Protein AF-0000000084535274 (afdb_homodimer)

Secondary structure (DSSP, 8-state):
--------SB-S---PPTT-HHHHHHHHHHHHH-SSEEEEEESSHHHHHH--TT---BSS-EEEE-TT-HHHHHHHHHHHHHHTT--TT-EEEEEEEHIIIIITTHHHHHHHHHTT---EEEEEE-SSBTTTTSB--TTPPTT---SSS---SS-SS--SPPP-HHHHHHHTT-SEEEEEETTSHHHHHHHHHHHHHSSS-EEEEEE---HHHHT--GGGHHHHHHHHHHTTSS--EEEETTEEEEE---SSPPPHHHHHHT-GGGGGGGTSTTHHHHHHHHHHHHHHHHHHHT--/--------SB-S---PPTT-HHHHHHHHHHHHH-SSEEEEEESSHHHHHH--TT---BSS-EEEE-TT-HHHHHHHHHHHHHHTT--TT-EEEEEEEHIIIIITTHHHHHHHHHTT---EEEEEE-SSBTTTTSB--TTPPTT---SSS---SS-SS--SPPP-HHHHHHHTT-SEEEEEETTSHHHHHHHHHHHHHSSS-EEEEEE---HHHHT--GGGHHHHHHHHHHTTSS--EEEETTEEEEE---SSPPPHHHHHTTSGGGGGGGTSTTHHHHHHHHHHHHHHHHHHHT--

pLDDT: mean 92.54, std 11.27, range [24.17, 98.94]

InterPro domains:
  IPR011766 Thiamine pyrophosphate enzyme, TPP-binding [PF02775] (44-205)
  IPR029061 Thiamin diphosphate-binding fold [SSF52518] (9-291)
  IPR051479 Pyruvate synthase subunit PorB-like [PTHR42897] (3-294)

Radius of gyration: 24.98 Å; Cα contacts (8 Å, |Δi|>4): 1346; chains: 2; bounding box: 64×75×59 Å

Organism: NCBI:txid1434108

Nearest PDB structures (foldseek):
  9bt4-assembly2_C  TM=9.981E-01  e=5.484E-56  Methanosarcina acetivorans C2A
  5exd-assembly2_L  TM=9.372E-01  e=9.745E-35  Moorella thermoacetica ATCC 39073
  6cin-assembly3_F  TM=8.886E-01  e=6.785E-20  Moorella thermoacetica ATCC 39073
  6cin-assembly3_E  TM=8.884E-01  e=1.043E-19  Moorella thermoacetica ATCC 39073
  6cio-assembly3_F  TM=8.631E-01  e=2.966E-19  Moorella thermoacetica ATCC 39073

Structure (mmCIF, N/CA/C/O backbone):
data_AF-0000000084535274-model_v1
#
loop_
_entity.id
_entity.type
_entity.pdbx_description
1 polymer 'Pyruvate:ferredoxin oxidoreductase, beta subunit'
#
loop_
_atom_site.group_PDB
_atom_site.id
_atom_site.type_symbol
_atom_site.label_atom_id
_atom_site.label_alt_id
_atom_site.label_comp_id
_atom_site.label_asym_id
_atom_site.label_entity_id
_atom_site.label_seq_id
_atom_site.pdbx_PDB_ins_code
_atom_site.Cartn_x
_atom_site.Cartn_y
_atom_site.Cartn_z
_atom_site.occupancy
_atom_site.B_iso_or_equiv
_atom_site.auth_seq_id
_atom_site.auth_comp_id
_atom_site.auth_asym_id
_atom_site.auth_atom_id
_atom_site.pdbx_PDB_model_num
ATOM 1 N N . MET A 1 1 ? -28.922 -40.688 -4.656 1 25.36 1 MET A N 1
ATOM 2 C CA . MET A 1 1 ? -29.297 -39.375 -5.207 1 25.36 1 MET A CA 1
ATOM 3 C C . MET A 1 1 ? -28.062 -38.562 -5.539 1 25.36 1 MET A C 1
ATOM 5 O O . MET A 1 1 ? -27.172 -38.406 -4.703 1 25.36 1 MET A O 1
ATOM 9 N N . SER A 1 2 ? -27.562 -38.438 -6.867 1 24.17 2 SER A N 1
ATOM 10 C CA . SER A 1 2 ? -26.25 -38 -7.336 1 24.17 2 SER A CA 1
ATOM 11 C C . SER A 1 2 ? -25.891 -36.625 -6.82 1 24.17 2 SER A C 1
ATOM 13 O O . SER A 1 2 ? -26.719 -35.719 -6.855 1 24.17 2 SER A O 1
ATOM 15 N N . ARG A 1 3 ? -25.125 -36.469 -5.82 1 37.91 3 ARG A N 1
ATOM 16 C CA . ARG A 1 3 ? -24.672 -35.219 -5.246 1 37.91 3 ARG A CA 1
ATOM 17 C C . ARG A 1 3 ? -24.328 -34.219 -6.34 1 37.91 3 ARG A C 1
ATOM 19 O O . ARG A 1 3 ? -23.531 -34.5 -7.227 1 37.91 3 ARG A O 1
ATOM 26 N N . THR A 1 4 ? -25.188 -33.375 -6.949 1 36.75 4 THR A N 1
ATOM 27 C CA . THR A 1 4 ? -25.062 -32.312 -7.945 1 36.75 4 THR A CA 1
ATOM 28 C C . THR A 1 4 ? -23.75 -31.562 -7.785 1 36.75 4 THR A C 1
ATOM 30 O O . THR A 1 4 ? -23.406 -31.125 -6.684 1 36.75 4 THR A O 1
ATOM 33 N N . ALA A 1 5 ? -22.844 -31.75 -8.68 1 43.91 5 ALA A N 1
ATOM 34 C CA . ALA A 1 5 ? -21.547 -31.078 -8.703 1 43.91 5 ALA A CA 1
ATOM 35 C C . ALA A 1 5 ? -21.703 -29.594 -8.391 1 43.91 5 ALA A C 1
ATOM 37 O O . ALA A 1 5 ? -22.672 -28.953 -8.805 1 43.91 5 ALA A O 1
ATOM 38 N N . PRO A 1 6 ? -21.016 -29.172 -7.352 1 51.84 6 PRO A N 1
ATOM 39 C CA . PRO A 1 6 ? -21.125 -27.734 -7.086 1 51.84 6 PRO A CA 1
ATOM 40 C C . PRO A 1 6 ? -21.031 -26.891 -8.359 1 51.84 6 PRO A C 1
ATOM 42 O O . PRO A 1 6 ? -20.281 -27.25 -9.281 1 51.84 6 PRO A O 1
ATOM 45 N N . LYS A 1 7 ? -22.094 -26.156 -8.719 1 65.44 7 LYS A N 1
ATOM 46 C CA . LYS A 1 7 ? -22.25 -25.359 -9.938 1 65.44 7 LYS A CA 1
ATOM 47 C C . LYS A 1 7 ? -21.078 -24.406 -10.141 1 65.44 7 LYS A C 1
ATOM 49 O O . LYS A 1 7 ? -20.672 -23.719 -9.203 1 65.44 7 LYS A O 1
ATOM 54 N N . THR A 1 8 ? -20.219 -24.703 -11.203 1 72.62 8 THR A N 1
ATOM 55 C CA . THR A 1 8 ? -19.203 -23.766 -11.664 1 72.62 8 THR A CA 1
ATOM 56 C C . THR A 1 8 ? -19.828 -22.594 -12.414 1 72.62 8 THR A C 1
ATOM 58 O O . THR A 1 8 ? -20.875 -22.75 -13.047 1 72.62 8 THR A O 1
ATOM 61 N N . TYR A 1 9 ? -19.562 -21.406 -12 1 77.69 9 TYR A N 1
ATOM 62 C CA . TYR A 1 9 ? -20.156 -20.234 -12.602 1 77.69 9 TYR A CA 1
ATOM 63 C C . TYR A 1 9 ? -19.266 -19.672 -13.711 1 77.69 9 TYR A C 1
ATOM 65 O O . TYR A 1 9 ? -19.328 -18.484 -14.039 1 77.69 9 TYR A O 1
ATOM 73 N N . ILE A 1 10 ? -18.359 -20.594 -14.148 1 75.44 10 ILE A N 1
ATOM 74 C CA . ILE A 1 10 ? -17.594 -20.344 -15.359 1 75.44 10 ILE A CA 1
ATOM 75 C C . ILE A 1 10 ? -17.578 -21.609 -16.219 1 75.44 10 ILE A C 1
ATOM 77 O O . ILE A 1 10 ? -17.344 -22.703 -15.727 1 75.44 10 ILE A O 1
ATOM 81 N N . THR A 1 11 ? -18.031 -21.5 -17.438 1 72.94 11 THR A N 1
ATOM 82 C CA . THR A 1 11 ? -18.297 -22.656 -18.281 1 72.94 11 THR A CA 1
ATOM 83 C C . THR A 1 11 ? -17.031 -23.094 -19.016 1 72.94 11 THR A C 1
ATOM 85 O O . THR A 1 11 ? -16.078 -22.328 -19.125 1 72.94 11 THR A O 1
ATOM 88 N N . SER A 1 12 ? -17.188 -24.375 -19.438 1 65.94 12 SER A N 1
ATOM 89 C CA . SER A 1 12 ? -16.156 -24.938 -20.312 1 65.94 12 SER A CA 1
ATOM 90 C C . SER A 1 12 ? -16.188 -24.281 -21.688 1 65.94 12 SER A C 1
ATOM 92 O O . SER A 1 12 ? -17.125 -23.547 -22 1 65.94 12 SER A O 1
ATOM 94 N N . GLY A 1 13 ? -15.062 -24.328 -22.406 1 65.62 13 GLY A N 1
ATOM 95 C CA . GLY A 1 13 ? -14.984 -23.797 -23.766 1 65.62 13 GLY A CA 1
ATOM 96 C C . GLY A 1 13 ? -14.164 -22.531 -23.859 1 65.62 13 GLY A C 1
ATOM 97 O O . GLY A 1 13 ? -14.125 -21.875 -24.906 1 65.62 13 GLY A O 1
ATOM 98 N N . HIS A 1 14 ? -13.648 -22.25 -22.75 1 70 14 HIS A N 1
ATOM 99 C CA . HIS A 1 14 ? -12.727 -21.125 -22.812 1 70 14 HIS A CA 1
ATOM 100 C C . HIS A 1 14 ? -11.453 -21.5 -23.578 1 70 14 HIS A C 1
ATOM 102 O O . HIS A 1 14 ? -11.211 -22.688 -23.828 1 70 14 HIS A O 1
ATOM 108 N N . SER A 1 15 ? -10.742 -20.531 -24.031 1 73.25 15 SER A N 1
ATOM 109 C CA . SER A 1 15 ? -9.57 -20.734 -24.875 1 73.25 15 SER A CA 1
ATOM 110 C C . SER A 1 15 ? -8.281 -20.672 -24.062 1 73.25 15 SER A C 1
ATOM 112 O O . SER A 1 15 ? -7.223 -20.312 -24.578 1 73.25 15 SER A O 1
ATOM 114 N N . ALA A 1 16 ? -8.469 -21.047 -22.828 1 79.25 16 ALA A N 1
ATOM 115 C CA . ALA A 1 16 ? -7.285 -21.016 -21.969 1 79.25 16 ALA A CA 1
ATOM 116 C C . ALA A 1 16 ? -6.352 -22.188 -22.281 1 79.25 16 ALA A C 1
ATOM 118 O O . ALA A 1 16 ? -6.762 -23.156 -22.906 1 79.25 16 ALA A O 1
ATOM 119 N N . CYS A 1 17 ? -5.086 -22.109 -21.938 1 83.12 17 CYS A N 1
ATOM 120 C CA . CYS A 1 17 ? -4.125 -23.203 -22.078 1 83.12 17 CYS A CA 1
ATOM 121 C C . CYS A 1 17 ? -4.594 -24.438 -21.328 1 83.12 17 CYS A C 1
ATOM 123 O O . CYS A 1 17 ? -5.324 -24.328 -20.344 1 83.12 17 CYS A O 1
ATOM 125 N N . PRO A 1 18 ? -4.23 -25.594 -21.891 1 83.25 18 PRO A N 1
ATOM 126 C CA . PRO A 1 18 ? -4.438 -26.781 -21.062 1 83.25 18 PRO A CA 1
ATOM 127 C C . PRO A 1 18 ? -3.781 -26.656 -19.688 1 83.25 18 PRO A C 1
ATOM 129 O O . PRO A 1 18 ? -2.625 -26.234 -19.578 1 83.25 18 PRO A O 1
ATOM 132 N N . GLY A 1 19 ? -4.586 -26.859 -18.625 1 84.56 19 GLY A N 1
ATOM 133 C CA . GLY A 1 19 ? -4.043 -26.75 -17.281 1 84.56 19 GLY A CA 1
ATOM 134 C C . GLY A 1 19 ? -3.926 -25.312 -16.812 1 84.56 19 GLY A C 1
ATOM 135 O O . GLY A 1 19 ? -3.162 -25.016 -15.883 1 84.56 19 GLY A O 1
ATOM 136 N N . CYS A 1 20 ? -4.68 -24.484 -17.406 1 89.5 20 CYS A N 1
ATOM 137 C CA . CYS A 1 20 ? -4.562 -23.062 -17.156 1 89.5 20 CYS A CA 1
ATOM 138 C C . CYS A 1 20 ? -4.895 -22.75 -15.695 1 89.5 20 CYS A C 1
ATOM 140 O O . CYS A 1 20 ? -5.988 -23.062 -15.219 1 89.5 20 CYS A O 1
ATOM 142 N N . CYS A 1 21 ? -3.965 -22.031 -15.086 1 93.12 21 CYS A N 1
ATOM 143 C CA . CYS A 1 21 ? -4.113 -21.656 -13.68 1 93.12 21 CYS A CA 1
ATOM 144 C C . CYS A 1 21 ? -5.23 -20.625 -13.5 1 93.12 21 CYS A C 1
ATOM 146 O O . CYS A 1 21 ? -5.938 -20.656 -12.492 1 93.12 21 CYS A O 1
ATOM 148 N N . ASP A 1 22 ? -5.41 -19.734 -14.438 1 91.62 22 ASP A N 1
ATOM 149 C CA . ASP A 1 22 ? -6.438 -18.703 -14.352 1 91.62 22 ASP A CA 1
ATOM 150 C C . ASP A 1 22 ? -7.836 -19.312 -14.328 1 91.62 22 ASP A C 1
ATOM 152 O O . ASP A 1 22 ? -8.719 -18.844 -13.609 1 91.62 22 ASP A O 1
ATOM 156 N N . ALA A 1 23 ? -8.016 -20.328 -15.133 1 89.75 23 ALA A N 1
ATOM 157 C CA . ALA A 1 23 ? -9.305 -21.016 -15.18 1 89.75 23 ALA A CA 1
ATOM 158 C C . ALA A 1 23 ? -9.641 -21.641 -13.828 1 89.75 23 ALA A C 1
ATOM 160 O O . ALA A 1 23 ? -10.766 -21.531 -13.344 1 89.75 23 ALA A O 1
ATOM 161 N N . PHE A 1 24 ? -8.633 -22.297 -13.234 1 92.06 24 PHE A N 1
ATOM 162 C CA . PHE A 1 24 ? -8.828 -22.891 -11.914 1 92.06 24 PHE A CA 1
ATOM 163 C C . PHE A 1 24 ? -9.18 -21.812 -10.891 1 92.06 24 PHE A C 1
ATOM 165 O O . PHE A 1 24 ? -10.125 -21.984 -10.117 1 92.06 24 PHE A O 1
ATOM 172 N N . ALA A 1 25 ? -8.422 -20.766 -10.898 1 95.12 25 ALA A N 1
ATOM 173 C CA . ALA A 1 25 ? -8.617 -19.703 -9.914 1 95.12 25 ALA A CA 1
ATOM 174 C C . ALA A 1 25 ? -10.016 -19.094 -10.039 1 95.12 25 ALA A C 1
ATOM 176 O O . ALA A 1 25 ? -10.688 -18.859 -9.031 1 95.12 25 ALA A O 1
ATOM 177 N N . ALA A 1 26 ? -10.406 -18.797 -11.266 1 92.94 26 ALA A N 1
ATOM 178 C CA . ALA A 1 26 ? -11.734 -18.234 -11.5 1 92.94 26 ALA A CA 1
ATOM 179 C C . ALA A 1 26 ? -12.828 -19.188 -11.039 1 92.94 26 ALA A C 1
ATOM 181 O O . ALA A 1 26 ? -13.797 -18.766 -10.391 1 92.94 26 ALA A O 1
ATOM 182 N N . LYS A 1 27 ? -12.641 -20.453 -11.414 1 92.38 27 LYS A N 1
ATOM 183 C CA . LYS A 1 27 ? -13.609 -21.484 -11.039 1 92.38 27 LYS A CA 1
ATOM 184 C C . LYS A 1 27 ? -13.781 -21.547 -9.523 1 92.38 27 LYS A C 1
ATOM 186 O O . LYS A 1 27 ? -14.898 -21.484 -9.016 1 92.38 27 LYS A O 1
ATOM 191 N N . PHE A 1 28 ? -12.68 -21.656 -8.781 1 96.06 28 PHE A N 1
ATOM 192 C CA . PHE A 1 28 ? -12.727 -21.781 -7.328 1 96.06 28 PHE A CA 1
ATOM 193 C C . PHE A 1 28 ? -13.266 -20.516 -6.695 1 96.06 28 PHE A C 1
ATOM 195 O O . PHE A 1 28 ? -13.992 -20.562 -5.703 1 96.06 28 PHE A O 1
ATOM 202 N N . THR A 1 29 ? -12.906 -19.328 -7.258 1 96.69 29 THR A N 1
ATOM 203 C CA . THR A 1 29 ? -13.43 -18.047 -6.777 1 96.69 29 THR A CA 1
ATOM 204 C C . THR A 1 29 ? -14.953 -18.016 -6.875 1 96.69 29 THR A C 1
ATOM 206 O O . THR A 1 29 ? -15.633 -17.672 -5.902 1 96.69 29 THR A O 1
ATOM 209 N N . LEU A 1 30 ? -15.484 -18.422 -7.961 1 94 30 LEU A N 1
ATOM 210 C CA . LEU A 1 30 ? -16.922 -18.344 -8.188 1 94 30 LEU A CA 1
ATOM 211 C C . LEU A 1 30 ? -17.656 -19.375 -7.359 1 94 30 LEU A C 1
ATOM 213 O O . LEU A 1 30 ? -18.781 -19.141 -6.918 1 94 30 LEU A O 1
ATOM 217 N N . MET A 1 31 ? -17.031 -20.547 -7.215 1 94.81 31 MET A N 1
ATOM 218 C CA . MET A 1 31 ? -17.625 -21.547 -6.336 1 94.81 31 MET A CA 1
ATOM 219 C C . MET A 1 31 ? -17.766 -21.016 -4.918 1 94.81 31 MET A C 1
ATOM 221 O O . MET A 1 31 ? -18.734 -21.328 -4.223 1 94.81 31 MET A O 1
ATOM 225 N N . GLY A 1 32 ? -16.812 -20.234 -4.48 1 97.06 32 GLY A N 1
ATOM 226 C CA . GLY A 1 32 ? -16.875 -19.625 -3.164 1 97.06 32 GLY A CA 1
ATOM 227 C C . GLY A 1 32 ? -17.859 -18.453 -3.094 1 97.06 32 GLY A C 1
ATOM 228 O O . GLY A 1 32 ? -18.625 -18.344 -2.135 1 97.06 32 GLY A O 1
ATOM 229 N N . ALA A 1 33 ? -17.859 -17.609 -4.082 1 95.56 33 ALA A N 1
ATOM 230 C CA . ALA A 1 33 ? -18.656 -16.391 -4.105 1 95.56 33 ALA A CA 1
ATOM 231 C C . ALA A 1 33 ? -20.141 -16.703 -4.277 1 95.56 33 ALA A C 1
ATOM 233 O O . ALA A 1 33 ? -21 -16 -3.746 1 95.56 33 ALA A O 1
ATOM 234 N N . GLY A 1 34 ? -20.391 -17.75 -5.082 1 92.88 34 GLY A N 1
ATOM 235 C CA . GLY A 1 34 ? -21.781 -18.125 -5.328 1 92.88 34 GLY A CA 1
ATOM 236 C C . GLY A 1 34 ? -22.406 -17.375 -6.484 1 92.88 34 GLY A C 1
ATOM 237 O O . GLY A 1 34 ? -21.734 -16.578 -7.141 1 92.88 34 GLY A O 1
ATOM 238 N N . PRO A 1 35 ? -23.672 -17.594 -6.77 1 90.5 35 PRO A N 1
ATOM 239 C CA . PRO A 1 35 ? -24.344 -17.094 -7.977 1 90.5 35 PRO A CA 1
ATOM 240 C C . PRO A 1 35 ? -24.719 -15.625 -7.871 1 90.5 35 PRO A C 1
ATOM 242 O O . PRO A 1 35 ? -24.922 -14.961 -8.891 1 90.5 35 PRO A O 1
ATOM 245 N N . ASP A 1 36 ? -24.875 -15.156 -6.711 1 92.19 36 ASP A N 1
ATOM 246 C CA . ASP A 1 36 ? -25.266 -13.758 -6.539 1 92.19 36 ASP A CA 1
ATOM 247 C C . ASP A 1 36 ? -24.031 -12.859 -6.461 1 92.19 36 ASP A C 1
ATOM 249 O O . ASP A 1 36 ? -23.781 -12.219 -5.438 1 92.19 36 ASP A O 1
ATOM 253 N N . SER A 1 37 ? -23.25 -12.891 -7.523 1 93.38 37 SER A N 1
ATOM 254 C CA . SER A 1 37 ? -22.016 -12.117 -7.609 1 93.38 37 SER A CA 1
ATOM 255 C C . SER A 1 37 ? -21.891 -11.422 -8.961 1 93.38 37 SER A C 1
ATOM 257 O O . SER A 1 37 ? -22.5 -11.867 -9.945 1 93.38 37 SER A O 1
ATOM 259 N N . ILE A 1 38 ? -21.281 -10.328 -9 1 93.5 38 ILE A N 1
ATOM 260 C CA . ILE A 1 38 ? -20.891 -9.602 -10.203 1 93.5 38 ILE A CA 1
ATOM 261 C C . ILE A 1 38 ? -19.375 -9.594 -10.336 1 93.5 38 ILE A C 1
ATOM 263 O O . ILE A 1 38 ? -18.656 -9.188 -9.422 1 93.5 38 ILE A O 1
ATOM 267 N N . VAL A 1 39 ? -18.875 -10 -11.484 1 93.12 39 VAL A N 1
ATOM 268 C CA . VAL A 1 39 ? -17.438 -10.156 -11.656 1 93.12 39 VAL A CA 1
ATOM 269 C C . VAL A 1 39 ? -16.875 -8.977 -12.453 1 93.12 39 VAL A C 1
ATOM 271 O O . VAL A 1 39 ? -17.438 -8.586 -13.477 1 93.12 39 VAL A O 1
ATOM 274 N N . VAL A 1 40 ? -15.867 -8.383 -11.922 1 93.44 40 VAL A N 1
ATOM 275 C CA . VAL A 1 40 ? -15.039 -7.402 -12.617 1 93.44 40 VAL A CA 1
ATOM 276 C C . VAL A 1 40 ? -13.688 -8.016 -12.961 1 93.44 40 VAL A C 1
ATOM 278 O O . VAL A 1 40 ? -12.969 -8.484 -12.078 1 93.44 40 VAL A O 1
ATOM 281 N N . ASN A 1 41 ? -13.359 -8.055 -14.195 1 91 41 ASN A N 1
ATOM 282 C CA . ASN A 1 41 ? -12.125 -8.688 -14.656 1 91 41 ASN A CA 1
ATOM 283 C C . ASN A 1 41 ? -11.281 -7.734 -15.492 1 91 41 ASN A C 1
ATOM 285 O O . ASN A 1 41 ? -11.617 -7.449 -16.641 1 91 41 ASN A O 1
ATOM 289 N N . PRO A 1 42 ? -10.203 -7.234 -14.945 1 90.12 42 PRO A N 1
ATOM 290 C CA . PRO A 1 42 ? -9.312 -6.41 -15.773 1 90.12 42 PRO A CA 1
ATOM 291 C C . PRO A 1 42 ? -8.633 -7.211 -16.875 1 90.12 42 PRO A C 1
ATOM 293 O O . PRO A 1 42 ? -8.602 -8.445 -16.828 1 90.12 42 PRO A O 1
ATOM 296 N N . THR A 1 43 ? -8.055 -6.465 -17.812 1 84 43 THR A N 1
ATOM 297 C CA . THR A 1 43 ? -7.375 -7.09 -18.938 1 84 43 THR A CA 1
ATOM 298 C C . THR A 1 43 ? -6.254 -8.008 -18.453 1 84 43 THR A C 1
ATOM 300 O O . THR A 1 43 ? -5.512 -7.66 -17.547 1 84 43 THR A O 1
ATOM 303 N N . GLY A 1 44 ? -6.176 -9.188 -19 1 87.44 44 GLY A N 1
ATOM 304 C CA . GLY A 1 44 ? -5.211 -10.242 -18.719 1 87.44 44 GLY A CA 1
ATOM 305 C C . GLY A 1 44 ? -5.566 -11.57 -19.359 1 87.44 44 GLY A C 1
ATOM 306 O O . GLY A 1 44 ? -6.48 -11.641 -20.188 1 87.44 44 GLY A O 1
ATOM 307 N N . CYS A 1 45 ? -4.844 -12.578 -19 1 85.94 45 CYS A N 1
ATOM 308 C CA . CYS A 1 45 ? -5.066 -13.891 -19.594 1 85.94 45 CYS A CA 1
ATOM 309 C C . CYS A 1 45 ? -6.5 -14.352 -19.375 1 85.94 45 CYS A C 1
ATOM 311 O O . CYS A 1 45 ? -7.141 -14.859 -20.297 1 85.94 45 CYS A O 1
ATOM 313 N N . LEU A 1 46 ? -6.984 -14.164 -18.203 1 81.06 46 LEU A N 1
ATOM 314 C CA . LEU A 1 46 ? -8.328 -14.625 -17.891 1 81.06 46 LEU A CA 1
ATOM 315 C C . LEU A 1 46 ? -9.367 -13.93 -18.766 1 81.06 46 LEU A C 1
ATOM 317 O O . LEU A 1 46 ? -10.266 -14.578 -19.312 1 81.06 46 LEU A O 1
ATOM 321 N N . GLU A 1 47 ? -9.227 -12.641 -18.844 1 78.06 47 GLU A N 1
ATOM 322 C CA . GLU A 1 47 ? -10.172 -11.883 -19.656 1 78.06 47 GLU A CA 1
ATOM 323 C C . GLU A 1 47 ? -10.109 -12.312 -21.125 1 78.06 47 GLU A C 1
ATOM 325 O O . GLU A 1 47 ? -11.141 -12.609 -21.734 1 78.06 47 GLU A O 1
ATOM 330 N N . VAL A 1 48 ? -8.922 -12.445 -21.625 1 74.62 48 VAL A N 1
ATOM 331 C CA . VAL A 1 48 ? -8.742 -12.719 -23.047 1 74.62 48 VAL A CA 1
ATOM 332 C C . VAL A 1 48 ? -9.25 -14.125 -23.359 1 74.62 48 VAL A C 1
ATOM 334 O O . VAL A 1 48 ? -9.867 -14.344 -24.406 1 74.62 48 VAL A O 1
ATOM 337 N N . THR A 1 49 ? -9.094 -15.031 -22.438 1 77.06 49 THR A N 1
ATOM 338 C CA . THR A 1 49 ? -9.406 -16.422 -22.734 1 77.06 49 THR A CA 1
ATOM 339 C C . THR A 1 49 ? -10.875 -16.719 -22.438 1 77.06 49 THR A C 1
ATOM 341 O O . THR A 1 49 ? -11.445 -17.656 -23.016 1 77.06 49 THR A O 1
ATOM 344 N N . SER A 1 50 ? -11.469 -15.922 -21.641 1 75.94 50 SER A N 1
ATOM 345 C CA . SER A 1 50 ? -12.828 -16.234 -21.219 1 75.94 50 SER A CA 1
ATOM 346 C C . SER A 1 50 ? -13.859 -15.477 -22.031 1 75.94 50 SER A C 1
ATOM 348 O O . SER A 1 50 ? -15.055 -15.789 -21.984 1 75.94 50 SER A O 1
ATOM 350 N N . THR A 1 51 ? -13.344 -14.422 -22.828 1 70.75 51 THR A N 1
ATOM 351 C CA . THR A 1 51 ? -14.344 -13.594 -23.5 1 70.75 51 THR A CA 1
ATOM 352 C C . THR A 1 51 ? -13.93 -13.305 -24.938 1 70.75 51 THR A C 1
ATOM 354 O O . THR A 1 51 ? -13.867 -12.141 -25.359 1 70.75 51 THR A O 1
ATOM 357 N N . PRO A 1 52 ? -13.711 -14.469 -25.641 1 57.78 52 PRO A N 1
ATOM 358 C CA . PRO A 1 52 ? -13.555 -14.156 -27.062 1 57.78 52 PRO A CA 1
ATOM 359 C C . PRO A 1 52 ? -14.852 -13.664 -27.703 1 57.78 52 PRO A C 1
ATOM 361 O O . PRO A 1 52 ? -15.891 -14.32 -27.594 1 57.78 52 PRO A O 1
ATOM 364 N N . PHE A 1 53 ? -14.789 -12.461 -27.969 1 58.12 53 PHE A N 1
ATOM 365 C CA . PHE A 1 53 ? -16.016 -11.93 -28.562 1 58.12 53 PHE A CA 1
ATOM 366 C C . PHE A 1 53 ? -16.5 -12.828 -29.703 1 58.12 53 PHE A C 1
ATOM 368 O O . PHE A 1 53 ? -15.711 -13.281 -30.516 1 58.12 53 PHE A O 1
ATOM 375 N N . PRO A 1 54 ? -17.703 -13.141 -29.516 1 63.81 54 PRO A N 1
ATOM 376 C CA . PRO A 1 54 ? -18.859 -12.695 -28.734 1 63.81 54 PRO A CA 1
ATOM 377 C C . PRO A 1 54 ? -19.203 -13.648 -27.594 1 63.81 54 PRO A C 1
ATOM 379 O O . PRO A 1 54 ? -20.25 -13.5 -26.953 1 63.81 54 PRO A O 1
ATOM 382 N N . LEU A 1 55 ? -18.344 -14.586 -27.359 1 64.12 55 LEU A N 1
ATOM 383 C CA . LEU A 1 55 ? -18.625 -15.625 -26.391 1 64.12 55 LEU A CA 1
ATOM 384 C C . LEU A 1 55 ? -18.156 -15.203 -25 1 64.12 55 LEU A C 1
ATOM 386 O O . LEU A 1 55 ? -17.25 -14.383 -24.859 1 64.12 55 LEU A O 1
ATOM 390 N N . SER A 1 56 ? -18.938 -15.469 -24.047 1 70.88 56 SER A N 1
ATOM 391 C CA . SER A 1 56 ? -18.531 -15.32 -22.656 1 70.88 56 SER A CA 1
ATOM 392 C C . SER A 1 56 ? -18.656 -16.641 -21.906 1 70.88 56 SER A C 1
ATOM 394 O O . SER A 1 56 ? -19.625 -17.375 -22.078 1 70.88 56 SER A O 1
ATOM 396 N N . SER A 1 57 ? -17.625 -16.938 -21.125 1 73.44 57 SER A N 1
ATOM 397 C CA . SER A 1 57 ? -17.641 -18.156 -20.328 1 73.44 57 SER A CA 1
ATOM 398 C C . SER A 1 57 ? -18.25 -17.891 -18.953 1 73.44 57 SER A C 1
ATOM 400 O O . SER A 1 57 ? -18.422 -18.828 -18.156 1 73.44 57 SER A O 1
ATOM 402 N N . TRP A 1 58 ? -18.641 -16.688 -18.75 1 72.56 58 TRP A N 1
ATOM 403 C CA . TRP A 1 58 ? -19.125 -16.328 -17.422 1 72.56 58 TRP A CA 1
ATOM 404 C C . TRP A 1 58 ? -20.625 -16.594 -17.312 1 72.56 58 TRP A C 1
ATOM 406 O O . TRP A 1 58 ? -21.406 -16.188 -18.172 1 72.56 58 TRP A O 1
ATOM 416 N N . GLN A 1 59 ? -21.031 -17.266 -16.203 1 75.06 59 GLN A N 1
ATOM 417 C CA . GLN A 1 59 ? -22.438 -17.547 -15.938 1 75.06 59 GLN A CA 1
ATOM 418 C C . GLN A 1 59 ? -23 -16.594 -14.883 1 75.06 59 GLN A C 1
ATOM 420 O O . GLN A 1 59 ? -23.984 -16.906 -14.219 1 75.06 59 GLN A O 1
ATOM 425 N N . VAL A 1 60 ? -22.266 -15.57 -14.602 1 79.81 60 VAL A N 1
ATOM 426 C CA . VAL A 1 60 ? -22.656 -14.469 -13.734 1 79.81 60 VAL A CA 1
ATOM 427 C C . VAL A 1 60 ? -22.422 -13.141 -14.445 1 79.81 60 VAL A C 1
ATOM 429 O O . VAL A 1 60 ? -21.672 -13.07 -15.422 1 79.81 60 VAL A O 1
ATOM 432 N N . PRO A 1 61 ? -23.219 -12.07 -13.961 1 82.5 61 PRO A N 1
ATOM 433 C CA . PRO A 1 61 ? -22.891 -10.773 -14.562 1 82.5 61 PRO A CA 1
ATOM 434 C C . PRO A 1 61 ? -21.406 -10.461 -14.516 1 82.5 61 PRO A C 1
ATOM 436 O O . PRO A 1 61 ? -20.734 -10.773 -13.531 1 82.5 61 PRO A O 1
ATOM 439 N N . TRP A 1 62 ? -20.953 -9.969 -15.672 1 83.62 62 TRP A N 1
ATOM 440 C CA . TRP A 1 62 ? -19.516 -9.766 -15.844 1 83.62 62 TRP A CA 1
ATOM 441 C C . TRP A 1 62 ? -19.234 -8.461 -16.578 1 83.62 62 TRP A C 1
ATOM 443 O O . TRP A 1 62 ? -19.984 -8.078 -17.484 1 83.62 62 TRP A O 1
ATOM 453 N N . ILE A 1 63 ? -18.188 -7.754 -16.125 1 82.44 63 ILE A N 1
ATOM 454 C CA . ILE A 1 63 ? -17.734 -6.535 -16.781 1 82.44 63 ILE A CA 1
ATOM 455 C C . ILE A 1 63 ? -16.219 -6.578 -16.969 1 82.44 63 ILE A C 1
ATOM 457 O O . ILE A 1 63 ? -15.492 -7.012 -16.062 1 82.44 63 ILE A O 1
ATOM 461 N N . HIS A 1 64 ? -15.844 -6.262 -18.172 1 80.94 64 HIS A N 1
ATOM 462 C CA . HIS A 1 64 ? -14.422 -6.102 -18.469 1 80.94 64 HIS A CA 1
ATOM 463 C C . HIS A 1 64 ? -14 -4.641 -18.359 1 80.94 64 HIS A C 1
ATOM 465 O O . HIS A 1 64 ? -14.75 -3.738 -18.719 1 80.94 64 HIS A O 1
ATOM 471 N N . SER A 1 65 ? -12.883 -4.461 -17.781 1 74.12 65 SER A N 1
ATOM 472 C CA . SER A 1 65 ? -12.344 -3.111 -17.656 1 74.12 65 SER A CA 1
ATOM 473 C C . SER A 1 65 ? -10.898 -3.053 -18.141 1 74.12 65 SER A C 1
ATOM 475 O O . SER A 1 65 ? -10.32 -4.074 -18.5 1 74.12 65 SER A O 1
ATOM 477 N N . LEU A 1 66 ? -10.359 -1.803 -18.156 1 82.19 66 LEU A N 1
ATOM 478 C CA . LEU A 1 66 ? -8.961 -1.568 -18.516 1 82.19 66 LEU A CA 1
ATOM 479 C C . LEU A 1 66 ? -8.031 -2.203 -17.484 1 82.19 66 LEU A C 1
ATOM 481 O O . LEU A 1 66 ? -8.453 -2.535 -16.375 1 82.19 66 LEU A O 1
ATOM 485 N N . PHE A 1 67 ? -6.859 -2.371 -17.875 1 83.31 67 PHE A N 1
ATOM 486 C CA . PHE A 1 67 ? -5.82 -3.074 -17.125 1 83.31 67 PHE A CA 1
ATOM 487 C C . PHE A 1 67 ? -5.656 -2.475 -15.734 1 83.31 67 PHE A C 1
ATOM 489 O O . PHE A 1 67 ? -5.422 -3.199 -14.766 1 83.31 67 PHE A O 1
ATOM 496 N N . GLU A 1 68 ? -5.91 -1.243 -15.562 1 87.06 68 GLU A N 1
ATOM 497 C CA . GLU A 1 68 ? -5.5 -0.545 -14.352 1 87.06 68 GLU A CA 1
ATOM 498 C C . GLU A 1 68 ? -6.695 -0.259 -13.445 1 87.06 68 GLU A C 1
ATOM 500 O O . GLU A 1 68 ? -6.527 0.208 -12.312 1 87.06 68 GLU A O 1
ATOM 505 N N . ASN A 1 69 ? -7.922 -0.617 -13.758 1 90.31 69 ASN A N 1
ATOM 506 C CA . ASN A 1 69 ? -9.008 0.064 -13.062 1 90.31 69 ASN A CA 1
ATOM 507 C C . ASN A 1 69 ? -10.016 -0.928 -12.492 1 90.31 69 ASN A C 1
ATOM 509 O O . ASN A 1 69 ? -11.18 -0.585 -12.281 1 90.31 69 ASN A O 1
ATOM 513 N N . GLY A 1 70 ? -9.672 -2.186 -12.32 1 93 70 GLY A N 1
ATOM 514 C CA . GLY A 1 70 ? -10.586 -3.166 -11.773 1 93 70 GLY A CA 1
ATOM 515 C C . GLY A 1 70 ? -11.25 -2.709 -10.484 1 93 70 GLY A C 1
ATOM 516 O O . GLY A 1 70 ? -12.469 -2.781 -10.344 1 93 70 GLY A O 1
ATOM 517 N N . ALA A 1 71 ? -10.492 -2.191 -9.578 1 95.69 71 ALA A N 1
ATOM 518 C CA . ALA A 1 71 ? -11.008 -1.765 -8.281 1 95.69 71 ALA A CA 1
ATOM 519 C C . ALA A 1 71 ? -11.906 -0.535 -8.43 1 95.69 71 ALA A C 1
ATOM 521 O O . ALA A 1 71 ? -12.891 -0.388 -7.707 1 95.69 71 ALA A O 1
ATOM 522 N N . ALA A 1 72 ? -11.539 0.385 -9.32 1 94.94 72 ALA A N 1
ATOM 523 C CA . ALA A 1 72 ? -12.367 1.564 -9.562 1 94.94 72 ALA A CA 1
ATOM 524 C C . ALA A 1 72 ? -13.727 1.172 -10.125 1 94.94 72 ALA A C 1
ATOM 526 O O . ALA A 1 72 ? -14.758 1.725 -9.719 1 94.94 72 ALA A O 1
ATOM 527 N N . VAL A 1 73 ? -13.711 0.246 -11.047 1 95.44 73 VAL A N 1
ATOM 528 C CA . VAL A 1 73 ? -14.953 -0.239 -11.633 1 95.44 73 VAL A CA 1
ATOM 529 C C . VAL A 1 73 ? -15.812 -0.902 -10.555 1 95.44 73 VAL A C 1
ATOM 531 O O . VAL A 1 73 ? -17.016 -0.631 -10.461 1 95.44 73 VAL A O 1
ATOM 534 N N . ALA A 1 74 ? -15.211 -1.753 -9.781 1 96.75 74 ALA A N 1
ATOM 535 C CA . ALA A 1 74 ? -15.93 -2.41 -8.695 1 96.75 74 ALA A CA 1
ATOM 536 C C . ALA A 1 74 ? -16.547 -1.386 -7.75 1 96.75 74 ALA A C 1
ATOM 538 O O . ALA A 1 74 ? -17.688 -1.54 -7.324 1 96.75 74 ALA A O 1
ATOM 539 N N . SER A 1 75 ? -15.812 -0.355 -7.414 1 96.38 75 SER A N 1
ATOM 540 C CA . SER A 1 75 ? -16.312 0.722 -6.559 1 96.38 75 SER A CA 1
ATOM 541 C C . SER A 1 75 ? -17.531 1.392 -7.168 1 96.38 75 SER A C 1
ATOM 543 O O . SER A 1 75 ? -18.5 1.689 -6.461 1 96.38 75 SER A O 1
ATOM 545 N N . GLY A 1 76 ? -17.422 1.637 -8.484 1 95.62 76 GLY A N 1
ATOM 546 C CA . GLY A 1 76 ? -18.547 2.24 -9.18 1 95.62 76 GLY A CA 1
ATOM 547 C C . GLY A 1 76 ? -19.797 1.379 -9.148 1 95.62 76 GLY A C 1
ATOM 548 O O . GLY A 1 76 ? -20.891 1.883 -8.93 1 95.62 76 GLY A O 1
ATOM 549 N N . ILE A 1 77 ? -19.625 0.076 -9.383 1 95.62 77 ILE A N 1
ATOM 550 C CA . ILE A 1 77 ? -20.75 -0.854 -9.359 1 95.62 77 ILE A CA 1
ATOM 551 C C . ILE A 1 77 ? -21.375 -0.861 -7.965 1 95.62 77 ILE A C 1
ATOM 553 O O . ILE A 1 77 ? -22.594 -0.772 -7.832 1 95.62 77 ILE A O 1
ATOM 557 N N . GLU A 1 78 ? -20.562 -0.967 -6.938 1 96.12 78 GLU A N 1
ATOM 558 C CA . GLU A 1 78 ? -21.047 -0.994 -5.559 1 96.12 78 GLU A CA 1
ATOM 559 C C . GLU A 1 78 ? -21.844 0.263 -5.223 1 96.12 78 GLU A C 1
ATOM 561 O O . GLU A 1 78 ? -22.93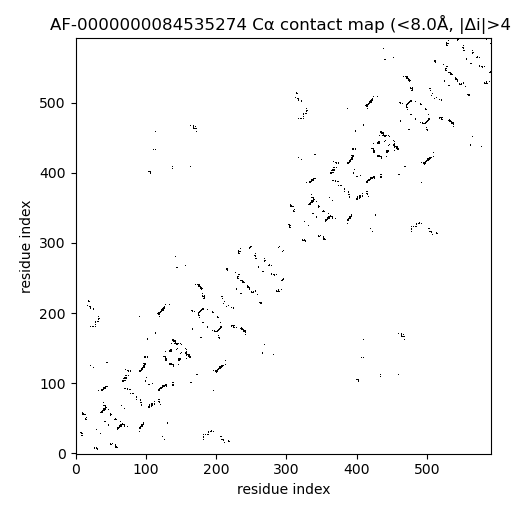8 0.179 -4.668 1 96.12 78 GLU A O 1
ATOM 566 N N . ALA A 1 79 ? -21.328 1.412 -5.555 1 94.94 79 ALA A N 1
ATOM 567 C CA . ALA A 1 79 ? -22 2.686 -5.305 1 94.94 79 ALA A CA 1
ATOM 568 C C . ALA A 1 79 ? -23.328 2.771 -6.07 1 94.94 79 ALA A C 1
ATOM 570 O O . ALA A 1 79 ? -24.312 3.27 -5.543 1 94.94 79 ALA A O 1
ATOM 571 N N . GLY A 1 80 ? -23.266 2.307 -7.32 1 95.44 80 GLY A N 1
ATOM 572 C CA . GLY A 1 80 ? -24.469 2.303 -8.133 1 95.44 80 GLY A CA 1
ATOM 573 C C . GLY A 1 80 ? -25.578 1.431 -7.555 1 95.44 80 GLY A C 1
ATOM 574 O O . GLY A 1 80 ? -26.734 1.844 -7.492 1 95.44 80 GLY A O 1
ATOM 575 N N . LEU A 1 81 ? -25.203 0.249 -7.145 1 95.19 81 LEU A N 1
ATOM 576 C CA . LEU A 1 81 ? -26.172 -0.668 -6.555 1 95.19 81 LEU A CA 1
ATOM 577 C C . LEU A 1 81 ? -26.766 -0.08 -5.281 1 95.19 81 LEU A C 1
ATOM 579 O O . LEU A 1 81 ? -27.969 -0.199 -5.043 1 95.19 81 LEU A O 1
ATOM 583 N N . LYS A 1 82 ? -25.938 0.515 -4.414 1 93.81 82 LYS A N 1
ATOM 584 C CA . LYS A 1 82 ? -26.422 1.157 -3.195 1 93.81 82 LYS A CA 1
ATOM 585 C C . LYS A 1 82 ? -27.406 2.283 -3.518 1 93.81 82 LYS A C 1
ATOM 587 O O . LYS A 1 82 ? -28.469 2.387 -2.896 1 93.81 82 LYS A O 1
ATOM 592 N N . ALA A 1 83 ? -27.062 3.057 -4.465 1 94.38 83 ALA A N 1
ATOM 593 C CA . ALA A 1 83 ? -27.906 4.184 -4.855 1 94.38 83 ALA A CA 1
ATOM 594 C C . ALA A 1 83 ? -29.266 3.709 -5.359 1 94.38 83 ALA A C 1
ATOM 596 O O . ALA A 1 83 ? -30.281 4.379 -5.152 1 94.38 83 ALA A O 1
ATOM 597 N N . LEU A 1 84 ? -29.25 2.58 -5.934 1 94.81 84 LEU A N 1
ATOM 598 C CA . LEU A 1 84 ? -30.469 2.029 -6.516 1 94.81 84 LEU A CA 1
ATOM 599 C C . LEU A 1 84 ? -31.219 1.169 -5.504 1 94.81 84 LEU A C 1
ATOM 601 O O . LEU A 1 84 ? -32.312 0.681 -5.785 1 94.81 84 LEU A O 1
ATOM 605 N N . GLY A 1 85 ? -30.594 0.949 -4.328 1 93.56 85 GLY A N 1
ATOM 606 C CA . GLY A 1 85 ? -31.188 0.091 -3.316 1 93.56 85 GLY A CA 1
ATOM 607 C C . GLY A 1 85 ? -31.141 -1.381 -3.678 1 93.56 85 GLY A C 1
ATOM 608 O O . GLY A 1 85 ? -32 -2.16 -3.25 1 93.56 85 GLY A O 1
ATOM 609 N N . LYS A 1 86 ? -30.156 -1.751 -4.527 1 91.62 86 LYS A N 1
ATOM 610 C CA . LYS A 1 86 ? -30.109 -3.107 -5.066 1 91.62 86 LYS A CA 1
ATOM 611 C C . LYS A 1 86 ? -28.891 -3.859 -4.562 1 91.62 86 LYS A C 1
ATOM 613 O O . LYS A 1 86 ? -28.641 -4.996 -4.969 1 91.62 86 LYS A O 1
ATOM 618 N N . LYS A 1 87 ? -28.031 -3.244 -3.797 1 87.88 87 LYS A N 1
ATOM 619 C CA . LYS A 1 87 ? -26.844 -3.93 -3.322 1 87.88 87 LYS A CA 1
ATOM 620 C C . LYS A 1 87 ? -27.203 -5.184 -2.533 1 87.88 87 LYS A C 1
ATOM 622 O O . LYS A 1 87 ? -26.703 -6.273 -2.836 1 87.88 87 LYS A O 1
ATOM 627 N N . LYS A 1 88 ? -28.047 -5.25 -1.634 1 88.31 88 LYS A N 1
ATOM 628 C CA . LYS A 1 88 ? -28.5 -6.367 -0.806 1 88.31 88 LYS A CA 1
ATOM 629 C C . LYS A 1 88 ? -27.328 -7.301 -0.474 1 88.31 88 LYS A C 1
ATOM 631 O O . LYS A 1 88 ? -26.297 -6.859 0.023 1 88.31 88 LYS A O 1
ATOM 636 N N . ASP A 1 89 ? -27.469 -8.555 -0.919 1 88.44 89 ASP A N 1
ATOM 637 C CA . ASP A 1 89 ? -26.422 -9.523 -0.597 1 88.44 89 ASP A CA 1
ATOM 638 C C . ASP A 1 89 ? -25.5 -9.75 -1.79 1 88.44 89 ASP A C 1
ATOM 640 O O . ASP A 1 89 ? -24.531 -10.516 -1.697 1 88.44 89 ASP A O 1
ATOM 644 N N . THR A 1 90 ? -25.719 -8.992 -2.83 1 92.31 90 THR A N 1
ATOM 645 C CA . THR A 1 90 ? -24.891 -9.156 -4.023 1 92.31 90 THR A CA 1
ATOM 646 C C . THR A 1 90 ? -23.453 -8.711 -3.754 1 92.31 90 THR A C 1
ATOM 648 O O . THR A 1 90 ? -23.234 -7.625 -3.223 1 92.31 90 THR A O 1
ATOM 651 N N . LYS A 1 91 ? -22.547 -9.578 -4.102 1 95.38 91 LYS A N 1
ATOM 652 C CA . LYS A 1 91 ? -21.141 -9.234 -3.895 1 95.38 91 LYS A CA 1
ATOM 653 C C . LYS A 1 91 ? -20.438 -8.984 -5.223 1 95.38 91 LYS A C 1
ATOM 655 O O . LYS A 1 91 ? -20.641 -9.719 -6.191 1 95.38 91 LYS A O 1
ATOM 660 N N . ILE A 1 92 ? -19.734 -7.93 -5.32 1 96.88 92 ILE A N 1
ATOM 661 C CA . ILE A 1 92 ? -18.875 -7.637 -6.457 1 96.88 92 ILE A CA 1
ATOM 662 C C . ILE A 1 92 ? -17.5 -8.289 -6.25 1 96.88 92 ILE A C 1
ATOM 664 O O . ILE A 1 92 ? -16.906 -8.156 -5.18 1 96.88 92 ILE A O 1
ATOM 668 N N . ILE A 1 93 ? -17.047 -9.008 -7.246 1 96.94 93 ILE A N 1
ATOM 669 C CA . ILE A 1 93 ? -15.773 -9.719 -7.16 1 96.94 93 ILE A CA 1
ATOM 670 C C . ILE A 1 93 ? -14.844 -9.25 -8.273 1 96.94 93 ILE A C 1
ATOM 672 O O . ILE A 1 93 ? -15.18 -9.344 -9.461 1 96.94 93 ILE A O 1
ATOM 676 N N . VAL A 1 94 ? -13.742 -8.742 -7.883 1 97.19 94 VAL A N 1
ATOM 677 C CA . VAL A 1 94 ? -12.688 -8.469 -8.852 1 97.19 94 VAL A CA 1
ATOM 678 C C . VAL A 1 94 ? -11.758 -9.672 -8.961 1 97.19 94 VAL A C 1
ATOM 680 O O . VAL A 1 94 ? -11.273 -10.188 -7.945 1 97.19 94 VAL A O 1
ATOM 683 N N . ILE A 1 95 ? -11.562 -10.203 -10.102 1 96.06 95 ILE A N 1
ATOM 684 C CA . ILE A 1 95 ? -10.586 -11.25 -10.375 1 96.06 95 ILE A CA 1
ATOM 685 C C . ILE A 1 95 ? -9.508 -10.711 -11.312 1 96.06 95 ILE A C 1
ATOM 687 O O . ILE A 1 95 ? -9.773 -10.438 -12.484 1 96.06 95 ILE A O 1
ATOM 691 N N . ALA A 1 96 ? -8.352 -10.531 -10.789 1 96.31 96 ALA A N 1
ATOM 692 C CA . ALA A 1 96 ? -7.305 -9.852 -11.539 1 96.31 96 ALA A CA 1
ATOM 693 C C . ALA A 1 96 ? -5.973 -10.578 -11.414 1 96.31 96 ALA A C 1
ATOM 695 O O . ALA A 1 96 ? -5.738 -11.289 -10.43 1 96.31 96 ALA A O 1
ATOM 696 N N . GLY A 1 97 ? -5.109 -10.406 -12.453 1 95.94 97 GLY A N 1
ATOM 697 C CA . GLY A 1 97 ? -3.756 -10.93 -12.383 1 95.94 97 GLY A CA 1
ATOM 698 C C . GLY A 1 97 ? -2.846 -10.102 -11.492 1 95.94 97 GLY A C 1
ATOM 699 O O . GLY A 1 97 ? -3.24 -9.047 -11 1 95.94 97 GLY A O 1
ATOM 700 N N . ASP A 1 98 ? -1.647 -10.625 -11.352 1 95.88 98 ASP A N 1
ATOM 701 C CA . ASP A 1 98 ? -0.678 -9.961 -10.492 1 95.88 98 ASP A CA 1
ATOM 702 C C . ASP A 1 98 ? -0.33 -8.57 -11.016 1 95.88 98 ASP A C 1
ATOM 704 O O . ASP A 1 98 ? -0.205 -7.621 -10.242 1 95.88 98 ASP A O 1
ATOM 708 N N . GLY A 1 99 ? -0.149 -8.398 -12.336 1 94.56 99 GLY A N 1
ATOM 709 C CA . GLY A 1 99 ? 0.166 -7.09 -12.898 1 94.56 99 GLY A CA 1
ATOM 710 C C . GLY A 1 99 ? -0.903 -6.051 -12.625 1 94.56 99 GLY A C 1
ATOM 711 O O . GLY A 1 99 ? -0.593 -4.914 -12.258 1 94.56 99 GLY A O 1
ATOM 712 N N . ALA A 1 100 ? -2.121 -6.473 -12.789 1 95.06 100 ALA A N 1
ATOM 713 C CA . ALA A 1 100 ? -3.248 -5.574 -12.555 1 95.06 100 ALA A CA 1
ATOM 714 C C . ALA A 1 100 ? -3.416 -5.273 -11.07 1 95.06 100 ALA A C 1
ATOM 716 O O . ALA A 1 100 ? -4.039 -4.273 -10.695 1 95.06 100 ALA A O 1
ATOM 717 N N . THR A 1 101 ? -2.844 -6.082 -10.227 1 97.38 101 THR A N 1
ATOM 718 C CA . THR A 1 101 ? -3.037 -5.961 -8.789 1 97.38 101 THR A CA 1
ATOM 719 C C . THR A 1 101 ? -1.846 -5.258 -8.141 1 97.38 101 THR A C 1
ATOM 721 O O . THR A 1 101 ? -2.006 -4.223 -7.488 1 97.38 101 THR A O 1
ATOM 724 N N . MET A 1 102 ? -0.672 -5.715 -8.438 1 97.31 102 MET A N 1
ATOM 725 C CA . MET A 1 102 ? 0.51 -5.312 -7.684 1 97.31 102 MET A CA 1
ATOM 726 C C . MET A 1 102 ? 1.224 -4.148 -8.367 1 97.31 102 MET A C 1
ATOM 728 O O . MET A 1 102 ? 2.09 -3.51 -7.766 1 97.31 102 MET A O 1
ATOM 732 N N . ASP A 1 103 ? 0.897 -3.877 -9.602 1 95.88 103 ASP A N 1
ATOM 733 C CA . ASP A 1 103 ? 1.598 -2.846 -10.359 1 95.88 103 ASP A CA 1
ATOM 734 C C . ASP A 1 103 ? 0.627 -1.778 -10.859 1 95.88 103 ASP A C 1
ATOM 736 O O . ASP A 1 103 ? 0.229 -0.891 -10.102 1 95.88 103 ASP A O 1
ATOM 740 N N . ILE A 1 104 ? 0.105 -1.932 -11.992 1 93.25 104 ILE A N 1
ATOM 741 C CA . ILE A 1 104 ? -0.531 -0.834 -12.719 1 93.25 104 ILE A CA 1
ATOM 742 C C . ILE A 1 104 ? -1.87 -0.497 -12.062 1 93.25 104 ILE A C 1
ATOM 744 O O . ILE A 1 104 ? -2.314 0.654 -12.102 1 93.25 104 ILE A O 1
ATOM 748 N N . GLY A 1 105 ? -2.533 -1.445 -11.477 1 94.06 105 GLY A N 1
ATOM 749 C CA . GLY A 1 105 ? -3.854 -1.231 -10.906 1 94.06 105 GLY A CA 1
ATOM 750 C C . GLY A 1 105 ? -3.814 -0.859 -9.438 1 94.06 105 GLY A C 1
ATOM 751 O O . GLY A 1 105 ? -4.855 -0.592 -8.836 1 94.06 105 GLY A O 1
ATOM 752 N N . PHE A 1 106 ? -2.65 -0.743 -8.883 1 95.88 106 PHE A N 1
ATOM 753 C CA . PHE A 1 106 ? -2.512 -0.64 -7.434 1 95.88 106 PHE A CA 1
ATOM 754 C C . PHE A 1 106 ? -3.113 0.663 -6.922 1 95.88 106 PHE A C 1
ATOM 756 O O . PHE A 1 106 ? -3.703 0.699 -5.84 1 95.88 106 PHE A O 1
ATOM 763 N N . GLY A 1 107 ? -2.918 1.747 -7.668 1 94.38 107 GLY A N 1
ATOM 764 C CA . GLY A 1 107 ? -3.496 3.018 -7.266 1 94.38 107 GLY A CA 1
ATOM 765 C C . GLY A 1 107 ? -4.996 2.945 -7.035 1 94.38 107 GLY A C 1
ATOM 766 O O . GLY A 1 107 ? -5.496 3.441 -6.023 1 94.38 107 GLY A O 1
ATOM 767 N N . ALA A 1 108 ? -5.672 2.318 -7.941 1 95.25 108 ALA A N 1
ATOM 768 C CA . ALA A 1 108 ? -7.121 2.186 -7.828 1 95.25 108 ALA A CA 1
ATOM 769 C C . ALA A 1 108 ? -7.5 1.305 -6.641 1 95.25 108 ALA A C 1
ATOM 771 O O . ALA A 1 108 ? -8.5 1.559 -5.965 1 95.25 108 ALA A O 1
ATOM 772 N N . ILE A 1 109 ? -6.73 0.278 -6.426 1 97.62 109 ILE A N 1
ATOM 773 C CA . ILE A 1 109 ? -6.984 -0.609 -5.297 1 97.62 109 ILE A CA 1
ATOM 774 C C . ILE A 1 109 ? -6.824 0.163 -3.99 1 97.62 109 ILE A C 1
ATOM 776 O O . ILE A 1 109 ? -7.699 0.112 -3.121 1 97.62 109 ILE A O 1
ATOM 780 N N . SER A 1 110 ? -5.758 0.888 -3.902 1 97.12 110 SER A N 1
ATOM 781 C CA . SER A 1 110 ? -5.473 1.68 -2.711 1 97.12 110 SER A CA 1
ATOM 782 C C . SER A 1 110 ? -6.625 2.625 -2.387 1 97.12 110 SER A C 1
ATOM 784 O O . SER A 1 110 ? -7.082 2.688 -1.243 1 97.12 110 SER A O 1
ATOM 786 N N . GLY A 1 111 ? -7.078 3.363 -3.412 1 95.88 111 GLY A N 1
ATOM 787 C CA . GLY A 1 111 ? -8.188 4.285 -3.211 1 95.88 111 GLY A CA 1
ATOM 788 C C . GLY A 1 111 ? -9.469 3.592 -2.789 1 95.88 111 GLY A C 1
ATOM 789 O O . GLY A 1 111 ? -10.172 4.062 -1.89 1 95.88 111 GLY A O 1
ATOM 790 N N . ALA A 1 112 ? -9.781 2.494 -3.412 1 97.12 112 ALA A N 1
ATOM 791 C CA . ALA A 1 112 ? -11.023 1.772 -3.139 1 97.12 112 ALA A CA 1
ATOM 792 C C . ALA A 1 112 ? -11.031 1.224 -1.714 1 97.12 112 ALA A C 1
ATOM 794 O O . ALA A 1 112 ? -12.055 1.282 -1.027 1 97.12 112 ALA A O 1
ATOM 795 N N . PHE A 1 113 ? -9.898 0.648 -1.305 1 97.75 113 PHE A N 1
ATOM 796 C CA . PHE A 1 113 ? -9.805 0.08 0.035 1 97.75 113 PHE A CA 1
ATOM 797 C C . PHE A 1 113 ? -9.867 1.174 1.093 1 97.75 113 PHE A C 1
ATOM 799 O O . PHE A 1 113 ? -10.547 1.018 2.113 1 97.75 113 PHE A O 1
ATOM 806 N N . GLU A 1 114 ? -9.188 2.289 0.846 1 95.75 114 GLU A N 1
ATOM 807 C CA . GLU A 1 114 ? -9.227 3.418 1.771 1 95.75 114 GLU A CA 1
ATOM 808 C C . GLU A 1 114 ? -10.656 3.934 1.951 1 95.75 114 GLU A C 1
ATOM 810 O O . GLU A 1 114 ? -11.055 4.297 3.059 1 95.75 114 GLU A O 1
ATOM 815 N N . ARG A 1 115 ? -11.453 3.906 0.896 1 94.75 115 ARG A N 1
ATOM 816 C CA . ARG A 1 115 ? -12.805 4.449 0.94 1 94.75 115 ARG A CA 1
ATOM 817 C C . ARG A 1 115 ? -13.789 3.414 1.472 1 94.75 115 ARG A C 1
ATOM 819 O O . ARG A 1 115 ? -14.984 3.699 1.613 1 94.75 115 ARG A O 1
ATOM 826 N N . GLY A 1 116 ? -13.336 2.164 1.662 1 95.88 116 GLY A N 1
ATOM 827 C CA . GLY A 1 116 ? -14.125 1.153 2.346 1 95.88 116 GLY A CA 1
ATOM 828 C C . GLY A 1 116 ? -15.203 0.538 1.467 1 95.88 116 GLY A C 1
ATOM 829 O O . GLY A 1 116 ? -16.234 0.078 1.965 1 95.88 116 GLY A O 1
ATOM 830 N N . HIS A 1 117 ? -15.023 0.59 0.176 1 96.38 117 HIS A N 1
ATOM 831 C CA . HIS A 1 117 ? -15.992 -0.008 -0.728 1 96.38 117 HIS A CA 1
ATOM 832 C C . HIS A 1 117 ? -16.156 -1.499 -0.451 1 96.38 117 HIS A C 1
ATOM 834 O O . HIS A 1 117 ? -15.18 -2.201 -0.202 1 96.38 117 HIS A O 1
ATOM 840 N N . ASP A 1 118 ? -17.391 -1.96 -0.523 1 97.5 118 ASP A N 1
ATOM 841 C CA . ASP A 1 118 ? -17.703 -3.342 -0.173 1 97.5 118 ASP A CA 1
ATOM 842 C C . ASP A 1 118 ? -17.609 -4.254 -1.393 1 97.5 118 ASP A C 1
ATOM 844 O O . ASP A 1 118 ? -18.594 -4.457 -2.105 1 97.5 118 ASP A O 1
ATOM 848 N N . PHE A 1 119 ? -16.484 -4.816 -1.629 1 98.06 119 PHE A N 1
ATOM 849 C CA . PHE A 1 119 ? -16.234 -5.812 -2.664 1 98.06 119 PHE A CA 1
ATOM 850 C C . PHE A 1 119 ? -15.086 -6.727 -2.268 1 98.06 119 PHE A C 1
ATOM 852 O O . PHE A 1 119 ? -14.383 -6.461 -1.291 1 98.06 119 PHE A O 1
ATOM 859 N N . THR A 1 120 ? -14.945 -7.848 -2.949 1 98.69 120 THR A N 1
ATOM 860 C CA . THR A 1 120 ? -13.844 -8.781 -2.748 1 98.69 120 THR A CA 1
ATOM 861 C C . THR A 1 120 ? -12.891 -8.758 -3.936 1 98.69 120 THR A C 1
ATOM 863 O O . THR A 1 120 ? -13.32 -8.844 -5.086 1 98.69 120 THR A O 1
ATOM 866 N N . TYR A 1 121 ? -11.656 -8.508 -3.645 1 98.75 121 TYR A N 1
ATOM 867 C CA . TYR A 1 121 ? -10.625 -8.484 -4.668 1 98.75 121 TYR A CA 1
ATOM 868 C C . TYR A 1 121 ? -9.789 -9.758 -4.625 1 98.75 121 TYR A C 1
ATOM 870 O O . TYR A 1 121 ? -9.141 -10.055 -3.617 1 98.75 121 TYR A O 1
ATOM 878 N N . VAL A 1 122 ? -9.758 -10.508 -5.703 1 98.62 122 VAL A N 1
ATOM 879 C CA . VAL A 1 122 ? -8.992 -11.742 -5.816 1 98.62 122 VAL A CA 1
ATOM 880 C C . VAL A 1 122 ? -7.836 -11.555 -6.801 1 98.62 122 VAL A C 1
ATOM 882 O O . VAL A 1 122 ? -8.062 -11.305 -7.988 1 98.62 122 VAL A O 1
ATOM 885 N N . CYS A 1 123 ? -6.672 -11.664 -6.309 1 98.56 123 CYS A N 1
ATOM 886 C CA . CYS A 1 123 ? -5.484 -11.648 -7.16 1 98.56 123 CYS A CA 1
ATOM 887 C C . CYS A 1 123 ? -5.074 -13.062 -7.551 1 98.56 123 CYS A C 1
ATOM 889 O O . CYS A 1 123 ? -4.727 -13.875 -6.688 1 98.56 123 CYS A O 1
ATOM 891 N N . MET A 1 124 ? -5.191 -13.344 -8.797 1 97.38 124 MET A N 1
ATOM 892 C CA . MET A 1 124 ? -4.582 -14.562 -9.328 1 97.38 124 MET A CA 1
ATOM 893 C C . MET A 1 124 ? -3.098 -14.352 -9.617 1 97.38 124 MET A C 1
ATOM 895 O O . MET A 1 124 ? -2.736 -13.781 -10.648 1 97.38 124 MET A O 1
ATOM 899 N N . ASP A 1 125 ? -2.295 -14.812 -8.742 1 98.38 125 ASP A N 1
ATOM 900 C CA . ASP A 1 125 ? -0.866 -14.523 -8.82 1 98.38 125 ASP A CA 1
ATOM 901 C C . ASP A 1 125 ? -0.119 -15.633 -9.555 1 98.38 125 ASP A C 1
ATOM 903 O O . ASP A 1 125 ? 0.282 -16.625 -8.945 1 98.38 125 ASP A O 1
ATOM 907 N N . ASN A 1 126 ? 0.027 -15.391 -10.773 1 97.94 126 ASN A N 1
ATOM 908 C CA . ASN A 1 126 ? 0.838 -16.312 -11.562 1 97.94 126 ASN A CA 1
ATOM 909 C C . ASN A 1 126 ? 2.258 -15.789 -11.75 1 97.94 126 ASN A C 1
ATOM 911 O O . ASN A 1 126 ? 3.006 -16.297 -12.586 1 97.94 126 ASN A O 1
ATOM 915 N N . GLU A 1 127 ? 2.637 -14.789 -11.047 1 98.25 127 GLU A N 1
ATOM 916 C CA . GLU A 1 127 ? 3.979 -14.328 -10.711 1 98.25 127 GLU A CA 1
ATOM 917 C C . GLU A 1 127 ? 4.688 -13.742 -11.922 1 98.25 127 GLU A C 1
ATOM 919 O O . GLU A 1 127 ? 5.91 -13.828 -12.039 1 98.25 127 GLU A O 1
ATOM 924 N N . ALA A 1 128 ? 3.984 -13.234 -12.898 1 97.56 128 ALA A N 1
ATOM 925 C CA . ALA A 1 128 ? 4.469 -12.445 -14.023 1 97.56 128 ALA A CA 1
ATOM 926 C C . ALA A 1 128 ? 3.311 -11.938 -14.875 1 97.56 128 ALA A C 1
ATOM 928 O O . ALA A 1 128 ? 2.172 -12.391 -14.719 1 97.56 128 ALA A O 1
ATOM 929 N N . TYR A 1 129 ? 3.602 -10.922 -15.672 1 95.44 129 TYR A N 1
ATOM 930 C CA . TYR A 1 129 ? 2.658 -10.602 -16.734 1 95.44 129 TYR A CA 1
ATOM 931 C C . TYR A 1 129 ? 2.65 -11.695 -17.797 1 95.44 129 TYR A C 1
ATOM 933 O O . TYR A 1 129 ? 3.4 -11.625 -18.781 1 95.44 129 TYR A O 1
ATOM 941 N N . MET A 1 130 ? 1.738 -12.594 -17.609 1 94 130 MET A N 1
ATOM 942 C CA . MET A 1 130 ? 1.766 -13.773 -18.453 1 94 130 MET A CA 1
ATOM 943 C C . MET A 1 130 ? 1.217 -13.453 -19.844 1 94 130 MET A C 1
ATOM 945 O O . MET A 1 130 ? 1.784 -13.867 -20.859 1 94 130 MET A O 1
ATOM 949 N N . ASN A 1 131 ? 0.217 -12.648 -19.875 1 87.88 131 ASN A N 1
ATOM 950 C CA . ASN A 1 131 ? -0.43 -12.297 -21.141 1 87.88 131 ASN A CA 1
ATOM 951 C C . ASN A 1 131 ? 0.524 -11.562 -22.078 1 87.88 131 ASN A C 1
ATOM 953 O O . ASN A 1 131 ? 0.403 -11.664 -23.297 1 87.88 131 ASN A O 1
ATOM 957 N N . THR A 1 132 ? 1.537 -10.867 -21.5 1 88.12 132 THR A N 1
ATOM 958 C CA . THR A 1 132 ? 2.49 -10.102 -22.297 1 88.12 132 THR A CA 1
ATOM 959 C C . THR A 1 132 ? 3.744 -10.922 -22.578 1 88.12 132 THR A C 1
ATOM 961 O O . THR A 1 132 ? 4.746 -10.391 -23.062 1 88.12 132 THR A O 1
ATOM 964 N N . GLY A 1 133 ? 3.697 -12.148 -22.297 1 92.19 133 GLY A N 1
ATOM 965 C CA . GLY A 1 133 ? 4.824 -13.008 -22.641 1 92.19 133 GLY A CA 1
ATOM 966 C C . GLY A 1 133 ? 5.801 -13.188 -21.484 1 92.19 133 GLY A C 1
ATOM 967 O O . GLY A 1 133 ? 7.016 -13.18 -21.688 1 92.19 133 GLY A O 1
ATOM 968 N N . VAL A 1 134 ? 5.277 -13.211 -20.234 1 95.88 134 VAL A N 1
ATOM 969 C CA . VAL A 1 134 ? 6.039 -13.531 -19.031 1 95.88 134 VAL A CA 1
ATOM 970 C C . VAL A 1 134 ? 6.922 -12.344 -18.656 1 95.88 134 VAL A C 1
ATOM 972 O O . VAL A 1 134 ? 8.125 -12.5 -18.422 1 95.88 134 VAL A O 1
ATOM 975 N N . GLN A 1 135 ? 6.367 -11.125 -18.719 1 95.81 135 GLN A N 1
ATOM 976 C CA . GLN A 1 135 ? 7.039 -9.914 -18.266 1 95.81 135 GLN A CA 1
ATOM 977 C C . GLN A 1 135 ? 7.09 -9.867 -16.734 1 95.81 135 GLN A C 1
ATOM 979 O O . GLN A 1 135 ? 6.129 -10.242 -16.062 1 95.81 135 GLN A O 1
ATOM 984 N N . ARG A 1 136 ? 8.188 -9.406 -16.219 1 97 136 ARG A N 1
ATOM 985 C CA . ARG A 1 136 ? 8.336 -9.281 -14.766 1 97 136 ARG A CA 1
ATOM 986 C C . ARG A 1 136 ? 7.223 -8.438 -14.164 1 97 136 ARG A C 1
ATOM 988 O O . ARG A 1 136 ? 6.816 -7.43 -14.75 1 97 136 ARG A O 1
ATOM 995 N N . SER A 1 137 ? 6.707 -8.844 -13.062 1 96.81 137 SER A N 1
ATOM 996 C CA . SER A 1 137 ? 5.793 -8.062 -12.234 1 96.81 137 SER A CA 1
ATOM 997 C C . SER A 1 137 ? 6.32 -7.934 -10.812 1 96.81 137 SER A C 1
ATOM 999 O O . SER A 1 137 ? 7.328 -8.547 -10.453 1 96.81 137 SER A O 1
ATOM 1001 N N . SER A 1 138 ? 5.625 -7.16 -9.984 1 97.62 138 SER A N 1
ATOM 1002 C CA . SER A 1 138 ? 5.965 -7.035 -8.57 1 97.62 138 SER A CA 1
ATOM 1003 C C . SER A 1 138 ? 5.664 -8.328 -7.816 1 97.62 138 SER A C 1
ATOM 1005 O O . SER A 1 138 ? 5.992 -8.445 -6.633 1 97.62 138 SER A O 1
ATOM 1007 N N . GLY A 1 139 ? 5.121 -9.328 -8.508 1 97.38 139 GLY A N 1
ATOM 1008 C CA . GLY A 1 139 ? 4.855 -10.633 -7.926 1 97.38 139 GLY A CA 1
ATOM 1009 C C . GLY A 1 139 ? 5.875 -11.68 -8.32 1 97.38 139 GLY A C 1
ATOM 1010 O O . GLY A 1 139 ? 5.812 -12.82 -7.848 1 97.38 139 GLY A O 1
ATOM 1011 N N . THR A 1 140 ? 6.82 -11.312 -9.211 1 98.38 140 THR A N 1
ATOM 1012 C CA . THR A 1 140 ? 7.844 -12.25 -9.656 1 98.38 140 THR A CA 1
ATOM 1013 C C . THR A 1 140 ? 8.805 -12.578 -8.516 1 98.38 140 THR A C 1
ATOM 1015 O O . THR A 1 140 ? 9.328 -11.68 -7.855 1 98.38 140 THR A O 1
ATOM 1018 N N . PRO A 1 141 ? 9.031 -13.859 -8.234 1 97.94 141 PRO A N 1
ATOM 1019 C CA . PRO A 1 141 ? 9.891 -14.227 -7.105 1 97.94 141 PRO A CA 1
ATOM 1020 C C . PRO A 1 141 ? 11.367 -13.938 -7.363 1 97.94 141 PRO A C 1
ATOM 1022 O O . PRO A 1 141 ? 11.781 -13.797 -8.516 1 97.94 141 PRO A O 1
ATOM 1025 N N . TYR A 1 142 ? 12.094 -13.938 -6.309 1 97.69 142 TYR A N 1
ATOM 1026 C CA . TYR A 1 142 ? 13.539 -13.758 -6.32 1 97.69 142 TYR A CA 1
ATOM 1027 C C . TYR A 1 142 ? 14.211 -14.789 -7.223 1 97.69 142 TYR A C 1
ATOM 1029 O O . TYR A 1 142 ? 13.906 -15.977 -7.145 1 97.69 142 TYR A O 1
ATOM 1037 N N . ASP A 1 143 ? 14.961 -14.359 -8.227 1 98.25 143 ASP A N 1
ATOM 1038 C CA . ASP A 1 143 ? 15.859 -15.109 -9.102 1 98.25 143 ASP A CA 1
ATOM 1039 C C . ASP A 1 143 ? 15.078 -15.812 -10.211 1 98.25 143 ASP A C 1
ATOM 1041 O O . ASP A 1 143 ? 15.656 -16.562 -11.008 1 98.25 143 ASP A O 1
ATOM 1045 N N . ALA A 1 144 ? 13.75 -15.617 -10.289 1 98.38 144 ALA A N 1
ATOM 1046 C CA . ALA A 1 144 ? 12.992 -16.203 -11.391 1 98.38 144 ALA A CA 1
ATOM 1047 C C . ALA A 1 144 ? 13.398 -15.578 -12.727 1 98.38 144 ALA A C 1
ATOM 1049 O O . ALA A 1 144 ? 13.625 -14.367 -12.805 1 98.38 144 ALA A O 1
ATOM 1050 N N . SER A 1 145 ? 13.469 -16.391 -13.711 1 98 145 SER A N 1
ATOM 1051 C CA . SER A 1 145 ? 13.711 -15.922 -15.07 1 98 145 SER A CA 1
ATOM 1052 C C . SER A 1 145 ? 12.422 -15.438 -15.727 1 98 145 SER A C 1
ATOM 1054 O O . SER A 1 145 ? 11.406 -16.141 -15.711 1 98 145 SER A O 1
ATOM 1056 N N . THR A 1 146 ? 12.414 -14.266 -16.219 1 97.38 146 THR A N 1
ATOM 1057 C CA . THR A 1 146 ? 11.336 -13.742 -17.047 1 97.38 146 THR A CA 1
ATOM 1058 C C . THR A 1 146 ? 11.883 -13.164 -18.344 1 97.38 146 THR A C 1
ATOM 1060 O O . THR A 1 146 ? 13.102 -13.109 -18.547 1 97.38 146 THR A O 1
ATOM 1063 N N . THR A 1 147 ? 10.992 -12.766 -19.234 1 95.81 147 THR A N 1
ATOM 1064 C CA . THR A 1 147 ? 11.43 -12.203 -20.516 1 95.81 147 THR A CA 1
ATOM 1065 C C . THR A 1 147 ? 12.109 -10.852 -20.297 1 95.81 147 THR A C 1
ATOM 1067 O O . THR A 1 147 ? 12.969 -10.461 -21.094 1 95.81 147 THR A O 1
ATOM 1070 N N . THR A 1 148 ? 11.812 -10.109 -19.219 1 95.12 148 THR A N 1
ATOM 1071 C CA . THR A 1 148 ? 12.383 -8.789 -19 1 95.12 148 THR A CA 1
ATOM 1072 C C . THR A 1 148 ? 13.43 -8.828 -17.891 1 95.12 148 THR A C 1
ATOM 1074 O O . THR A 1 148 ? 14.094 -7.828 -17.625 1 95.12 148 THR A O 1
ATOM 1077 N N . THR A 1 149 ? 13.625 -9.969 -17.234 1 95.12 149 THR A N 1
ATOM 1078 C CA . THR A 1 149 ? 14.68 -10.164 -16.25 1 95.12 149 THR A CA 1
ATOM 1079 C C . THR A 1 149 ? 15.367 -11.516 -16.453 1 95.12 149 THR A C 1
ATOM 1081 O O . THR A 1 149 ? 15.344 -12.367 -15.555 1 95.12 149 THR A O 1
ATOM 1084 N N . PRO A 1 150 ? 15.945 -11.68 -17.547 1 95.44 150 PRO A N 1
ATOM 1085 C CA . PRO A 1 150 ? 16.625 -12.945 -17.844 1 95.44 150 PRO A CA 1
ATOM 1086 C C . PRO A 1 150 ? 17.938 -13.102 -17.062 1 95.44 150 PRO A C 1
ATOM 1088 O O . PRO A 1 150 ? 18.609 -12.109 -16.781 1 95.44 150 PRO A O 1
ATOM 1091 N N . PRO A 1 151 ? 18.203 -14.383 -16.719 1 95.88 151 PRO A N 1
ATOM 1092 C CA . PRO A 1 151 ? 19.547 -14.609 -16.141 1 95.88 151 PRO A CA 1
ATOM 1093 C C . PRO A 1 151 ? 20.656 -14.477 -17.188 1 95.88 151 PRO A C 1
ATOM 1095 O O . PRO A 1 151 ? 20.406 -14.609 -18.375 1 95.88 151 PRO A O 1
ATOM 1098 N N . GLY A 1 152 ? 21.828 -14.188 -16.703 1 91.94 152 GLY A N 1
ATOM 1099 C CA . GLY A 1 152 ? 23.016 -14.062 -17.531 1 91.94 152 GLY A CA 1
ATOM 1100 C C . GLY A 1 152 ? 24.297 -13.93 -16.734 1 91.94 152 GLY A C 1
ATOM 1101 O O . GLY A 1 152 ? 24.406 -14.453 -15.625 1 91.94 152 GLY A O 1
ATOM 1102 N N . LYS A 1 153 ? 25.219 -13.328 -17.328 1 89.25 153 LYS A N 1
ATOM 1103 C CA . LYS A 1 153 ? 26.547 -13.188 -16.75 1 89.25 153 LYS A CA 1
ATOM 1104 C C . LYS A 1 153 ? 26.516 -12.359 -15.461 1 89.25 153 LYS A C 1
ATOM 1106 O O . LYS A 1 153 ? 27.281 -12.617 -14.531 1 89.25 153 LYS A O 1
ATOM 1111 N N . PHE A 1 154 ? 25.547 -11.469 -15.336 1 87.75 154 PHE A N 1
ATOM 1112 C CA . PHE A 1 154 ? 25.594 -10.508 -14.242 1 87.75 154 PHE A CA 1
ATOM 1113 C C . PHE A 1 154 ? 24.344 -10.594 -13.391 1 87.75 154 PHE A C 1
ATOM 1115 O O . PHE A 1 154 ? 24.125 -9.766 -12.5 1 87.75 154 PHE A O 1
ATOM 1122 N N . SER A 1 155 ? 23.516 -11.508 -13.68 1 93.25 155 SER A N 1
ATOM 1123 C CA . SER A 1 155 ? 22.25 -11.57 -12.969 1 93.25 155 SER A CA 1
ATOM 1124 C C . SER A 1 155 ? 21.734 -13.008 -12.891 1 93.25 155 SER A C 1
ATOM 1126 O O . SER A 1 155 ? 21.953 -13.805 -13.805 1 93.25 155 SER A O 1
ATOM 1128 N N . PHE A 1 156 ? 21.078 -13.391 -11.836 1 96.88 156 PHE A N 1
ATOM 1129 C CA . PHE A 1 156 ? 20.438 -14.688 -11.664 1 96.88 156 PHE A CA 1
ATOM 1130 C C . PHE A 1 156 ? 18.938 -14.594 -11.922 1 96.88 156 PHE A C 1
ATOM 1132 O O . PHE A 1 156 ? 18.172 -15.461 -11.492 1 96.88 156 PHE A O 1
ATOM 1139 N N . GLY A 1 157 ? 18.484 -13.492 -12.602 1 97.25 157 GLY A N 1
ATOM 1140 C CA . GLY A 1 157 ? 17.062 -13.266 -12.805 1 97.25 157 GLY A CA 1
ATOM 1141 C C . GLY A 1 157 ? 16.516 -12.102 -11.992 1 97.25 157 GLY A C 1
ATOM 1142 O O . GLY A 1 157 ? 17.234 -11.125 -11.75 1 97.25 157 GLY A O 1
ATOM 1143 N N . ASN A 1 158 ? 15.234 -12.109 -11.695 1 97.38 158 ASN A N 1
ATOM 1144 C CA . ASN A 1 158 ? 14.633 -11.039 -10.914 1 97.38 158 ASN A CA 1
ATOM 1145 C C . ASN A 1 158 ? 15.336 -10.867 -9.57 1 97.38 158 ASN A C 1
ATOM 1147 O O . ASN A 1 158 ? 15.344 -11.781 -8.75 1 97.38 158 ASN A O 1
ATOM 1151 N N . PRO A 1 159 ? 15.906 -9.742 -9.305 1 94.75 159 PRO A N 1
ATOM 1152 C CA . PRO A 1 159 ? 16.703 -9.578 -8.086 1 94.75 159 PRO A CA 1
ATOM 1153 C C . PRO A 1 159 ? 15.875 -9.148 -6.883 1 94.75 159 PRO A C 1
ATOM 1155 O O . PRO A 1 159 ? 16.422 -8.922 -5.797 1 94.75 159 PRO A O 1
ATOM 1158 N N . ARG A 1 160 ? 14.586 -9.031 -7.035 1 94.31 160 ARG A N 1
ATOM 1159 C CA . ARG A 1 160 ? 13.719 -8.492 -5.996 1 94.31 160 ARG A CA 1
ATOM 1160 C C . ARG A 1 160 ? 12.797 -9.57 -5.434 1 94.31 160 ARG A C 1
ATOM 1162 O O . ARG A 1 160 ? 12.367 -10.469 -6.16 1 94.31 160 ARG A O 1
ATOM 1169 N N . PRO A 1 161 ? 12.531 -9.43 -4.156 1 93.81 161 PRO A N 1
ATOM 1170 C CA . PRO A 1 161 ? 11.484 -10.305 -3.615 1 93.81 161 PRO A CA 1
ATOM 1171 C C . PRO A 1 161 ? 10.086 -9.891 -4.066 1 93.81 161 PRO A C 1
ATOM 1173 O O . PRO A 1 161 ? 9.898 -8.789 -4.594 1 93.81 161 PRO A O 1
ATOM 1176 N N . LYS A 1 162 ? 9.172 -10.789 -3.838 1 96.44 162 LYS A N 1
ATOM 1177 C CA . LYS A 1 162 ? 7.773 -10.492 -4.121 1 96.44 162 LYS A CA 1
ATOM 1178 C C . LYS A 1 162 ? 7.258 -9.359 -3.234 1 96.44 162 LYS A C 1
ATOM 1180 O O . LYS A 1 162 ? 7.562 -9.312 -2.041 1 96.44 162 LYS A O 1
ATOM 1185 N N . LYS A 1 163 ? 6.492 -8.453 -3.916 1 97.38 163 LYS A N 1
ATOM 1186 C CA . LYS A 1 163 ? 5.754 -7.469 -3.133 1 97.38 163 LYS A CA 1
ATOM 1187 C C . LYS A 1 163 ? 4.777 -8.148 -2.178 1 97.38 163 LYS A C 1
ATOM 1189 O O . LYS A 1 163 ? 4.047 -9.062 -2.57 1 97.38 163 LYS A O 1
ATOM 1194 N N . ASN A 1 164 ? 4.789 -7.719 -0.934 1 97.38 164 ASN A N 1
ATOM 1195 C CA . ASN A 1 164 ? 3.934 -8.328 0.08 1 97.38 164 ASN A CA 1
ATOM 1196 C C . ASN A 1 164 ? 2.535 -7.715 0.073 1 97.38 164 ASN A C 1
ATOM 1198 O O . ASN A 1 164 ? 2.145 -7.035 1.026 1 97.38 164 ASN A O 1
ATOM 1202 N N . MET A 1 165 ? 1.801 -8.039 -0.895 1 98.31 165 MET A N 1
ATOM 1203 C CA . MET A 1 165 ? 0.492 -7.43 -1.105 1 98.31 165 MET A CA 1
ATOM 1204 C C . MET A 1 165 ? -0.439 -7.719 0.067 1 98.31 165 MET A C 1
ATOM 1206 O O . MET A 1 165 ? -1.155 -6.828 0.529 1 98.31 165 MET A O 1
ATOM 1210 N N . PRO A 1 166 ? -0.433 -8.984 0.609 1 98.62 166 PRO A N 1
ATOM 1211 C CA . PRO A 1 166 ? -1.322 -9.234 1.747 1 98.62 166 PRO A CA 1
ATOM 1212 C C . PRO A 1 166 ? -1.061 -8.289 2.916 1 98.62 166 PRO A C 1
ATOM 1214 O O . PRO A 1 166 ? -2 -7.715 3.475 1 98.62 166 PRO A O 1
ATOM 1217 N N . ALA A 1 167 ? 0.185 -8.086 3.232 1 98.19 167 ALA A N 1
ATOM 1218 C CA . ALA A 1 167 ? 0.524 -7.176 4.324 1 98.19 167 ALA A CA 1
ATOM 1219 C C . ALA A 1 167 ? 0.133 -5.742 3.982 1 98.19 167 ALA A C 1
ATOM 1221 O O . ALA A 1 167 ? -0.347 -5 4.844 1 98.19 167 ALA A O 1
ATOM 1222 N N . ILE A 1 168 ? 0.35 -5.367 2.779 1 98.56 168 ILE A N 1
ATOM 1223 C CA . ILE A 1 168 ? 0.039 -4.016 2.316 1 98.56 168 ILE A CA 1
ATOM 1224 C C . ILE A 1 168 ? -1.468 -3.781 2.391 1 98.56 168 ILE A C 1
ATOM 1226 O O . ILE A 1 168 ? -1.916 -2.719 2.828 1 98.56 168 ILE A O 1
ATOM 1230 N N . MET A 1 169 ? -2.256 -4.793 1.976 1 98.62 169 MET A N 1
ATOM 1231 C CA . MET A 1 169 ? -3.709 -4.652 2.01 1 98.62 169 MET A CA 1
ATOM 1232 C C . MET A 1 169 ? -4.219 -4.605 3.447 1 98.62 169 MET A C 1
ATOM 1234 O O . MET A 1 169 ? -5.16 -3.873 3.752 1 98.62 169 MET A O 1
ATOM 1238 N N . ALA A 1 170 ? -3.594 -5.395 4.293 1 98.38 170 ALA A N 1
ATOM 1239 C CA . ALA A 1 170 ? -3.932 -5.316 5.711 1 98.38 170 ALA A CA 1
ATOM 1240 C C . ALA A 1 170 ? -3.666 -3.918 6.262 1 98.38 170 ALA A C 1
ATOM 1242 O O . ALA A 1 170 ? -4.48 -3.373 7.012 1 98.38 170 ALA A O 1
ATOM 1243 N N . ALA A 1 171 ? -2.6 -3.354 5.863 1 97.44 171 ALA A N 1
ATOM 1244 C CA . ALA A 1 171 ? -2.23 -2.016 6.32 1 97.44 171 ALA A CA 1
ATOM 1245 C C . ALA A 1 171 ? -3.193 -0.964 5.773 1 97.44 171 ALA A C 1
ATOM 1247 O O . ALA A 1 171 ? -3.289 0.139 6.312 1 97.44 171 ALA A O 1
ATOM 1248 N N . HIS A 1 172 ? -3.855 -1.279 4.703 1 97.88 172 HIS A N 1
ATOM 1249 C CA . HIS A 1 172 ? -4.879 -0.393 4.156 1 97.88 172 HIS A CA 1
ATOM 1250 C C . HIS A 1 172 ? -6.168 -0.478 4.961 1 97.88 172 HIS A C 1
ATOM 1252 O O . HIS A 1 172 ? -7.137 0.225 4.664 1 97.88 172 HIS A O 1
ATOM 1258 N N . GLY A 1 173 ? -6.223 -1.399 5.969 1 96.31 173 GLY A N 1
ATOM 1259 C CA . GLY A 1 173 ? -7.387 -1.514 6.832 1 96.31 173 GLY A CA 1
ATOM 1260 C C . GLY A 1 173 ? -8.383 -2.551 6.352 1 96.31 173 GLY A C 1
ATOM 1261 O O . GLY A 1 173 ? -9.539 -2.557 6.785 1 96.31 173 GLY A O 1
ATOM 1262 N N . SER A 1 174 ? -7.98 -3.385 5.379 1 98.12 174 SER A N 1
ATOM 1263 C CA . SER A 1 174 ? -8.875 -4.453 4.949 1 98.12 174 SER A CA 1
ATOM 1264 C C . SER A 1 174 ? -9.328 -5.305 6.133 1 98.12 174 SER A C 1
ATOM 1266 O O . SER A 1 174 ? -8.508 -5.766 6.922 1 98.12 174 SER A O 1
ATOM 1268 N N . PRO A 1 175 ? -10.617 -5.508 6.258 1 98.44 175 PRO A N 1
ATOM 1269 C CA . PRO A 1 175 ? -11.102 -6.293 7.398 1 98.44 175 PRO A CA 1
ATOM 1270 C C . PRO A 1 175 ? -10.734 -7.77 7.293 1 98.44 175 PRO A C 1
ATOM 1272 O O . PRO A 1 175 ? -10.727 -8.484 8.305 1 98.44 175 PRO A O 1
ATOM 1275 N N . TYR A 1 176 ? -10.477 -8.258 6.043 1 98.81 176 TYR A N 1
ATOM 1276 C CA . TYR A 1 176 ? -10.117 -9.656 5.832 1 98.81 176 TYR A CA 1
ATOM 1277 C C . TYR A 1 176 ? -9.156 -9.797 4.66 1 98.81 176 TYR A C 1
ATOM 1279 O O . TYR A 1 176 ? -9.438 -9.32 3.555 1 98.81 176 TYR A O 1
ATOM 1287 N N . VAL A 1 177 ? -8.023 -10.352 4.891 1 98.94 177 VAL A N 1
ATOM 1288 C CA . VAL A 1 177 ? -7.008 -10.68 3.9 1 98.94 177 VAL A CA 1
ATOM 1289 C C . VAL A 1 177 ? -6.625 -12.156 4.023 1 98.94 177 VAL A C 1
ATOM 1291 O O . VAL A 1 177 ? -6.477 -12.672 5.133 1 98.94 177 VAL A O 1
ATOM 1294 N N . ALA A 1 178 ? -6.488 -12.812 2.893 1 98.94 178 ALA A N 1
ATOM 1295 C CA . ALA A 1 178 ? -6.066 -14.211 2.965 1 98.94 178 ALA A CA 1
ATOM 1296 C C . ALA A 1 178 ? -5.164 -14.578 1.788 1 98.94 178 ALA A C 1
ATOM 1298 O O . ALA A 1 178 ? -5.348 -14.07 0.678 1 98.94 178 ALA A O 1
ATOM 1299 N N . THR A 1 179 ? -4.207 -15.398 2.09 1 98.88 179 THR A N 1
ATOM 1300 C CA . THR A 1 179 ? -3.445 -16.062 1.039 1 98.88 179 THR A CA 1
ATOM 1301 C C . THR A 1 179 ? -3.932 -17.5 0.843 1 98.88 179 THR A C 1
ATOM 1303 O O . THR A 1 179 ? -4.293 -18.172 1.809 1 98.88 179 THR A O 1
ATOM 1306 N N . THR A 1 180 ? -3.988 -17.875 -0.38 1 98.88 180 THR A N 1
ATOM 1307 C CA . THR A 1 180 ? -4.422 -19.219 -0.732 1 98.88 180 THR A CA 1
ATOM 1308 C C . THR A 1 180 ? -3.729 -19.688 -2.006 1 98.88 180 THR A C 1
ATOM 1310 O O . THR A 1 180 ? -2.736 -19.094 -2.438 1 98.88 180 THR A O 1
ATOM 1313 N N . SER A 1 181 ? -4.098 -20.875 -2.477 1 98.88 181 SER A N 1
ATOM 1314 C CA . SER A 1 181 ? -3.49 -21.484 -3.656 1 98.88 181 SER A CA 1
ATOM 1315 C C . SER A 1 181 ? -4.48 -22.375 -4.391 1 98.88 181 SER A C 1
ATOM 1317 O O . SER A 1 181 ? -5.27 -23.078 -3.762 1 98.88 181 SER A O 1
ATOM 1319 N N . ILE A 1 182 ? -4.387 -22.359 -5.656 1 98.31 182 ILE A N 1
ATOM 1320 C CA . ILE A 1 182 ? -5.25 -23.25 -6.426 1 98.31 182 ILE A CA 1
ATOM 1321 C C . ILE A 1 182 ? -4.887 -24.703 -6.137 1 98.31 182 ILE A C 1
ATOM 1323 O O . ILE A 1 182 ? -5.648 -25.609 -6.461 1 98.31 182 ILE A O 1
ATOM 1327 N N . GLY A 1 183 ? -3.75 -24.953 -5.543 1 98.38 183 GLY A N 1
ATOM 1328 C CA . GLY A 1 183 ? -3.367 -26.297 -5.121 1 98.38 183 GLY A CA 1
ATOM 1329 C C . GLY A 1 183 ? -4.215 -26.828 -3.98 1 98.38 183 GLY A C 1
ATOM 1330 O O . GLY A 1 183 ? -4.188 -28.016 -3.684 1 98.38 183 GLY A O 1
ATOM 1331 N N . PHE A 1 184 ? -4.93 -26.016 -3.365 1 98.38 184 PHE A N 1
ATOM 1332 C CA . PHE A 1 184 ? -5.82 -26.359 -2.262 1 98.38 184 PHE A CA 1
ATOM 1333 C C . PHE A 1 184 ? -7.215 -25.797 -2.502 1 98.38 184 PHE A C 1
ATOM 1335 O O . PHE A 1 184 ? -7.648 -24.875 -1.808 1 98.38 184 PHE A O 1
ATOM 1342 N N . PRO A 1 185 ? -7.934 -26.438 -3.389 1 97.44 185 PRO A N 1
ATOM 1343 C CA . PRO A 1 185 ? -9.211 -25.906 -3.857 1 97.44 185 PRO A CA 1
ATOM 1344 C C . PRO A 1 185 ? -10.203 -25.672 -2.721 1 97.44 185 PRO A C 1
ATOM 1346 O O . PRO A 1 185 ? -10.859 -24.625 -2.674 1 97.44 185 PRO A O 1
ATOM 1349 N N . ARG A 1 186 ? -10.352 -26.578 -1.8 1 98.06 186 ARG A N 1
ATO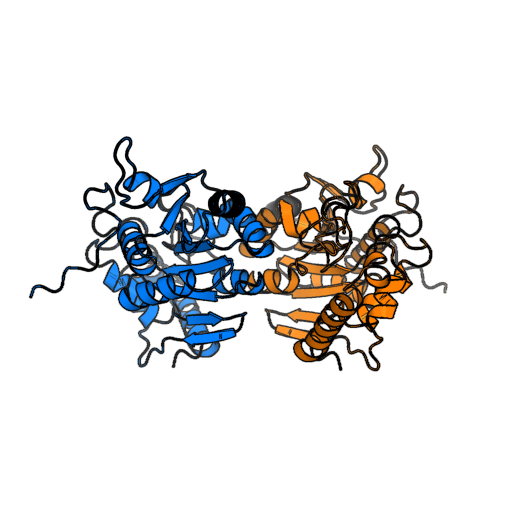M 1350 C CA . ARG A 1 186 ? -11.305 -26.438 -0.703 1 98.06 186 ARG A CA 1
ATOM 1351 C C . ARG A 1 186 ? -10.969 -25.219 0.15 1 98.06 186 ARG A C 1
ATOM 1353 O O . ARG A 1 186 ? -11.859 -24.484 0.576 1 98.06 186 ARG A O 1
ATOM 1360 N N . ASP A 1 187 ? -9.703 -25.078 0.414 1 98.56 187 ASP A N 1
ATOM 1361 C CA . ASP A 1 187 ? -9.242 -23.922 1.174 1 98.56 187 ASP A CA 1
ATOM 1362 C C . ASP A 1 187 ? -9.578 -22.625 0.446 1 98.56 187 ASP A C 1
ATOM 1364 O O . ASP A 1 187 ? -10.086 -21.672 1.053 1 98.56 187 ASP A O 1
ATOM 1368 N N . MET A 1 188 ? -9.281 -22.547 -0.832 1 98.62 188 MET A N 1
ATOM 1369 C CA . MET A 1 188 ? -9.516 -21.328 -1.618 1 98.62 188 MET A CA 1
ATOM 1370 C C . MET A 1 188 ? -11.008 -21 -1.667 1 98.62 188 MET A C 1
ATOM 1372 O O . MET A 1 188 ? -11.398 -19.859 -1.445 1 98.62 188 MET A O 1
ATOM 1376 N N . ILE A 1 189 ? -11.797 -22.031 -1.931 1 98.38 189 ILE A N 1
ATOM 1377 C CA . ILE A 1 189 ? -13.234 -21.828 -2.002 1 98.38 189 ILE A CA 1
ATOM 1378 C C . ILE A 1 189 ? -13.75 -21.312 -0.664 1 98.38 189 ILE A C 1
ATOM 1380 O O . ILE A 1 189 ? -14.516 -20.344 -0.622 1 98.38 189 ILE A O 1
ATOM 1384 N N . ARG A 1 190 ? -13.352 -21.875 0.409 1 98.69 190 ARG A N 1
ATOM 1385 C CA . ARG A 1 190 ? -13.781 -21.453 1.742 1 98.69 190 ARG A CA 1
ATOM 1386 C C . ARG A 1 190 ? -13.359 -20.016 2.033 1 98.69 190 ARG A C 1
ATOM 1388 O O . ARG A 1 190 ? -14.148 -19.234 2.553 1 98.69 190 ARG A O 1
ATOM 1395 N N . LYS A 1 191 ? -12.141 -19.688 1.734 1 98.88 191 LYS A N 1
ATOM 1396 C CA . LYS A 1 191 ? -11.609 -18.375 2.037 1 98.88 191 LYS A 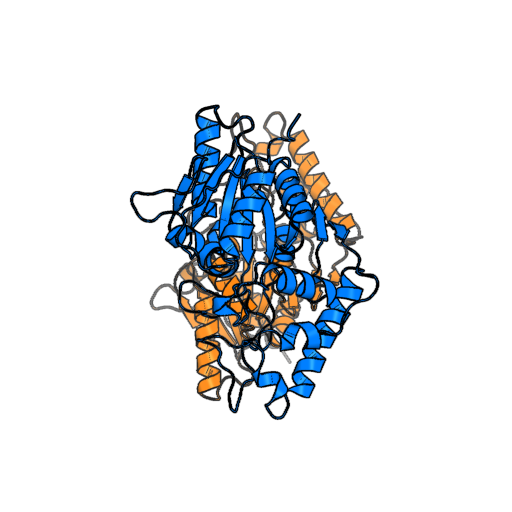CA 1
ATOM 1397 C C . LYS A 1 191 ? -12.281 -17.297 1.175 1 98.88 191 LYS A C 1
ATOM 1399 O O . LYS A 1 191 ? -12.531 -16.188 1.641 1 98.88 191 LYS A O 1
ATOM 1404 N N . VAL A 1 192 ? -12.531 -17.609 -0.06 1 98.69 192 VAL A N 1
ATOM 1405 C CA . VAL A 1 192 ? -13.266 -16.688 -0.907 1 98.69 192 VAL A CA 1
ATOM 1406 C C . VAL A 1 192 ? -14.672 -16.469 -0.351 1 98.69 192 VAL A C 1
ATOM 1408 O O . VAL A 1 192 ? -15.141 -15.336 -0.247 1 98.69 192 VAL A O 1
ATOM 1411 N N . LYS A 1 193 ? -15.336 -17.562 -0.008 1 98.5 193 LYS A N 1
ATOM 1412 C CA . LYS A 1 193 ? -16.656 -17.438 0.586 1 98.5 193 LYS A CA 1
ATOM 1413 C C . LYS A 1 193 ? -16.625 -16.531 1.816 1 98.5 193 LYS A C 1
ATOM 1415 O O . LYS A 1 193 ? -17.469 -15.633 1.953 1 98.5 193 LYS A O 1
ATOM 1420 N N . LYS A 1 194 ? -15.734 -16.828 2.684 1 98.75 194 LYS A N 1
ATOM 1421 C CA . LYS A 1 194 ? -15.609 -16 3.883 1 98.75 194 LYS A CA 1
ATOM 1422 C C . LYS A 1 194 ? -15.406 -14.531 3.523 1 98.75 194 LYS A C 1
ATOM 1424 O O . LYS A 1 194 ? -16.031 -13.648 4.113 1 98.75 194 LYS A O 1
ATOM 1429 N N . ALA A 1 195 ? -14.516 -14.297 2.6 1 98.75 195 ALA A N 1
ATOM 1430 C CA . ALA A 1 195 ? -14.242 -12.93 2.172 1 98.75 195 ALA A CA 1
ATOM 1431 C C . ALA A 1 195 ? -15.523 -12.227 1.721 1 98.75 195 ALA A C 1
ATOM 1433 O O . ALA A 1 195 ? -15.727 -11.047 2.018 1 98.75 195 ALA A O 1
ATOM 1434 N N . THR A 1 196 ? -16.359 -12.922 1.011 1 97.81 196 THR A N 1
ATOM 1435 C CA . THR A 1 196 ? -17.562 -12.328 0.461 1 97.81 196 THR A CA 1
ATOM 1436 C C . THR A 1 196 ? -18.578 -12.047 1.566 1 97.81 196 THR A C 1
ATOM 1438 O O . THR A 1 196 ? -19.484 -11.227 1.392 1 97.81 196 THR A O 1
ATOM 1441 N N . GLU A 1 197 ? -18.453 -12.68 2.674 1 97.44 197 GLU A N 1
ATOM 1442 C CA . GLU A 1 197 ? -19.391 -12.539 3.777 1 97.44 197 GLU A CA 1
ATOM 1443 C C . GLU A 1 197 ? -18.953 -11.43 4.73 1 97.44 197 GLU A C 1
ATOM 1445 O O . GLU A 1 197 ? -19.719 -11.031 5.613 1 97.44 197 GLU A O 1
ATOM 1450 N N . VAL A 1 198 ? -17.812 -10.961 4.562 1 97.56 198 VAL A N 1
ATOM 1451 C CA . VAL A 1 198 ? -17.281 -9.867 5.383 1 97.56 198 VAL A CA 1
ATOM 1452 C C . VAL A 1 198 ? -17.594 -8.531 4.715 1 97.56 198 VAL A C 1
ATOM 1454 O O . VAL A 1 198 ? -17.312 -8.352 3.525 1 97.56 198 VAL A O 1
ATOM 1457 N N . MET A 1 199 ? -18.203 -7.617 5.457 1 96.31 199 MET A N 1
ATOM 1458 C CA . MET A 1 199 ? -18.484 -6.281 4.926 1 96.31 199 MET A CA 1
ATOM 1459 C C . MET A 1 199 ? -17.188 -5.492 4.746 1 96.31 199 MET A C 1
ATOM 1461 O O . MET A 1 199 ? -16.312 -5.535 5.605 1 96.31 199 MET A O 1
ATOM 1465 N N . GLY A 1 200 ? -17.125 -4.684 3.572 1 96.81 200 GLY A N 1
ATOM 1466 C CA . GLY A 1 200 ? -15.93 -3.9 3.277 1 96.81 200 GLY A CA 1
ATOM 1467 C C . GLY A 1 200 ? -15.047 -4.531 2.219 1 96.81 200 GLY A C 1
ATOM 1468 O O . GLY A 1 200 ? -15.391 -5.574 1.659 1 96.81 200 GLY A O 1
ATOM 1469 N N . PRO A 1 201 ? -13.992 -3.791 1.854 1 98.25 201 PRO A N 1
ATOM 1470 C CA . PRO A 1 201 ? -13.078 -4.34 0.853 1 98.25 201 PRO A CA 1
ATOM 1471 C C . PRO A 1 201 ? -12.211 -5.469 1.403 1 98.25 201 PRO A C 1
ATOM 1473 O O . PRO A 1 201 ? -11.43 -5.254 2.336 1 98.25 201 PRO A O 1
ATOM 1476 N N . THR A 1 202 ? -12.383 -6.664 0.898 1 98.88 202 THR A N 1
ATOM 1477 C CA . THR A 1 202 ? -11.602 -7.82 1.317 1 98.88 202 THR A CA 1
ATOM 1478 C C . THR A 1 202 ? -10.656 -8.266 0.207 1 98.88 202 THR A C 1
ATOM 1480 O O . THR A 1 202 ? -10.859 -7.93 -0.961 1 98.88 202 THR A O 1
ATOM 1483 N N . TYR A 1 203 ? -9.57 -9 0.586 1 98.94 203 TYR A N 1
ATOM 1484 C CA . TYR A 1 203 ? -8.508 -9.305 -0.364 1 98.94 203 TYR A CA 1
ATOM 1485 C C . TYR A 1 203 ? -8.094 -10.773 -0.266 1 98.94 203 TYR A C 1
ATOM 1487 O O . TYR A 1 203 ? -7.809 -11.266 0.825 1 98.94 203 TYR A O 1
ATOM 1495 N N . ILE A 1 204 ? -8.094 -11.445 -1.378 1 98.94 204 ILE A N 1
ATOM 1496 C CA . ILE A 1 204 ? -7.613 -12.82 -1.514 1 98.94 204 ILE A CA 1
ATOM 1497 C C . ILE A 1 204 ? -6.41 -12.859 -2.449 1 98.94 204 ILE A C 1
ATOM 1499 O O . ILE A 1 204 ? -6.48 -12.383 -3.586 1 98.94 204 ILE A O 1
ATOM 1503 N N . HIS A 1 205 ? -5.344 -13.328 -1.979 1 98.94 205 HIS A N 1
ATOM 1504 C CA . HIS A 1 205 ? -4.137 -13.516 -2.773 1 98.94 205 HIS A CA 1
ATOM 1505 C C . HIS A 1 205 ? -3.916 -14.992 -3.1 1 98.94 205 HIS A C 1
ATOM 1507 O O . HIS A 1 205 ? -3.479 -15.758 -2.242 1 98.94 205 HIS A O 1
ATOM 1513 N N . ALA A 1 206 ? -4.164 -15.367 -4.332 1 98.88 206 ALA A N 1
ATOM 1514 C CA . ALA A 1 206 ? -4.176 -16.781 -4.703 1 98.88 206 ALA A CA 1
ATOM 1515 C C . ALA A 1 206 ? -2.977 -17.125 -5.582 1 98.88 206 ALA A C 1
ATOM 1517 O O . ALA A 1 206 ? -2.783 -16.531 -6.641 1 98.88 206 ALA A O 1
ATOM 1518 N N . HIS A 1 207 ? -2.213 -18.078 -5.125 1 98.75 207 HIS A N 1
ATOM 1519 C CA . HIS A 1 207 ? -1.113 -18.625 -5.914 1 98.75 207 HIS A CA 1
ATOM 1520 C C . HIS A 1 207 ? -1.63 -19.438 -7.09 1 98.75 207 HIS A C 1
ATOM 1522 O O . HIS A 1 207 ? -2.443 -20.344 -6.906 1 98.75 207 HIS A O 1
ATOM 1528 N N . ALA A 1 208 ? -1.176 -19.109 -8.273 1 98.12 208 ALA A N 1
ATOM 1529 C CA . ALA A 1 208 ? -1.684 -19.75 -9.484 1 98.12 208 ALA A CA 1
ATOM 1530 C C . ALA A 1 208 ? -0.558 -20 -10.477 1 98.12 208 ALA A C 1
ATOM 1532 O O . ALA A 1 208 ? -0.304 -19.188 -11.367 1 98.12 208 ALA A O 1
ATOM 1533 N N . PRO A 1 209 ? 0.052 -21.156 -10.445 1 98 209 PRO A N 1
ATOM 1534 C CA . PRO A 1 209 ? 1.176 -21.453 -11.336 1 98 209 PRO A CA 1
ATOM 1535 C C . PRO A 1 209 ? 0.763 -21.531 -12.805 1 98 209 PRO A C 1
ATOM 1537 O O . PRO A 1 209 ? -0.135 -22.297 -13.156 1 98 209 PRO A O 1
ATOM 1540 N N . CYS A 1 210 ? 1.368 -20.734 -13.578 1 96.88 210 CYS A N 1
ATOM 1541 C CA . CYS A 1 210 ? 1.133 -20.734 -15.016 1 96.88 210 CYS A CA 1
ATOM 1542 C C . CYS A 1 210 ? 2.025 -21.75 -15.711 1 96.88 210 CYS A C 1
ATOM 1544 O O . CYS A 1 210 ? 3.248 -21.594 -15.742 1 96.88 210 CYS A O 1
ATOM 1546 N N . THR A 1 211 ? 1.433 -22.766 -16.297 1 94.69 211 THR A N 1
ATOM 1547 C CA . THR A 1 211 ? 2.189 -23.844 -16.922 1 94.69 211 THR A CA 1
ATOM 1548 C C . THR A 1 211 ? 3.084 -23.312 -18.031 1 94.69 211 THR A C 1
ATOM 1550 O O . THR A 1 211 ? 4.277 -23.609 -18.078 1 94.69 211 THR A O 1
ATOM 1553 N N . THR A 1 212 ? 2.574 -22.5 -18.875 1 92.5 212 THR A N 1
ATOM 1554 C CA . THR A 1 212 ? 3.309 -21.984 -20.031 1 92.5 212 THR A CA 1
ATOM 1555 C C . THR A 1 212 ? 4.383 -21 -19.594 1 92.5 212 THR A C 1
ATOM 1557 O O . THR A 1 212 ? 5.531 -21.078 -20.016 1 92.5 212 THR A O 1
ATOM 1560 N N . GLY A 1 213 ? 4.043 -20.141 -18.719 1 95.06 213 GLY A N 1
ATOM 1561 C CA . GLY A 1 213 ? 4.961 -19.094 -18.297 1 95.06 213 GLY A CA 1
ATOM 1562 C C . GLY A 1 213 ? 6.07 -19.609 -17.391 1 95.06 213 GLY A C 1
ATOM 1563 O O . GLY A 1 213 ? 7.203 -19.125 -17.469 1 95.06 213 GLY A O 1
ATOM 1564 N N . TRP A 1 214 ? 5.734 -20.562 -16.547 1 97.31 214 TRP A N 1
ATOM 1565 C CA . TRP A 1 214 ? 6.715 -21.109 -15.617 1 97.31 214 TRP A CA 1
ATOM 1566 C C . TRP A 1 214 ? 7.512 -22.234 -16.266 1 97.31 214 TRP A C 1
ATOM 1568 O O . TRP A 1 214 ? 8.594 -22.578 -15.797 1 97.31 214 TRP A O 1
ATOM 1578 N N . GLY A 1 215 ? 6.93 -22.828 -17.297 1 96.19 215 GLY A N 1
ATOM 1579 C CA . GLY A 1 215 ? 7.625 -23.859 -18.047 1 96.19 215 GLY A CA 1
ATOM 1580 C C . GLY A 1 215 ? 7.605 -25.219 -17.375 1 96.19 215 GLY A C 1
ATOM 1581 O O . GLY A 1 215 ? 8.664 -25.781 -17.078 1 96.19 215 GLY A O 1
ATOM 1582 N N . PHE A 1 216 ? 6.449 -25.766 -17.219 1 96.75 216 PHE A N 1
ATOM 1583 C CA . PHE A 1 216 ? 6.289 -27.125 -16.688 1 96.75 216 PHE A CA 1
ATOM 1584 C C . PHE A 1 216 ? 5.16 -27.859 -17.406 1 96.75 216 PHE A C 1
ATOM 1586 O O . PHE A 1 216 ? 4.438 -27.25 -18.203 1 96.75 216 PHE A O 1
ATOM 1593 N N . ASP A 1 217 ? 5.035 -29.125 -17.203 1 95.75 217 ASP A N 1
ATOM 1594 C CA . ASP A 1 217 ? 4 -29.938 -17.828 1 95.75 217 ASP A CA 1
ATOM 1595 C C . ASP A 1 217 ? 2.607 -29.516 -17.375 1 95.75 217 ASP A C 1
ATOM 1597 O O . ASP A 1 217 ? 2.361 -29.328 -16.188 1 95.75 217 ASP A O 1
ATOM 1601 N N . THR A 1 218 ? 1.719 -29.281 -18.281 1 93.62 218 THR A N 1
ATOM 1602 C CA . THR A 1 218 ? 0.394 -28.719 -18.031 1 93.62 218 THR A CA 1
ATOM 1603 C C . THR A 1 218 ? -0.385 -29.578 -17.047 1 93.62 218 THR A C 1
ATOM 1605 O O . THR A 1 218 ? -1.303 -29.109 -16.391 1 93.62 218 THR A O 1
ATOM 1608 N N . SER A 1 219 ? -0.04 -30.844 -16.938 1 94.94 219 SER A N 1
ATOM 1609 C CA . SER A 1 219 ? -0.749 -31.75 -16.047 1 94.94 219 SER A CA 1
ATOM 1610 C C . SER A 1 219 ? -0.313 -31.547 -14.594 1 94.94 219 SER A C 1
ATOM 1612 O O . SER A 1 219 ? -0.923 -32.094 -13.672 1 94.94 219 SER A O 1
ATOM 1614 N N . LYS A 1 220 ? 0.683 -30.703 -14.375 1 96.44 220 LYS A N 1
ATOM 1615 C CA . LYS A 1 220 ? 1.304 -30.625 -13.055 1 96.44 220 LYS A CA 1
ATOM 1616 C C . LYS A 1 220 ? 0.932 -29.328 -12.352 1 96.44 220 LYS A C 1
ATOM 1618 O O . LYS A 1 220 ? 1.506 -28.984 -11.312 1 96.44 220 LYS A O 1
ATOM 1623 N N . THR A 1 221 ? -0.03 -28.594 -12.898 1 96.44 221 THR A N 1
ATOM 1624 C CA . THR A 1 221 ? -0.366 -27.266 -12.398 1 96.44 221 THR A CA 1
ATOM 1625 C C . THR A 1 221 ? -0.707 -27.312 -10.906 1 96.44 221 THR A C 1
ATOM 1627 O O . THR A 1 221 ? -0.103 -26.609 -10.102 1 96.44 221 THR A O 1
ATOM 1630 N N . LEU A 1 222 ? -1.582 -28.141 -10.484 1 97.12 222 LEU A N 1
ATOM 1631 C CA . LEU A 1 222 ? -2.021 -28.219 -9.102 1 97.12 222 LEU A CA 1
ATOM 1632 C C . LEU A 1 222 ? -0.921 -28.781 -8.211 1 97.12 222 LEU A C 1
ATOM 1634 O O . LEU A 1 222 ? -0.771 -28.359 -7.059 1 97.12 222 LEU A O 1
ATOM 1638 N N . GLU A 1 223 ? -0.179 -29.734 -8.789 1 97.31 223 GLU A N 1
ATOM 1639 C CA . GLU A 1 223 ? 0.927 -30.328 -8.047 1 97.31 223 GLU A CA 1
ATOM 1640 C C . GLU A 1 223 ? 1.986 -29.281 -7.703 1 97.31 223 GLU A C 1
ATOM 1642 O O . GLU A 1 223 ? 2.475 -29.234 -6.574 1 97.31 223 GLU A O 1
ATOM 1647 N N . ILE A 1 224 ? 2.316 -28.484 -8.672 1 98.06 224 ILE A N 1
ATOM 1648 C CA . ILE A 1 224 ? 3.326 -27.453 -8.469 1 98.06 224 ILE A CA 1
ATOM 1649 C C . ILE A 1 224 ? 2.807 -26.422 -7.48 1 98.06 224 ILE A C 1
ATOM 1651 O O . ILE A 1 224 ? 3.559 -25.922 -6.637 1 98.06 224 ILE A O 1
ATOM 1655 N N . ALA A 1 225 ? 1.522 -26.078 -7.574 1 98.56 225 ALA A N 1
ATOM 1656 C CA . ALA A 1 225 ? 0.901 -25.188 -6.613 1 98.56 225 ALA A CA 1
ATOM 1657 C C . ALA A 1 225 ? 1.024 -25.719 -5.191 1 98.56 225 ALA A C 1
ATOM 1659 O O . ALA A 1 225 ? 1.376 -24.984 -4.266 1 98.56 225 ALA A O 1
ATOM 1660 N N . LYS A 1 226 ? 0.793 -26.984 -5.02 1 98.19 226 LYS A N 1
ATOM 1661 C CA . LYS A 1 226 ? 0.91 -27.625 -3.709 1 98.19 226 LYS A CA 1
ATOM 1662 C C . LYS A 1 226 ? 2.352 -27.594 -3.211 1 98.19 226 LYS A C 1
ATO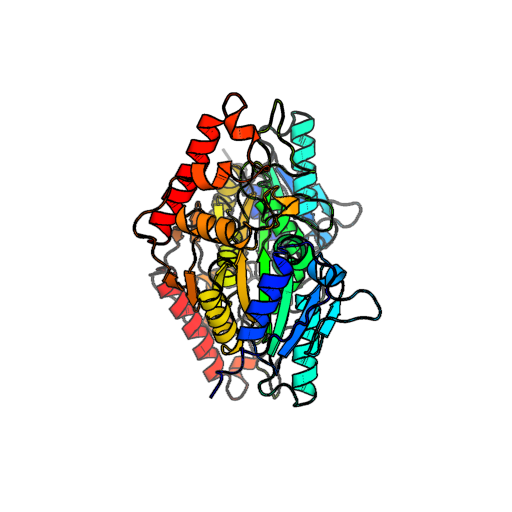M 1664 O O . LYS A 1 226 ? 2.6 -27.344 -2.027 1 98.19 226 LYS A O 1
ATOM 1669 N N . LEU A 1 227 ? 3.234 -27.844 -4.105 1 98.31 227 LEU A N 1
ATOM 1670 C CA . LEU A 1 227 ? 4.652 -27.906 -3.76 1 98.31 227 LEU A CA 1
ATOM 1671 C C . LEU A 1 227 ? 5.137 -26.562 -3.213 1 98.31 227 LEU A C 1
ATOM 1673 O O . LEU A 1 227 ? 5.953 -26.531 -2.291 1 98.31 227 LEU A O 1
ATOM 1677 N N . ALA A 1 228 ? 4.672 -25.484 -3.803 1 98.69 228 ALA A N 1
ATOM 1678 C CA . ALA A 1 228 ? 5.039 -24.156 -3.312 1 98.69 228 ALA A CA 1
ATOM 1679 C C . ALA A 1 228 ? 4.68 -24 -1.839 1 98.69 228 ALA A C 1
ATOM 1681 O O . ALA A 1 228 ? 5.438 -23.406 -1.069 1 98.69 228 ALA A O 1
ATOM 1682 N N . VAL A 1 229 ? 3.506 -24.484 -1.453 1 98.69 229 VAL A N 1
ATOM 1683 C CA . VAL A 1 229 ? 3.037 -24.406 -0.074 1 98.69 229 VAL A CA 1
ATOM 1684 C C . VAL A 1 229 ? 3.84 -25.375 0.802 1 98.69 229 VAL A C 1
ATOM 1686 O O . VAL A 1 229 ? 4.281 -25 1.894 1 98.69 229 VAL A O 1
ATOM 1689 N N . GLU A 1 230 ? 4.141 -26.531 0.304 1 98.56 230 GLU A N 1
ATOM 1690 C CA . GLU A 1 230 ? 4.82 -27.578 1.068 1 98.56 230 GLU A CA 1
ATOM 1691 C C . GLU A 1 230 ? 6.285 -27.219 1.311 1 98.56 230 GLU A C 1
ATOM 1693 O O . GLU A 1 230 ? 6.91 -27.734 2.238 1 98.56 230 GLU A O 1
ATOM 1698 N N . THR A 1 231 ? 6.879 -26.391 0.501 1 98.69 231 THR A N 1
ATOM 1699 C CA . THR A 1 231 ? 8.25 -25.938 0.688 1 98.69 231 THR A CA 1
ATOM 1700 C C . THR A 1 231 ? 8.289 -24.672 1.549 1 98.69 231 THR A C 1
ATOM 1702 O O . THR A 1 231 ? 9.367 -24.109 1.79 1 98.69 231 THR A O 1
ATOM 1705 N N . CYS A 1 232 ? 7.172 -24.141 1.926 1 98.69 232 CYS A N 1
ATOM 1706 C CA . CYS A 1 232 ? 7.004 -22.969 2.791 1 98.69 232 CYS A CA 1
ATOM 1707 C C . CYS A 1 232 ? 7.402 -21.688 2.07 1 98.69 232 CYS A C 1
ATOM 1709 O O . CYS A 1 232 ? 7.609 -20.656 2.705 1 98.69 232 CYS A O 1
ATOM 1711 N N . LEU A 1 233 ? 7.504 -21.766 0.735 1 98.69 233 LEU A N 1
ATOM 1712 C CA . LEU A 1 233 ? 7.766 -20.562 -0.036 1 98.69 233 LEU A CA 1
ATOM 1713 C C . LEU A 1 233 ? 6.488 -19.75 -0.222 1 98.69 233 LEU A C 1
ATOM 1715 O O . LEU A 1 233 ? 6.543 -18.547 -0.517 1 98.69 233 LEU A O 1
ATOM 1719 N N . TRP A 1 234 ? 5.316 -20.422 -0.082 1 98.69 234 TRP A N 1
ATOM 1720 C CA . TRP A 1 234 ? 4.02 -19.766 -0.169 1 98.69 234 TRP A CA 1
ATOM 1721 C C . TRP A 1 234 ? 3.188 -20.016 1.082 1 98.69 234 TRP A C 1
ATOM 1723 O O . TRP A 1 234 ? 2.375 -20.953 1.112 1 98.69 234 TRP A O 1
ATOM 1733 N N . PRO A 1 235 ? 3.33 -19.219 2.105 1 98.69 235 PRO A N 1
ATOM 1734 C CA . PRO A 1 235 ? 2.508 -19.391 3.307 1 98.69 235 PRO A CA 1
ATOM 1735 C C . PRO A 1 235 ? 1.026 -19.141 3.049 1 98.69 235 PRO A C 1
ATOM 1737 O O . PRO A 1 235 ? 0.674 -18.188 2.342 1 98.69 235 PRO A O 1
ATOM 1740 N N . MET A 1 236 ? 0.166 -19.969 3.543 1 98.75 236 MET A N 1
ATOM 1741 C CA . MET A 1 236 ? -1.28 -19.766 3.506 1 98.75 236 MET A CA 1
ATOM 1742 C C . MET A 1 236 ? -1.807 -19.344 4.871 1 98.75 236 MET A C 1
ATOM 1744 O O . MET A 1 236 ? -1.688 -20.094 5.844 1 98.75 236 MET A O 1
ATOM 1748 N N . TYR A 1 237 ? -2.363 -18.203 4.934 1 98.81 237 TYR A N 1
ATOM 1749 C CA . TYR A 1 237 ? -2.832 -17.672 6.207 1 98.81 237 TYR A CA 1
ATOM 1750 C C . TYR A 1 237 ? -4.004 -16.719 6 1 98.81 237 TYR A C 1
ATOM 1752 O O . TYR A 1 237 ? -4.352 -16.391 4.863 1 98.81 237 TYR A O 1
ATOM 1760 N N . GLU A 1 238 ? -4.688 -16.375 7.039 1 98.88 238 GLU A N 1
ATOM 1761 C CA . GLU A 1 238 ? -5.77 -15.398 7.094 1 98.88 238 GLU A CA 1
ATOM 1762 C C . GLU A 1 238 ? -5.461 -14.281 8.086 1 98.88 238 GLU A C 1
ATOM 1764 O O . GLU A 1 238 ? -4.895 -14.531 9.148 1 98.88 238 GLU A O 1
ATOM 1769 N N . MET A 1 239 ? -5.727 -13.141 7.68 1 98.69 239 MET A N 1
ATOM 1770 C CA . MET A 1 239 ? -5.656 -11.977 8.555 1 98.69 239 MET A CA 1
ATOM 1771 C C . MET A 1 239 ? -7.035 -11.344 8.742 1 98.69 239 MET A C 1
ATOM 1773 O O . MET A 1 239 ? -7.766 -11.148 7.77 1 98.69 239 MET A O 1
ATOM 1777 N N . GLU A 1 240 ? -7.402 -11.117 9.922 1 98.56 240 GLU A N 1
ATOM 1778 C CA . GLU A 1 240 ? -8.602 -10.359 10.281 1 98.56 240 GLU A CA 1
ATOM 1779 C C . GLU A 1 240 ? -8.242 -9.086 11.039 1 98.56 240 GLU A C 1
ATOM 1781 O O . GLU A 1 240 ? -7.621 -9.141 12.102 1 98.56 240 GLU A O 1
ATOM 1786 N N . ASN A 1 241 ? -8.594 -7.98 10.484 1 96.75 241 ASN A N 1
ATOM 1787 C CA . ASN A 1 241 ? -8.312 -6.664 11.055 1 96.75 241 ASN A CA 1
ATOM 1788 C C . ASN A 1 241 ? -6.828 -6.508 11.383 1 96.75 241 ASN A C 1
ATOM 1790 O O . ASN A 1 241 ? -6.477 -6.062 12.477 1 96.75 241 ASN A O 1
ATOM 1794 N N . GLY A 1 242 ? -6.008 -7.059 10.469 1 95.62 242 GLY A N 1
ATOM 1795 C CA . GLY A 1 242 ? -4.574 -6.816 10.523 1 95.62 242 GLY A CA 1
ATOM 1796 C C . GLY A 1 242 ? -3.818 -7.867 11.312 1 95.62 242 GLY A C 1
ATOM 1797 O O . GLY A 1 242 ? -2.588 -7.848 11.367 1 95.62 242 GLY A O 1
ATOM 1798 N N . GLU A 1 243 ? -4.547 -8.773 11.914 1 96.81 243 GLU A N 1
ATOM 1799 C CA . GLU A 1 243 ? -3.912 -9.805 12.727 1 96.81 243 GLU A CA 1
ATOM 1800 C C . GLU A 1 243 ? -4.051 -11.18 12.086 1 96.81 243 GLU A C 1
ATOM 1802 O O . GLU A 1 243 ? -5.121 -11.539 11.594 1 96.81 243 GLU A O 1
ATOM 1807 N N . ILE A 1 244 ? -2.959 -11.914 12.055 1 98 244 ILE A N 1
ATOM 1808 C CA . ILE A 1 244 ? -3.014 -13.289 11.555 1 98 244 ILE A CA 1
ATOM 1809 C C . ILE A 1 244 ? -3.863 -14.141 12.484 1 98 244 ILE A C 1
ATOM 1811 O O . ILE A 1 244 ? -3.572 -14.25 13.68 1 98 244 ILE A O 1
ATOM 1815 N N . THR A 1 245 ? -4.883 -14.703 11.992 1 98.5 245 THR A N 1
ATOM 1816 C CA . THR A 1 245 ? -5.816 -15.453 12.82 1 98.5 245 THR A CA 1
ATOM 1817 C C . THR A 1 245 ? -5.738 -16.953 12.516 1 98.5 245 THR A C 1
ATOM 1819 O O . THR A 1 245 ? -6.094 -17.781 13.352 1 98.5 245 THR A O 1
ATOM 1822 N N . GLN A 1 246 ? -5.355 -17.297 11.297 1 98.44 246 GLN A N 1
ATOM 1823 C CA . GLN A 1 246 ? -5.219 -18.688 10.875 1 98.44 246 GLN A CA 1
ATOM 1824 C C . GLN A 1 246 ? -4 -18.859 9.977 1 98.44 246 GLN A C 1
ATOM 1826 O O . GLN A 1 246 ? -3.67 -17.984 9.18 1 98.44 246 GLN A O 1
ATOM 1831 N N . VAL A 1 247 ? -3.322 -19.969 10.164 1 98.62 247 VAL A N 1
ATOM 1832 C CA . VAL A 1 247 ? -2.174 -20.328 9.336 1 98.62 247 VAL A CA 1
ATOM 1833 C C . VAL A 1 247 ? -2.197 -21.828 9.047 1 98.62 247 VAL A C 1
ATOM 1835 O O . VAL A 1 247 ? -2.492 -22.641 9.938 1 98.62 247 VAL A O 1
ATOM 1838 N N . ARG A 1 248 ? -2.021 -22.172 7.832 1 98.25 248 ARG A N 1
ATOM 1839 C CA . ARG A 1 248 ? -1.861 -23.594 7.523 1 98.25 248 ARG A CA 1
ATOM 1840 C C . ARG A 1 248 ? -0.483 -24.094 7.941 1 98.25 248 ARG A C 1
ATOM 1842 O O . ARG A 1 248 ? 0.537 -23.594 7.461 1 98.25 248 ARG A O 1
ATOM 1849 N N . LYS A 1 249 ? -0.474 -25.062 8.766 1 98.25 249 LYS A N 1
ATOM 1850 C CA . LYS A 1 249 ? 0.787 -25.641 9.219 1 98.25 249 LYS A CA 1
ATOM 1851 C C . LYS A 1 249 ? 1.33 -26.641 8.203 1 98.25 249 LYS A C 1
ATOM 1853 O O . LYS A 1 249 ? 0.563 -27.266 7.465 1 98.25 249 LYS A O 1
ATOM 1858 N N . ILE A 1 250 ? 2.557 -26.688 8.195 1 97.88 250 ILE A N 1
ATOM 1859 C CA . ILE A 1 250 ? 3.268 -27.641 7.355 1 97.88 250 ILE A CA 1
ATOM 1860 C C . ILE A 1 250 ? 4.102 -28.578 8.234 1 97.88 250 ILE A C 1
ATOM 1862 O O . ILE A 1 250 ? 5.098 -28.156 8.828 1 97.88 250 ILE A O 1
ATOM 1866 N N . LYS A 1 251 ? 3.812 -29.766 8.391 1 95.25 251 LYS A N 1
ATOM 1867 C CA . LYS A 1 251 ? 4.438 -30.719 9.305 1 95.25 251 LYS A CA 1
ATOM 1868 C C . LYS A 1 251 ? 5.871 -31.031 8.883 1 95.25 251 LYS A C 1
ATOM 1870 O O . LYS A 1 251 ? 6.789 -30.984 9.703 1 95.25 251 LYS A O 1
ATOM 1875 N N . ASN A 1 252 ? 6.117 -31.375 7.688 1 95.94 252 ASN A N 1
ATOM 1876 C CA . ASN A 1 252 ? 7.426 -31.719 7.145 1 95.94 252 ASN A CA 1
ATOM 1877 C C . ASN A 1 252 ? 7.754 -30.906 5.895 1 95.94 252 ASN A C 1
ATOM 1879 O O . ASN A 1 252 ? 7.648 -31.422 4.777 1 95.94 252 ASN A O 1
ATOM 1883 N N . PRO A 1 253 ? 8.18 -29.703 6.133 1 97.81 253 PRO A N 1
ATOM 1884 C CA . PRO A 1 253 ? 8.492 -28.891 4.961 1 97.81 253 PRO A CA 1
ATOM 1885 C C . PRO A 1 253 ? 9.516 -29.547 4.035 1 97.81 253 PRO A C 1
ATOM 1887 O O . PRO A 1 253 ? 10.508 -30.109 4.504 1 97.81 253 PRO A O 1
ATOM 1890 N N . ARG A 1 254 ? 9.234 -29.516 2.758 1 98.31 254 ARG A N 1
ATOM 1891 C CA . ARG A 1 254 ? 10.148 -30.031 1.742 1 98.31 254 ARG A CA 1
ATOM 1892 C C . ARG A 1 254 ? 11.219 -29 1.393 1 98.31 254 ARG A C 1
ATOM 1894 O O . ARG A 1 254 ? 11.008 -27.797 1.56 1 98.31 254 ARG A O 1
ATOM 1901 N N . PRO A 1 255 ? 12.406 -29.484 0.948 1 98.44 255 PRO A N 1
ATOM 1902 C CA . PRO A 1 255 ? 13.414 -28.516 0.493 1 98.44 255 PRO A CA 1
ATOM 1903 C C . PRO A 1 255 ? 12.953 -27.719 -0.719 1 98.44 255 PRO A C 1
ATOM 1905 O O . PRO A 1 255 ? 12.281 -28.25 -1.601 1 98.44 255 PRO A O 1
ATOM 1908 N N . VAL A 1 256 ? 13.391 -26.5 -0.812 1 98.75 256 VAL A N 1
ATOM 1909 C CA . VAL A 1 256 ? 12.922 -25.594 -1.865 1 98.75 256 VAL A CA 1
ATOM 1910 C C . VAL A 1 256 ? 13.398 -26.109 -3.225 1 98.75 256 VAL A C 1
ATOM 1912 O O . VAL A 1 256 ? 12.781 -25.812 -4.254 1 98.75 256 VAL A O 1
ATOM 1915 N N . GLU A 1 257 ? 14.461 -26.859 -3.26 1 98.56 257 GLU A N 1
ATOM 1916 C CA . GLU A 1 257 ? 15.008 -27.359 -4.512 1 98.56 257 GLU A CA 1
ATOM 1917 C C . GLU A 1 257 ? 13.977 -28.203 -5.266 1 98.56 257 GLU A C 1
ATOM 1919 O O . GLU A 1 257 ? 13.945 -28.203 -6.496 1 98.56 257 GLU A O 1
ATOM 1924 N N . GLU A 1 258 ? 13.133 -28.906 -4.535 1 98.44 258 GLU A N 1
ATOM 1925 C CA . GLU A 1 258 ? 12.109 -29.734 -5.156 1 98.44 258 GLU A CA 1
ATOM 1926 C C . GLU A 1 258 ? 11.117 -28.891 -5.949 1 98.44 258 GLU A C 1
ATOM 1928 O O . GLU A 1 258 ? 10.609 -29.328 -6.984 1 98.44 258 GLU A O 1
ATOM 1933 N N . TYR A 1 259 ? 10.883 -27.766 -5.426 1 98.56 259 TYR A N 1
ATOM 1934 C CA . TYR A 1 259 ? 9.992 -26.828 -6.094 1 98.56 259 TYR A CA 1
ATOM 1935 C C . TYR A 1 259 ? 10.688 -26.156 -7.27 1 98.56 259 TYR A C 1
ATOM 1937 O O . TYR A 1 259 ? 10.102 -26.031 -8.352 1 98.56 259 TYR A O 1
ATOM 1945 N N . LEU A 1 260 ? 11.906 -25.734 -7.086 1 98.56 260 LEU A N 1
ATOM 1946 C CA . LEU A 1 260 ? 12.648 -24.969 -8.086 1 98.56 260 LEU A CA 1
ATOM 1947 C C . LEU A 1 260 ? 12.984 -25.828 -9.289 1 98.56 260 LEU A C 1
ATOM 1949 O O . LEU A 1 260 ? 12.945 -25.359 -10.43 1 98.56 260 LEU A O 1
ATOM 1953 N N . ARG A 1 261 ? 13.164 -27.125 -9.133 1 97.56 261 ARG A N 1
ATOM 1954 C CA . ARG A 1 261 ? 13.656 -28.016 -10.164 1 97.56 261 ARG A CA 1
ATOM 1955 C C . ARG A 1 261 ? 12.578 -28.328 -11.195 1 97.56 261 ARG A C 1
ATOM 1957 O O . ARG A 1 261 ? 12.875 -28.609 -12.352 1 97.56 261 ARG A O 1
ATOM 1964 N N . VAL A 1 262 ? 11.391 -28.203 -10.852 1 97.12 262 VAL A N 1
ATOM 1965 C CA . VAL A 1 262 ? 10.328 -28.719 -11.711 1 97.12 262 VAL A CA 1
ATOM 1966 C C . VAL A 1 262 ? 9.836 -27.609 -12.641 1 97.12 262 VAL A C 1
ATOM 1968 O O . VAL A 1 262 ? 8.914 -27.812 -13.43 1 97.12 262 VAL A O 1
ATOM 1971 N N . GLN A 1 263 ? 10.453 -26.453 -12.555 1 96.69 263 GLN A N 1
ATOM 1972 C CA . GLN A 1 263 ? 10.039 -25.312 -13.367 1 96.69 263 GLN A CA 1
ATOM 1973 C C . GLN A 1 263 ? 11.211 -24.766 -14.172 1 96.69 263 GLN A C 1
ATOM 1975 O O . GLN A 1 263 ? 12.328 -24.672 -13.664 1 96.69 263 GLN A O 1
ATOM 1980 N N . LYS A 1 264 ? 10.969 -24.328 -15.375 1 97.69 264 LYS A N 1
ATOM 1981 C CA . LYS A 1 264 ? 12.016 -23.812 -16.266 1 97.69 264 LYS A CA 1
ATOM 1982 C C . LYS A 1 264 ? 12.555 -22.484 -15.758 1 97.69 264 LYS A C 1
ATOM 1984 O O . LYS A 1 264 ? 13.727 -22.172 -15.953 1 97.69 264 LYS A O 1
ATOM 1989 N N . ARG A 1 265 ? 11.703 -21.703 -15.125 1 97.81 265 ARG A N 1
ATOM 1990 C CA . ARG A 1 265 ? 12.055 -20.328 -14.781 1 97.81 265 ARG A CA 1
ATOM 1991 C C . ARG A 1 265 ? 13.148 -20.297 -13.727 1 97.81 265 ARG A C 1
ATOM 1993 O O . ARG A 1 265 ? 13.688 -19.219 -13.422 1 97.81 265 ARG A O 1
ATOM 2000 N N . PHE A 1 266 ? 13.562 -21.438 -13.141 1 98.38 266 PHE A N 1
ATOM 2001 C CA . PHE A 1 266 ? 14.633 -21.469 -12.148 1 98.38 266 PHE A CA 1
ATOM 2002 C C . PHE A 1 266 ? 15.75 -22.406 -12.594 1 98.38 266 PHE A C 1
ATOM 2004 O O . PHE A 1 266 ? 16.703 -22.656 -11.852 1 98.38 266 PHE A O 1
ATOM 2011 N N . LYS A 1 267 ? 15.672 -22.938 -13.781 1 97.5 267 LYS A N 1
ATOM 2012 C CA . LYS A 1 267 ? 16.625 -23.922 -14.273 1 97.5 267 LYS A CA 1
ATOM 2013 C C . LYS A 1 267 ? 18.062 -23.391 -14.195 1 97.5 267 LYS A C 1
ATOM 2015 O O . LYS A 1 267 ? 18.984 -24.141 -13.891 1 97.5 267 LYS A O 1
ATOM 2020 N N . HIS A 1 268 ? 18.25 -22.188 -14.477 1 97.94 268 HIS A N 1
ATOM 2021 C CA . HIS A 1 268 ? 19.562 -21.562 -14.539 1 97.94 268 HIS A CA 1
ATOM 2022 C C . HIS A 1 268 ? 20.281 -21.641 -13.188 1 97.94 268 HIS A C 1
ATOM 2024 O O . HIS A 1 268 ? 21.516 -21.641 -13.133 1 97.94 268 HIS A O 1
ATOM 2030 N N . LEU A 1 269 ? 19.547 -21.719 -12.07 1 98.12 269 LEU A N 1
ATOM 2031 C CA . LEU A 1 269 ? 20.156 -21.766 -10.75 1 98.12 269 LEU A CA 1
ATOM 2032 C C . LEU A 1 269 ? 20.922 -23.078 -10.555 1 98.12 269 LEU A C 1
ATOM 2034 O O . LEU A 1 269 ? 21.844 -23.141 -9.742 1 98.12 269 LEU A O 1
ATOM 2038 N N . PHE A 1 270 ? 20.562 -24.078 -11.273 1 97.69 270 PHE A N 1
ATOM 2039 C CA . PHE A 1 270 ? 21.156 -25.391 -11.102 1 97.69 270 PHE A CA 1
ATOM 2040 C C . PHE A 1 270 ? 22.328 -25.578 -12.062 1 97.69 270 PHE A C 1
ATOM 2042 O O . PHE A 1 270 ? 23.062 -26.562 -11.969 1 97.69 270 PHE A O 1
ATOM 2049 N N . THR A 1 271 ? 22.578 -24.641 -12.953 1 96.12 271 THR A N 1
ATOM 2050 C CA . THR A 1 271 ? 23.609 -24.812 -13.961 1 96.12 271 THR A CA 1
ATOM 2051 C C . THR A 1 271 ? 24.641 -23.688 -13.867 1 96.12 271 THR A C 1
ATOM 2053 O O . THR A 1 271 ? 25.812 -23.875 -14.234 1 96.12 271 THR A O 1
ATOM 2056 N N . MET A 1 272 ? 24.328 -22.609 -13.375 1 96.31 272 MET A N 1
ATOM 2057 C CA . MET A 1 272 ? 25.188 -21.438 -13.336 1 96.31 272 MET A CA 1
ATOM 2058 C C . MET A 1 272 ? 26.094 -21.469 -12.102 1 96.31 272 MET A C 1
ATOM 2060 O O . MET A 1 272 ? 25.672 -21.922 -11.031 1 96.31 272 MET A O 1
ATOM 2064 N N . VAL A 1 273 ? 27.281 -20.891 -12.281 1 95.94 273 VAL A N 1
ATOM 2065 C CA . VAL A 1 273 ? 28.172 -20.703 -11.141 1 95.94 273 VAL A CA 1
ATOM 2066 C C . VAL A 1 273 ? 27.547 -19.734 -10.148 1 95.94 273 VAL A C 1
ATOM 2068 O O . VAL A 1 273 ? 27.078 -18.656 -10.531 1 95.94 273 VAL A O 1
ATOM 2071 N N . GLY A 1 274 ? 27.469 -20.141 -8.953 1 96.12 274 GLY A N 1
ATOM 2072 C CA . GLY A 1 274 ? 26.859 -19.312 -7.922 1 96.12 274 GLY A CA 1
ATOM 2073 C C . GLY A 1 274 ? 25.406 -19.656 -7.672 1 96.12 274 GLY A C 1
ATOM 2074 O O . GLY A 1 274 ? 24.797 -19.141 -6.727 1 96.12 274 GLY A O 1
ATOM 2075 N N . GLY A 1 275 ? 24.844 -20.484 -8.547 1 97.12 275 GLY A N 1
ATOM 2076 C CA . GLY A 1 275 ? 23.453 -20.875 -8.414 1 97.12 275 GLY A CA 1
ATOM 2077 C C . GLY A 1 275 ? 23.141 -21.531 -7.09 1 97.12 275 GLY A C 1
ATOM 2078 O O . GLY A 1 275 ? 22.078 -21.297 -6.504 1 97.12 275 GLY A O 1
ATOM 2079 N N . GLU A 1 276 ? 24.078 -22.344 -6.613 1 97.19 276 GLU A N 1
ATOM 2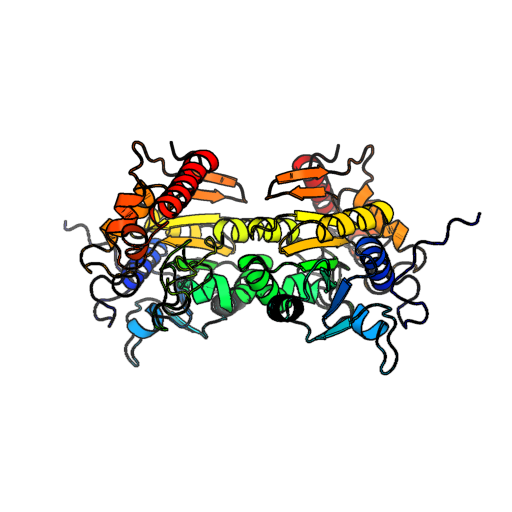080 C CA . GLU A 1 276 ? 23.891 -23.031 -5.344 1 97.19 276 GLU A CA 1
ATOM 2081 C C . GLU A 1 276 ? 23.734 -22.047 -4.191 1 97.19 276 GLU A C 1
ATOM 2083 O O . GLU A 1 276 ? 22.953 -22.281 -3.268 1 97.19 276 GLU A O 1
ATOM 2088 N N . ASP A 1 277 ? 24.5 -21 -4.246 1 97.81 277 ASP A N 1
ATOM 2089 C CA . ASP A 1 277 ? 24.406 -19.969 -3.217 1 97.81 277 ASP A CA 1
ATOM 2090 C C . ASP A 1 277 ? 23.047 -19.266 -3.277 1 97.81 277 ASP A C 1
ATOM 2092 O O . ASP A 1 277 ? 22.484 -18.906 -2.242 1 97.81 277 ASP A O 1
ATOM 2096 N N . GLU A 1 278 ? 22.578 -19.047 -4.492 1 98 278 GLU A N 1
ATOM 2097 C CA . GLU A 1 278 ? 21.266 -18.422 -4.664 1 98 278 GLU A CA 1
ATOM 2098 C C . GLU A 1 278 ? 20.156 -19.328 -4.129 1 98 278 GLU A C 1
ATOM 2100 O O . GLU A 1 278 ? 19.219 -18.859 -3.494 1 98 278 GLU A O 1
ATOM 2105 N N . ILE A 1 279 ? 20.281 -20.625 -4.324 1 98.62 279 ILE A N 1
ATOM 2106 C CA . ILE A 1 279 ? 19.297 -21.594 -3.83 1 98.62 279 ILE A CA 1
ATOM 2107 C C . ILE A 1 279 ? 19.281 -21.562 -2.303 1 98.62 279 ILE A C 1
ATOM 2109 O O . ILE A 1 279 ? 18.203 -21.641 -1.693 1 98.62 279 ILE A O 1
ATOM 2113 N N . LYS A 1 280 ? 20.406 -21.375 -1.708 1 98.62 280 LYS A N 1
ATOM 2114 C CA . LYS A 1 280 ? 20.469 -21.266 -0.254 1 98.62 280 LYS A CA 1
ATOM 2115 C C . LYS A 1 280 ? 19.719 -20.031 0.236 1 98.62 280 LYS A C 1
ATOM 2117 O O . LYS A 1 280 ? 19.078 -20.062 1.287 1 98.62 280 LYS A O 1
ATOM 2122 N N . LYS A 1 281 ? 19.875 -18.953 -0.514 1 98.31 281 LYS A N 1
ATOM 2123 C CA . LYS A 1 281 ? 19.141 -17.75 -0.164 1 98.31 281 LYS A CA 1
ATOM 2124 C C . LYS A 1 281 ? 17.625 -17.984 -0.241 1 98.31 281 LYS A C 1
ATOM 2126 O O . LYS A 1 281 ? 16.875 -17.5 0.604 1 98.31 281 LYS A O 1
ATOM 2131 N N . ILE A 1 282 ? 17.188 -18.688 -1.254 1 98.62 282 ILE A N 1
ATOM 2132 C CA . ILE A 1 282 ? 15.773 -19 -1.406 1 98.62 282 ILE A CA 1
ATOM 2133 C C . ILE A 1 282 ? 15.312 -19.906 -0.265 1 98.62 282 ILE A C 1
ATOM 2135 O O . ILE A 1 282 ? 14.219 -19.734 0.278 1 98.62 282 ILE A O 1
ATOM 2139 N N . GLN A 1 283 ? 16.188 -20.875 0.127 1 98.75 283 GLN A N 1
ATOM 2140 C CA . GLN A 1 283 ? 15.875 -21.688 1.29 1 98.75 283 GLN A CA 1
ATOM 2141 C C . GLN A 1 283 ? 15.734 -20.844 2.547 1 98.75 283 GLN A C 1
ATOM 2143 O O . GLN A 1 283 ? 14.844 -21.078 3.367 1 98.75 283 GLN A O 1
ATOM 2148 N N . ALA A 1 284 ? 16.578 -19.891 2.682 1 98.44 284 ALA A N 1
ATOM 2149 C CA . ALA A 1 284 ? 16.516 -18.984 3.834 1 98.44 284 ALA A CA 1
ATOM 2150 C C . ALA A 1 284 ? 15.188 -18.234 3.867 1 98.44 284 ALA A C 1
ATOM 2152 O O . ALA A 1 284 ? 14.656 -17.953 4.941 1 98.44 284 ALA A O 1
ATOM 2153 N N . MET A 1 285 ? 14.648 -17.906 2.723 1 98 285 MET A N 1
ATOM 2154 C CA . MET A 1 285 ? 13.344 -17.25 2.65 1 98 285 MET A CA 1
ATOM 2155 C C . MET A 1 285 ? 12.242 -18.172 3.158 1 98 285 MET A C 1
ATOM 2157 O O . MET A 1 285 ? 11.344 -17.734 3.873 1 98 285 MET A O 1
ATOM 2161 N N . ALA A 1 286 ? 12.312 -19.406 2.742 1 98.56 286 ALA A N 1
ATOM 2162 C CA . ALA A 1 286 ? 11.359 -20.375 3.258 1 98.56 286 ALA A CA 1
ATOM 2163 C C . ALA A 1 286 ? 11.484 -20.516 4.773 1 98.56 286 ALA A C 1
ATOM 2165 O O . ALA A 1 286 ? 10.469 -20.578 5.477 1 98.56 286 ALA A O 1
ATOM 2166 N N . ASP A 1 287 ? 12.703 -20.562 5.258 1 98.5 287 ASP A N 1
ATOM 2167 C CA . ASP A 1 287 ? 12.953 -20.656 6.695 1 98.5 287 ASP A CA 1
ATOM 2168 C C . ASP A 1 287 ? 12.383 -19.453 7.434 1 98.5 287 ASP A C 1
ATOM 2170 O O . ASP A 1 287 ? 11.812 -19.594 8.516 1 98.5 287 ASP A O 1
ATOM 2174 N N . TRP A 1 288 ? 12.57 -18.344 6.859 1 97.44 288 TRP A N 1
ATOM 2175 C CA . TRP A 1 288 ? 12.008 -17.141 7.445 1 97.44 288 TRP A CA 1
ATOM 2176 C C . TRP A 1 288 ? 10.484 -17.234 7.527 1 97.44 288 TRP A C 1
ATOM 2178 O O . TRP A 1 288 ? 9.883 -16.859 8.539 1 97.44 288 TRP A O 1
ATOM 2188 N N . ASN A 1 289 ? 9.875 -17.703 6.461 1 98.19 289 ASN A N 1
ATOM 2189 C CA . ASN A 1 289 ? 8.422 -17.875 6.465 1 98.19 289 ASN A CA 1
ATOM 2190 C C . ASN A 1 289 ? 7.969 -18.797 7.594 1 98.19 289 ASN A C 1
ATOM 2192 O O . ASN A 1 289 ? 6.969 -18.516 8.258 1 98.19 289 ASN A O 1
ATOM 2196 N N . ILE A 1 290 ? 8.695 -19.891 7.758 1 98.44 290 ILE A N 1
ATOM 2197 C CA . ILE A 1 290 ? 8.367 -20.859 8.797 1 98.44 290 ILE A CA 1
ATOM 2198 C C . ILE A 1 290 ? 8.344 -20.156 10.156 1 98.44 290 ILE A C 1
ATOM 2200 O O . ILE A 1 290 ? 7.391 -20.312 10.922 1 98.44 290 ILE A O 1
ATOM 2204 N N . LYS A 1 291 ? 9.344 -19.391 10.422 1 97.5 291 LYS A N 1
ATOM 2205 C CA . LYS A 1 291 ? 9.461 -18.703 11.711 1 97.5 291 LYS A CA 1
ATOM 2206 C C . LYS A 1 291 ? 8.438 -17.578 11.828 1 97.5 291 LYS A C 1
ATOM 2208 O O . LYS A 1 291 ? 7.727 -17.484 12.828 1 97.5 291 LYS A O 1
ATOM 2213 N N . HIS A 1 292 ? 8.32 -16.797 10.828 1 95.81 292 HIS A N 1
ATOM 2214 C CA . HIS A 1 292 ? 7.504 -15.594 10.859 1 95.81 292 HIS A CA 1
ATOM 2215 C C . HIS A 1 292 ? 6.02 -15.93 10.969 1 95.81 292 HIS A C 1
ATOM 2217 O O . HIS A 1 292 ? 5.285 -15.281 11.711 1 95.81 292 HIS A O 1
ATOM 2223 N N . PHE A 1 293 ? 5.582 -16.922 10.203 1 97.69 293 PHE A N 1
ATOM 2224 C CA . PHE A 1 293 ? 4.16 -17.234 10.172 1 97.69 293 PHE A CA 1
ATOM 2225 C C . PHE A 1 293 ? 3.852 -18.422 11.094 1 97.69 293 PHE A C 1
ATOM 2227 O O . PHE A 1 293 ? 2.691 -18.797 11.25 1 97.69 293 PHE A O 1
ATOM 2234 N N . GLY A 1 294 ? 4.887 -18.984 11.695 1 97.38 294 GLY A N 1
ATOM 2235 C CA . GLY A 1 294 ? 4.664 -20.141 12.539 1 97.38 294 GLY A CA 1
ATOM 2236 C C . GLY A 1 294 ? 4.105 -21.328 11.781 1 97.38 294 GLY A C 1
ATOM 2237 O O . GLY A 1 294 ? 3.113 -21.922 12.203 1 97.38 294 GLY A O 1
ATOM 2238 N N . LEU A 1 295 ? 4.73 -21.656 10.695 1 97.69 295 LEU A N 1
ATOM 2239 C CA . LEU A 1 295 ? 4.203 -22.703 9.828 1 97.69 295 LEU A CA 1
ATOM 2240 C C . LEU A 1 295 ? 4.41 -24.078 10.445 1 97.69 295 LEU A C 1
ATOM 2242 O O . LEU A 1 295 ? 3.828 -25.062 9.984 1 97.69 295 LEU A O 1
ATOM 2246 N N . GLN A 1 296 ? 5.281 -24.219 11.406 1 94.06 296 GLN A N 1
ATOM 2247 C CA . GLN A 1 296 ? 5.477 -25.484 12.109 1 94.06 296 GLN A CA 1
ATOM 2248 C C . GLN A 1 296 ? 5.102 -25.359 13.586 1 94.06 296 GLN A C 1
ATOM 2250 O O . GLN A 1 296 ? 5.188 -24.266 14.164 1 94.06 296 GLN A O 1
ATOM 2255 N N . MET B 1 1 ? 32.438 32.781 19.547 1 26.22 1 MET B N 1
ATOM 2256 C CA . MET B 1 1 ? 32.375 32.531 18.109 1 26.22 1 MET B CA 1
ATOM 2257 C C . MET B 1 1 ? 30.969 32.125 17.688 1 26.22 1 MET B C 1
ATOM 2259 O O . MET B 1 1 ? 30.359 31.25 18.297 1 26.22 1 MET B O 1
ATOM 2263 N N . SER B 1 2 ? 30.094 33.031 17.047 1 24.36 2 SER B N 1
ATOM 2264 C CA . SER B 1 2 ? 28.656 32.938 16.828 1 24.36 2 SER B CA 1
ATOM 2265 C C . SER B 1 2 ? 28.281 31.641 16.125 1 24.36 2 SER B C 1
ATOM 2267 O O . SER B 1 2 ? 28.938 31.25 15.156 1 24.36 2 SER B O 1
ATOM 2269 N N . ARG B 1 3 ? 27.844 30.656 16.781 1 38.59 3 ARG B N 1
ATOM 2270 C CA . ARG B 1 3 ? 27.406 29.375 16.234 1 38.59 3 ARG B CA 1
ATOM 2271 C C . ARG B 1 3 ? 26.625 29.578 14.945 1 38.59 3 ARG B C 1
ATOM 2273 O O . ARG B 1 3 ? 25.641 30.328 14.914 1 38.59 3 ARG B O 1
ATOM 2280 N N . THR B 1 4 ? 27.141 29.672 13.719 1 37.69 4 THR B N 1
ATOM 2281 C CA . THR B 1 4 ? 26.562 29.797 12.383 1 37.69 4 THR B CA 1
ATOM 2282 C C . THR B 1 4 ? 25.25 29.031 12.273 1 37.69 4 THR B C 1
ATOM 2284 O O . THR B 1 4 ? 25.188 27.859 12.656 1 37.69 4 THR B O 1
ATOM 2287 N N . ALA B 1 5 ? 24.172 29.734 12.188 1 44.53 5 ALA B N 1
ATOM 2288 C CA . ALA B 1 5 ? 22.844 29.156 12.039 1 44.53 5 ALA B CA 1
ATOM 2289 C C . ALA B 1 5 ? 22.859 28.016 11.016 1 44.53 5 ALA B C 1
ATOM 2291 O O . ALA B 1 5 ? 23.547 28.094 10 1 44.53 5 ALA B O 1
ATOM 2292 N N . PRO B 1 6 ? 22.422 26.859 11.484 1 52.62 6 PRO B N 1
ATOM 2293 C CA . PRO B 1 6 ? 22.391 25.781 10.484 1 52.62 6 PRO B CA 1
ATOM 2294 C C . PRO B 1 6 ? 21.797 26.234 9.156 1 52.62 6 PRO B C 1
ATOM 2296 O O . PRO B 1 6 ? 20.875 27.047 9.133 1 52.62 6 PRO B O 1
ATOM 2299 N N . LYS B 1 7 ? 22.578 26.188 8.062 1 66.06 7 LYS B N 1
ATOM 2300 C CA . LYS B 1 7 ? 22.234 26.672 6.727 1 66.06 7 LYS B CA 1
ATOM 2301 C C . LYS B 1 7 ? 20.922 26.047 6.238 1 66.06 7 LYS B C 1
ATOM 2303 O O . LYS B 1 7 ? 20.703 24.844 6.395 1 66.06 7 LYS B O 1
ATOM 2308 N N . THR B 1 8 ? 19.812 26.922 6.145 1 71.69 8 THR B N 1
ATOM 2309 C CA . THR B 1 8 ? 18.578 26.547 5.469 1 71.69 8 THR B CA 1
ATOM 2310 C C . THR B 1 8 ? 18.781 26.5 3.959 1 71.69 8 THR B C 1
ATOM 2312 O O . THR B 1 8 ? 19.609 27.234 3.414 1 71.69 8 THR B O 1
ATOM 2315 N N . TYR B 1 9 ? 18.516 25.344 3.348 1 77.5 9 TYR B N 1
ATOM 2316 C CA . TYR B 1 9 ? 18.719 25.141 1.918 1 77.5 9 TYR B CA 1
ATOM 2317 C C . TYR B 1 9 ? 17.469 25.516 1.135 1 77.5 9 TYR B C 1
ATOM 2319 O O . TYR B 1 9 ? 17.234 25.016 0.033 1 77.5 9 TYR B O 1
ATOM 2327 N N . ILE B 1 10 ? 16.625 26.312 1.845 1 76.31 10 ILE B N 1
ATOM 2328 C CA . ILE B 1 10 ? 15.484 26.969 1.203 1 76.31 10 ILE B CA 1
ATOM 2329 C C . ILE B 1 10 ? 15.391 28.422 1.671 1 76.31 10 ILE B C 1
ATOM 2331 O O . ILE B 1 10 ? 15.484 28.688 2.867 1 76.31 10 ILE B O 1
ATOM 2335 N N . THR B 1 11 ? 15.445 29.328 0.758 1 73.06 11 THR B N 1
ATOM 2336 C CA . THR B 1 11 ? 15.609 30.734 1.078 1 73.06 11 THR B CA 1
ATOM 2337 C C . THR B 1 11 ? 14.266 31.391 1.389 1 73.06 11 THR B C 1
ATOM 2339 O O . THR B 1 11 ? 13.211 30.844 1.037 1 73.06 11 THR B O 1
ATOM 2342 N N . SER B 1 12 ? 14.469 32.531 2.08 1 66.31 12 SER B N 1
ATOM 2343 C CA . SER B 1 12 ? 13.32 33.406 2.328 1 66.31 12 SER B CA 1
ATOM 2344 C C . SER B 1 12 ? 12.828 34.062 1.04 1 66.31 12 SER B C 1
ATOM 2346 O O . SER B 1 12 ? 13.5 34 0.011 1 66.31 12 SER B O 1
ATOM 2348 N N . GLY B 1 13 ? 11.555 34.5 1.003 1 65.81 13 GLY B N 1
ATOM 2349 C CA . GLY B 1 13 ? 10.992 35.188 -0.147 1 65.81 13 GLY B CA 1
ATOM 2350 C C . GLY B 1 13 ? 10.008 34.312 -0.93 1 65.81 13 GLY B C 1
ATOM 2351 O O . GLY B 1 13 ? 9.562 34.719 -2.01 1 65.81 13 GLY B O 1
ATOM 2352 N N . HIS B 1 14 ? 9.836 33.219 -0.362 1 70.12 14 HIS B N 1
ATOM 2353 C CA . HIS B 1 14 ? 8.781 32.438 -0.989 1 70.12 14 HIS B CA 1
ATOM 2354 C C . HIS B 1 14 ? 7.41 33.062 -0.751 1 70.12 14 HIS B C 1
ATOM 2356 O O . HIS B 1 14 ? 7.27 33.969 0.07 1 70.12 14 HIS B O 1
ATOM 2362 N N . SER B 1 15 ? 6.461 32.688 -1.537 1 73.56 15 SER B N 1
ATOM 2363 C CA . SER B 1 15 ? 5.133 33.281 -1.508 1 73.56 15 SER B CA 1
ATOM 2364 C C . SER B 1 15 ? 4.16 32.438 -0.692 1 73.56 15 SER B C 1
ATOM 2366 O O . SER B 1 15 ? 2.955 32.438 -0.941 1 73.56 15 SER B O 1
ATOM 2368 N N . ALA B 1 16 ? 4.758 31.766 0.239 1 79.62 16 ALA B N 1
ATOM 2369 C CA . ALA B 1 16 ? 3.902 30.906 1.066 1 79.62 16 ALA B CA 1
ATOM 2370 C C . ALA B 1 16 ? 3.1 31.75 2.059 1 79.62 16 ALA B C 1
ATOM 2372 O O . ALA B 1 16 ? 3.424 32.906 2.305 1 79.62 16 ALA B O 1
ATOM 2373 N N . CYS B 1 17 ? 1.998 31.25 2.576 1 83.38 17 CYS B N 1
ATOM 2374 C CA . CYS B 1 17 ? 1.211 31.906 3.615 1 83.38 17 CYS B CA 1
ATOM 2375 C C . CYS B 1 17 ? 2.059 32.188 4.852 1 83.38 17 CYS B C 1
ATOM 2377 O O . CYS B 1 17 ? 3.029 31.469 5.113 1 83.38 17 CYS B O 1
ATOM 2379 N N . PRO B 1 18 ? 1.718 33.281 5.52 1 83.38 18 PRO B N 1
ATOM 2380 C CA . PRO B 1 18 ? 2.336 33.406 6.84 1 83.38 18 PRO B CA 1
ATOM 2381 C C . PRO B 1 18 ? 2.113 32.188 7.727 1 83.38 18 PRO B C 1
ATOM 2383 O O . PRO B 1 18 ? 0.99 31.688 7.816 1 8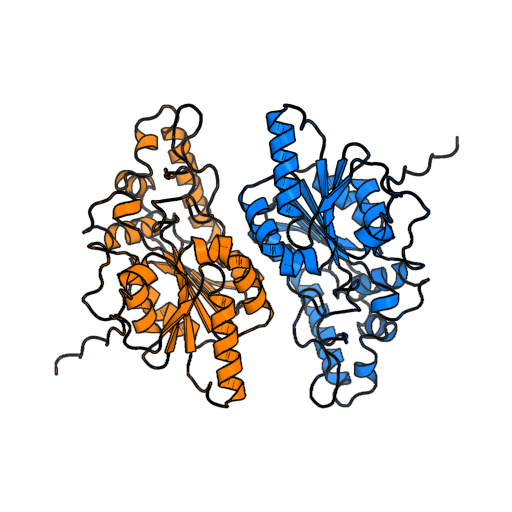3.38 18 PRO B O 1
ATOM 2386 N N . GLY B 1 19 ? 3.221 31.641 8.25 1 84.75 19 GLY B N 1
ATOM 2387 C CA . GLY B 1 19 ? 3.096 30.469 9.094 1 84.75 19 GLY B CA 1
ATOM 2388 C C . GLY B 1 19 ? 2.922 29.188 8.305 1 84.75 19 GLY B C 1
ATOM 2389 O O . GLY B 1 19 ? 2.438 28.188 8.836 1 84.75 19 GLY B O 1
ATOM 2390 N N . CYS B 1 20 ? 3.328 29.234 7.105 1 89.62 20 CYS B N 1
ATOM 2391 C CA . CYS B 1 20 ? 3.088 28.125 6.195 1 89.62 20 CYS B CA 1
ATOM 2392 C C . CYS B 1 20 ? 3.795 26.859 6.68 1 89.62 20 CYS B C 1
ATOM 2394 O O . CYS B 1 20 ? 5.016 26.859 6.855 1 89.62 20 CYS B O 1
ATOM 2396 N N . CYS B 1 21 ? 3 25.812 6.758 1 93.06 21 CYS B N 1
ATOM 2397 C CA . CYS B 1 21 ? 3.51 24.516 7.223 1 93.06 21 CYS B CA 1
ATOM 2398 C C . CYS B 1 21 ? 4.465 23.906 6.203 1 93.06 21 CYS B C 1
ATOM 2400 O O . CYS B 1 21 ? 5.441 23.266 6.578 1 93.06 21 CYS B O 1
ATOM 2402 N N . ASP B 1 22 ? 4.227 24.094 4.941 1 91.69 22 ASP B N 1
ATOM 2403 C CA . ASP B 1 22 ? 5.066 23.547 3.885 1 91.69 22 ASP B CA 1
ATOM 2404 C C . ASP B 1 22 ? 6.48 24.109 3.947 1 91.69 22 ASP B C 1
ATOM 2406 O O . ASP B 1 22 ? 7.457 23.391 3.732 1 91.69 22 ASP B O 1
ATOM 2410 N N . ALA B 1 23 ? 6.559 25.391 4.203 1 89.88 23 ALA B N 1
ATOM 2411 C CA . ALA B 1 23 ? 7.859 26.047 4.312 1 89.88 23 ALA B CA 1
ATOM 2412 C C . ALA B 1 23 ? 8.672 25.453 5.465 1 89.88 23 ALA B C 1
ATOM 2414 O O . ALA B 1 23 ? 9.867 25.188 5.316 1 89.88 23 ALA B O 1
ATOM 2415 N N . PHE B 1 24 ? 7.996 25.266 6.602 1 92.12 24 PHE B N 1
ATOM 2416 C CA . PHE B 1 24 ? 8.656 24.656 7.75 1 92.12 24 PHE B CA 1
ATOM 2417 C C . PHE B 1 24 ? 9.148 23.25 7.414 1 92.12 24 PHE B C 1
ATOM 2419 O O . PHE B 1 24 ? 10.289 22.906 7.699 1 92.12 24 PHE B O 1
ATOM 2426 N N . ALA B 1 25 ? 8.281 22.484 6.836 1 95.19 25 ALA B N 1
ATOM 2427 C CA . ALA B 1 25 ? 8.609 21.094 6.527 1 95.19 25 ALA B CA 1
ATOM 2428 C C . ALA B 1 25 ? 9.789 21 5.57 1 95.19 25 ALA B C 1
ATOM 2430 O O . ALA B 1 25 ? 10.695 20.188 5.758 1 95.19 25 ALA B O 1
ATOM 2431 N N . ALA B 1 26 ? 9.75 21.812 4.523 1 93 26 ALA B N 1
ATOM 2432 C CA . ALA B 1 26 ? 10.844 21.828 3.557 1 93 26 ALA B CA 1
ATOM 2433 C C . ALA B 1 26 ? 12.156 22.25 4.223 1 93 26 ALA B C 1
ATOM 2435 O O . ALA B 1 26 ? 13.203 21.641 3.982 1 93 26 ALA B O 1
ATOM 2436 N N . LYS B 1 27 ? 12.055 23.312 5.027 1 92.5 27 LYS B N 1
ATOM 2437 C CA . LYS B 1 27 ? 13.227 23.812 5.73 1 92.5 27 LYS B CA 1
ATOM 2438 C C . LYS B 1 27 ? 13.852 22.719 6.605 1 92.5 27 LYS B C 1
ATOM 2440 O O . LYS B 1 27 ? 15.055 22.453 6.512 1 92.5 27 LYS B O 1
ATOM 2445 N N . PHE B 1 28 ? 13.062 22.062 7.445 1 96.06 28 PHE B N 1
ATOM 2446 C CA . PHE B 1 28 ? 13.562 21.047 8.352 1 96.06 28 PHE B CA 1
ATOM 2447 C C . PHE B 1 28 ? 14.078 19.828 7.582 1 96.06 28 PHE B C 1
ATOM 2449 O O . PHE B 1 28 ? 15.07 19.219 7.969 1 96.06 28 PHE B O 1
ATOM 2456 N N . THR B 1 29 ? 13.391 19.453 6.465 1 96.75 29 THR B N 1
ATOM 2457 C CA . THR B 1 29 ? 13.844 18.359 5.613 1 96.75 29 THR B CA 1
ATOM 2458 C C . THR B 1 29 ? 15.242 18.641 5.074 1 96.75 29 THR B C 1
ATOM 2460 O O . THR B 1 29 ? 16.125 17.797 5.164 1 96.75 29 THR B O 1
ATOM 2463 N N . LEU B 1 30 ? 15.477 19.797 4.594 1 94.06 30 LEU B N 1
ATOM 2464 C CA . LEU B 1 30 ? 16.75 20.141 3.967 1 94.06 30 LEU B CA 1
ATOM 2465 C C . LEU B 1 30 ? 17.844 20.266 5.012 1 94.06 30 LEU B C 1
ATOM 2467 O O . LEU B 1 30 ? 19.016 19.953 4.738 1 94.06 30 LEU B O 1
ATOM 2471 N N . MET B 1 31 ? 17.469 20.797 6.176 1 94.94 31 MET B N 1
ATOM 2472 C CA . MET B 1 31 ? 18.438 20.859 7.266 1 94.94 31 MET B CA 1
ATOM 2473 C C . MET B 1 31 ? 18.922 19.453 7.625 1 94.94 31 MET B C 1
ATOM 2475 O O . MET B 1 31 ? 20.094 19.266 7.969 1 94.94 31 MET B O 1
ATOM 2479 N N . GLY B 1 32 ? 18.062 18.484 7.559 1 97.06 32 GLY B N 1
ATOM 2480 C CA . GLY B 1 32 ? 18.438 17.109 7.82 1 97.06 32 GLY B CA 1
ATOM 2481 C C . GLY B 1 32 ? 19.203 16.469 6.676 1 97.06 32 GLY B C 1
ATOM 2482 O O . GLY B 1 32 ? 20.203 15.781 6.902 1 97.06 32 GLY B O 1
ATOM 2483 N N . ALA B 1 33 ? 18.781 16.688 5.465 1 95.62 33 ALA B N 1
ATOM 2484 C CA . ALA B 1 33 ? 19.344 16.047 4.277 1 95.62 33 ALA B CA 1
ATOM 2485 C C . ALA B 1 33 ? 20.734 16.609 3.973 1 95.62 33 ALA B C 1
ATOM 2487 O O . ALA B 1 33 ? 21.594 15.891 3.467 1 95.62 33 ALA B O 1
ATOM 2488 N N . GLY B 1 34 ? 20.875 17.922 4.246 1 92.94 34 GLY B N 1
ATOM 2489 C CA . GLY B 1 34 ? 22.156 18.547 3.969 1 92.94 34 GLY B CA 1
ATOM 2490 C C . GLY B 1 34 ? 22.281 19.047 2.541 1 92.94 34 GLY B C 1
ATOM 2491 O O . GLY B 1 34 ? 21.344 18.938 1.756 1 92.94 34 GLY B O 1
ATOM 2492 N N . PRO B 1 35 ? 23.422 19.578 2.16 1 90.69 35 PRO B N 1
ATOM 2493 C CA . PRO B 1 35 ? 23.609 20.281 0.885 1 90.69 35 PRO B CA 1
ATOM 2494 C C . PRO B 1 35 ? 23.781 19.328 -0.292 1 90.69 35 PRO B C 1
ATOM 2496 O O . PRO B 1 35 ? 23.562 19.719 -1.443 1 90.69 35 PRO B O 1
ATOM 2499 N N . ASP B 1 36 ? 24.219 18.172 -0.033 1 92.19 36 ASP B N 1
ATOM 2500 C CA . ASP B 1 36 ? 24.422 17.219 -1.115 1 92.19 36 ASP B CA 1
ATOM 2501 C C . ASP B 1 36 ? 23.156 16.406 -1.377 1 92.19 36 ASP B C 1
ATOM 2503 O O . ASP B 1 36 ? 23.141 15.188 -1.198 1 92.19 36 ASP B O 1
ATOM 2507 N N . SER B 1 37 ? 22.109 17.125 -1.734 1 93.31 37 SER B N 1
ATOM 2508 C CA . SER B 1 37 ? 20.812 16.531 -2.004 1 93.31 37 SER B CA 1
ATOM 2509 C C . SER B 1 37 ? 20.188 17.109 -3.268 1 93.31 37 SER B C 1
ATOM 2511 O O . SER B 1 37 ? 20.516 18.219 -3.676 1 93.31 37 SER B O 1
ATOM 2513 N N . ILE B 1 38 ? 19.422 16.344 -3.928 1 93.56 38 ILE B N 1
ATOM 2514 C CA . ILE B 1 38 ? 18.594 16.75 -5.055 1 93.56 38 ILE B CA 1
ATOM 2515 C C . ILE B 1 38 ? 17.125 16.641 -4.676 1 93.56 38 ILE B C 1
ATOM 2517 O O . ILE B 1 38 ? 16.672 15.57 -4.246 1 93.56 38 ILE B O 1
ATOM 2521 N N . VAL B 1 39 ? 16.359 17.672 -4.871 1 93.12 39 VAL B N 1
ATOM 2522 C CA . VAL B 1 39 ? 14.977 17.703 -4.414 1 93.12 39 VAL B CA 1
ATOM 2523 C C . VAL B 1 39 ? 14.039 17.469 -5.598 1 93.12 39 VAL B C 1
ATOM 2525 O O . VAL B 1 39 ? 14.203 18.094 -6.652 1 93.12 39 VAL B O 1
ATOM 2528 N N . VAL B 1 40 ? 13.164 16.562 -5.434 1 93.38 40 VAL B N 1
ATOM 2529 C CA . VAL B 1 40 ? 12.023 16.344 -6.328 1 93.38 40 VAL B CA 1
ATOM 2530 C C . VAL B 1 40 ? 10.742 16.812 -5.645 1 93.38 40 VAL B C 1
ATOM 2532 O O . VAL B 1 40 ? 10.398 16.328 -4.559 1 93.38 40 VAL B O 1
ATOM 2535 N N . ASN B 1 41 ? 10.062 17.703 -6.23 1 90.94 41 ASN B N 1
ATOM 2536 C CA . ASN B 1 41 ? 8.852 18.281 -5.641 1 90.94 41 ASN B CA 1
ATOM 2537 C C . ASN B 1 41 ? 7.668 18.203 -6.598 1 90.94 41 ASN B C 1
ATOM 2539 O O . ASN B 1 41 ? 7.602 18.938 -7.574 1 90.94 41 ASN B O 1
ATOM 2543 N N . PRO B 1 42 ? 6.742 17.312 -6.336 1 89.94 42 PRO B N 1
ATOM 2544 C CA . PRO B 1 42 ? 5.539 17.297 -7.172 1 89.94 42 PRO B CA 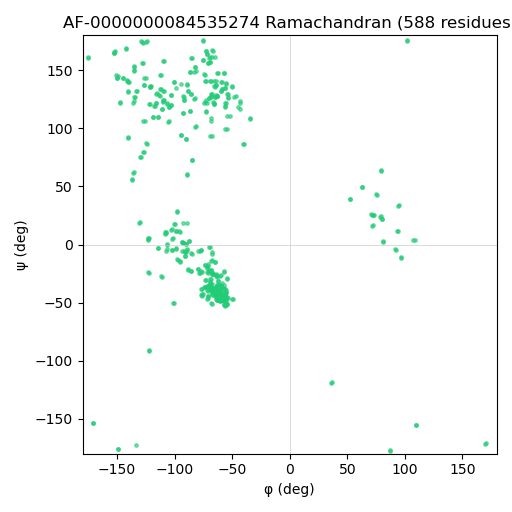1
ATOM 2545 C C . PRO B 1 42 ? 4.668 18.531 -6.984 1 89.94 42 PRO B C 1
ATOM 2547 O O . PRO B 1 42 ? 4.836 19.266 -6.008 1 89.94 42 PRO B O 1
ATOM 2550 N N . THR B 1 43 ? 3.723 18.672 -7.906 1 84.12 43 THR B N 1
ATOM 2551 C CA . THR B 1 43 ? 2.828 19.828 -7.871 1 84.12 43 THR B CA 1
ATOM 2552 C C . THR B 1 43 ? 2.059 19.875 -6.555 1 84.12 43 THR B C 1
ATOM 2554 O O . THR B 1 43 ? 1.591 18.844 -6.066 1 84.12 43 THR B O 1
ATOM 2557 N N . GLY B 1 44 ? 1.994 21.016 -5.938 1 87.56 44 GLY B N 1
ATOM 2558 C CA . GLY B 1 44 ? 1.327 21.328 -4.684 1 87.56 44 GLY B CA 1
ATOM 2559 C C . GLY B 1 44 ? 1.658 22.703 -4.148 1 87.56 44 GLY B C 1
ATOM 2560 O O . GLY B 1 44 ? 2.281 23.516 -4.844 1 87.56 44 GLY B O 1
ATOM 2561 N N . CYS B 1 45 ? 1.236 22.969 -2.947 1 86.06 45 CYS B N 1
ATOM 2562 C CA . CYS B 1 45 ? 1.457 24.281 -2.357 1 86.06 45 CYS B CA 1
ATOM 2563 C C . CYS B 1 45 ? 2.943 24.625 -2.316 1 86.06 45 CYS B C 1
ATOM 2565 O O . CYS B 1 45 ? 3.34 25.734 -2.654 1 86.06 45 CYS B O 1
ATOM 2567 N N . LEU B 1 46 ? 3.727 23.672 -1.94 1 81.25 46 LEU B N 1
ATOM 2568 C CA . LEU B 1 46 ? 5.16 23.922 -1.815 1 81.25 46 LEU B CA 1
ATOM 2569 C C . LEU B 1 46 ? 5.766 24.297 -3.162 1 81.25 46 LEU B C 1
ATOM 2571 O O . LEU B 1 46 ? 6.551 25.25 -3.248 1 81.25 46 LEU B O 1
ATOM 2575 N N . GLU B 1 47 ? 5.422 23.531 -4.137 1 78.75 47 GLU B N 1
ATOM 2576 C CA . GLU B 1 47 ? 5.945 23.812 -5.469 1 78.75 47 GLU B CA 1
ATOM 2577 C C . GLU B 1 47 ? 5.512 25.188 -5.953 1 78.75 47 GLU B C 1
ATOM 2579 O O . GLU B 1 47 ? 6.34 25.984 -6.391 1 78.75 47 GLU B O 1
ATOM 2584 N N . VAL B 1 48 ? 4.258 25.484 -5.785 1 74.94 48 VAL B N 1
ATOM 2585 C CA . VAL B 1 48 ? 3.701 26.719 -6.328 1 74.94 48 VAL B CA 1
ATOM 2586 C C . VAL B 1 48 ? 4.297 27.922 -5.594 1 74.94 48 VAL B C 1
ATOM 2588 O O . VAL B 1 48 ? 4.594 28.938 -6.207 1 74.94 48 VAL B O 1
ATOM 2591 N N . THR B 1 49 ? 4.574 27.75 -4.32 1 77.12 49 THR B N 1
ATOM 2592 C CA . THR B 1 49 ? 4.988 28.891 -3.521 1 77.12 49 THR B CA 1
ATOM 2593 C C . THR B 1 49 ? 6.504 29.078 -3.58 1 77.12 49 THR B C 1
ATOM 2595 O O . THR B 1 49 ? 7.008 30.188 -3.371 1 77.12 49 THR B O 1
ATOM 2598 N N . SER B 1 50 ? 7.176 28.047 -3.898 1 75.75 50 SER B N 1
ATOM 2599 C CA . SER B 1 50 ? 8.633 28.109 -3.82 1 75.75 50 SER B CA 1
ATOM 2600 C C . SER B 1 50 ? 9.242 28.406 -5.188 1 75.75 50 SER B C 1
ATOM 2602 O O . SER B 1 50 ? 10.43 28.75 -5.281 1 75.75 50 SER B O 1
ATOM 2604 N N . THR B 1 51 ? 8.367 28.281 -6.285 1 71 51 THR B N 1
ATOM 2605 C CA . THR B 1 51 ? 8.984 28.406 -7.602 1 71 51 THR B CA 1
ATOM 2606 C C . THR B 1 51 ? 8.117 29.266 -8.523 1 71 51 THR B C 1
ATOM 2608 O O . THR B 1 51 ? 7.762 28.844 -9.625 1 71 51 THR B O 1
ATOM 2611 N N . PRO B 1 52 ? 7.871 30.5 -7.973 1 58.5 52 PRO B N 1
ATOM 2612 C CA . PRO B 1 52 ? 7.246 31.375 -8.977 1 58.5 52 PRO B CA 1
ATOM 2613 C C . PRO B 1 52 ? 8.195 31.75 -10.109 1 58.5 52 PRO B C 1
ATOM 2615 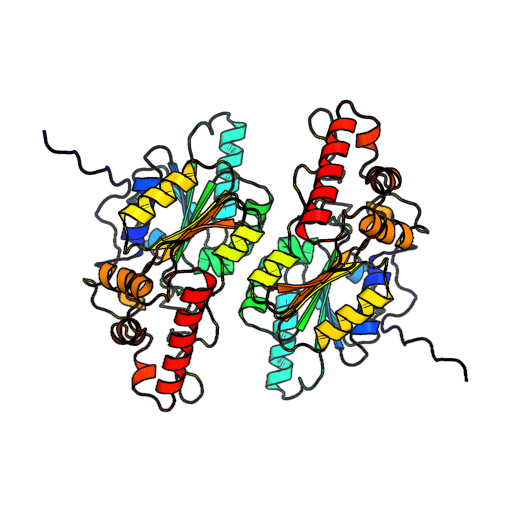O O . PRO B 1 52 ? 9.297 32.25 -9.859 1 58.5 52 PRO B O 1
ATOM 2618 N N . PHE B 1 53 ? 7.898 31.141 -11.156 1 58.5 53 PHE B N 1
ATOM 2619 C CA . PHE B 1 53 ? 8.797 31.438 -12.266 1 58.5 53 PHE B CA 1
ATOM 2620 C C . PHE B 1 53 ? 9.031 32.938 -12.398 1 58.5 53 PHE B C 1
ATOM 2622 O O . PHE B 1 53 ? 8.086 33.719 -12.305 1 58.5 53 PHE B O 1
ATOM 2629 N N . PRO B 1 54 ? 10.25 33.188 -12.43 1 64.75 54 PRO B N 1
ATOM 2630 C CA . PRO B 1 54 ? 11.523 32.5 -12.664 1 64.75 54 PRO B CA 1
ATOM 2631 C C . PRO B 1 54 ? 12.336 32.312 -11.383 1 64.75 54 PRO B C 1
ATOM 2633 O O . PRO B 1 54 ? 13.492 31.891 -11.438 1 64.75 54 PRO B O 1
ATOM 2636 N N . LEU B 1 55 ? 11.711 32.594 -10.281 1 64.75 55 LEU B N 1
ATOM 2637 C CA . LEU B 1 55 ? 12.422 32.531 -9.016 1 64.75 55 LEU B CA 1
ATOM 2638 C C . LEU B 1 55 ? 12.344 31.156 -8.391 1 64.75 55 LEU B C 1
ATOM 2640 O O . LEU B 1 55 ? 11.406 30.406 -8.656 1 64.75 55 LEU B O 1
ATOM 2644 N N . SER B 1 56 ? 13.406 30.703 -7.883 1 71.06 56 SER B N 1
ATOM 2645 C CA . SER B 1 56 ? 13.414 29.5 -7.078 1 71.06 56 SER B CA 1
ATOM 2646 C C . SER B 1 56 ? 13.961 29.766 -5.68 1 71.06 56 SER B C 1
ATOM 2648 O O . SER B 1 56 ? 14.93 30.5 -5.516 1 71.06 56 SER B O 1
ATOM 2650 N N . SER B 1 57 ? 13.281 29.219 -4.711 1 73.81 57 SER B N 1
ATOM 2651 C CA . SER B 1 57 ? 13.719 29.375 -3.328 1 73.81 57 SER B CA 1
ATOM 2652 C C . SER B 1 57 ? 14.672 28.25 -2.924 1 73.81 57 SER B C 1
ATOM 2654 O O . SER B 1 57 ? 15.203 28.25 -1.81 1 73.81 57 SER B O 1
ATOM 2656 N N . TRP B 1 58 ? 14.914 27.406 -3.852 1 72.69 58 TRP B N 1
ATOM 2657 C CA . TRP B 1 58 ? 15.727 26.234 -3.521 1 72.69 58 TRP B CA 1
ATOM 2658 C C . TRP B 1 58 ? 17.203 26.531 -3.709 1 72.69 58 TRP B C 1
ATOM 2660 O O . TRP B 1 58 ? 17.609 27.062 -4.746 1 72.69 58 TRP B O 1
ATOM 2670 N N . GLN B 1 59 ? 18.016 26.172 -2.686 1 75.38 59 GLN B N 1
ATOM 2671 C CA . GLN B 1 59 ? 19.469 26.359 -2.75 1 75.38 59 GLN B CA 1
ATOM 2672 C C . GLN B 1 59 ? 20.172 25.047 -3.039 1 75.38 59 GLN B C 1
ATOM 2674 O O . GLN B 1 59 ? 21.359 24.875 -2.721 1 75.38 59 GLN B O 1
ATOM 2679 N N . VAL B 1 60 ? 19.422 24.062 -3.432 1 79.88 60 VAL B N 1
ATOM 2680 C CA . VAL B 1 60 ? 19.891 22.766 -3.896 1 79.88 60 VAL B CA 1
ATOM 2681 C C . VAL B 1 60 ? 19.266 22.438 -5.246 1 79.88 60 VAL B C 1
ATOM 2683 O O . VAL B 1 60 ? 18.25 23.031 -5.625 1 79.88 60 VAL B O 1
ATOM 2686 N N . PRO B 1 61 ? 20 21.516 -6.023 1 82.44 61 PRO B N 1
ATOM 2687 C CA . PRO B 1 61 ? 19.328 21.109 -7.254 1 82.44 61 PRO B CA 1
ATOM 2688 C C . PRO B 1 61 ? 17.891 20.656 -7.016 1 82.44 61 PRO B C 1
ATOM 2690 O O . PRO B 1 61 ? 17.609 20 -6.008 1 82.44 61 PRO B O 1
ATOM 2693 N N . TRP B 1 62 ? 17.031 21.141 -7.914 1 83.69 62 TRP B N 1
ATOM 2694 C CA . TRP B 1 62 ? 15.602 20.938 -7.73 1 83.69 62 TRP B CA 1
ATOM 2695 C C . TRP B 1 62 ? 14.922 20.625 -9.062 1 83.69 62 TRP B C 1
ATOM 2697 O O . TRP B 1 62 ? 15.297 21.188 -10.094 1 83.69 62 TRP B O 1
ATOM 2707 N N . ILE B 1 63 ? 13.977 19.688 -9.016 1 82.19 63 ILE B N 1
ATOM 2708 C CA . ILE B 1 63 ? 13.172 19.359 -10.195 1 82.19 63 ILE B CA 1
ATOM 2709 C C . ILE B 1 63 ? 11.695 19.281 -9.805 1 82.19 63 ILE B C 1
ATOM 2711 O O . ILE B 1 63 ? 11.352 18.766 -8.742 1 82.19 63 ILE B O 1
ATOM 2715 N N . HIS B 1 64 ? 10.914 19.938 -10.609 1 80.88 64 HIS B N 1
ATOM 2716 C CA . HIS B 1 64 ? 9.469 19.859 -10.492 1 80.88 64 HIS B CA 1
ATOM 2717 C C . HIS B 1 64 ? 8.883 18.875 -11.5 1 80.88 64 HIS B C 1
ATOM 2719 O O . HIS B 1 64 ? 9.352 18.797 -12.641 1 80.88 64 HIS B O 1
ATOM 2725 N N . SER B 1 65 ? 8.008 18.078 -11.039 1 74.12 65 SER B N 1
ATOM 2726 C CA . SER B 1 65 ? 7.293 17.219 -11.969 1 74.12 65 SER B CA 1
ATOM 2727 C C . SER B 1 65 ? 5.793 17.234 -11.695 1 74.12 65 SER B C 1
ATOM 2729 O O . SER B 1 65 ? 5.312 18.016 -10.875 1 74.12 65 SER B O 1
ATOM 2731 N N . LEU B 1 66 ? 5.047 16.344 -12.414 1 82.19 66 LEU B N 1
ATOM 2732 C CA . LEU B 1 66 ? 3.594 16.25 -12.328 1 82.19 66 LEU B CA 1
ATOM 2733 C C . LEU B 1 66 ? 3.156 15.727 -10.961 1 82.19 66 LEU B C 1
ATOM 2735 O O . LEU B 1 66 ? 3.961 15.148 -10.227 1 82.19 66 LEU B O 1
ATOM 2739 N N . PHE B 1 67 ? 1.955 15.969 -10.688 1 83.31 67 PHE B N 1
ATOM 2740 C CA . PHE B 1 67 ? 1.323 15.688 -9.406 1 83.31 67 PHE B CA 1
ATOM 2741 C C . PHE B 1 67 ? 1.503 14.227 -9.016 1 83.31 67 PHE B C 1
ATOM 2743 O O . PHE B 1 67 ? 1.688 13.914 -7.836 1 83.31 67 PHE B O 1
ATOM 2750 N N . GLU B 1 68 ? 1.616 13.367 -9.938 1 86.94 68 GLU B N 1
ATOM 2751 C CA . GLU B 1 68 ? 1.502 11.938 -9.648 1 86.94 68 GLU B CA 1
ATOM 2752 C C . GLU B 1 68 ? 2.863 11.25 -9.711 1 86.94 68 GLU B C 1
ATOM 2754 O O . GLU B 1 68 ? 2.986 10.07 -9.375 1 86.94 68 GLU B O 1
ATOM 2759 N N . ASN B 1 69 ? 3.977 11.898 -9.977 1 90.38 69 ASN B N 1
ATOM 2760 C CA . ASN B 1 69 ? 5.113 11.102 -10.438 1 90.38 69 ASN B CA 1
ATOM 2761 C C . ASN B 1 69 ? 6.379 11.438 -9.656 1 90.38 69 ASN B C 1
ATOM 2763 O O . ASN B 1 69 ? 7.492 11.227 -10.148 1 90.38 69 ASN B O 1
ATOM 2767 N N . GLY B 1 70 ? 6.281 12.047 -8.5 1 92.94 70 GLY B N 1
ATOM 2768 C CA . GLY B 1 70 ? 7.461 12.375 -7.711 1 92.94 70 GLY B CA 1
ATOM 2769 C C . GLY B 1 70 ? 8.406 11.203 -7.531 1 92.94 70 GLY B C 1
ATOM 2770 O O . GLY B 1 70 ? 9.609 11.32 -7.766 1 92.94 70 GLY B O 1
ATOM 2771 N N . ALA B 1 71 ? 7.883 10.078 -7.184 1 95.56 71 ALA B N 1
ATOM 2772 C CA . ALA B 1 71 ? 8.703 8.891 -6.93 1 95.56 71 ALA B CA 1
ATOM 2773 C C . ALA B 1 71 ? 9.32 8.367 -8.219 1 95.56 71 ALA B C 1
ATOM 2775 O O . ALA B 1 71 ? 10.453 7.871 -8.219 1 95.56 71 ALA B O 1
ATOM 2776 N N . ALA B 1 72 ? 8.57 8.414 -9.32 1 94.94 72 ALA B N 1
ATOM 2777 C CA . ALA B 1 72 ? 9.109 7.98 -10.609 1 94.94 72 ALA B CA 1
ATOM 2778 C C . ALA B 1 72 ? 10.281 8.859 -11.039 1 94.94 72 ALA B C 1
ATOM 2780 O O . ALA B 1 72 ? 11.289 8.352 -11.539 1 94.94 72 ALA B O 1
ATOM 2781 N N . VAL B 1 73 ? 10.117 10.133 -10.852 1 95.38 73 VAL B N 1
ATOM 2782 C CA . VAL B 1 73 ? 11.18 11.078 -11.195 1 95.38 73 VAL B CA 1
ATOM 2783 C C . VAL B 1 73 ? 12.414 10.797 -10.336 1 95.38 73 VAL B C 1
ATOM 2785 O O . VAL B 1 73 ? 13.531 10.734 -10.852 1 95.38 73 VAL B O 1
ATOM 2788 N N . ALA B 1 74 ? 12.203 10.656 -9.062 1 96.69 74 ALA B N 1
ATOM 2789 C CA . ALA B 1 74 ? 13.305 10.344 -8.156 1 96.69 74 ALA B CA 1
ATOM 2790 C C . ALA B 1 74 ? 14.023 9.07 -8.594 1 96.69 74 ALA B C 1
ATOM 2792 O O . ALA B 1 74 ? 15.258 9.016 -8.578 1 96.69 74 ALA B O 1
ATOM 2793 N N . SER B 1 75 ? 13.289 8.055 -8.961 1 96.44 75 SER B N 1
ATOM 2794 C CA . SER B 1 75 ? 13.859 6.805 -9.445 1 96.44 75 SER B CA 1
ATOM 2795 C C . SER B 1 75 ? 14.727 7.031 -10.68 1 96.44 75 SER B C 1
ATOM 2797 O O . SER B 1 75 ? 15.805 6.449 -10.805 1 96.44 75 SER B O 1
ATOM 2799 N N . GLY B 1 76 ? 14.18 7.863 -11.578 1 95.69 76 GLY B N 1
ATOM 2800 C CA . GLY B 1 76 ? 14.938 8.18 -12.773 1 95.69 76 GLY B CA 1
ATOM 2801 C C . GLY B 1 76 ? 16.25 8.891 -12.484 1 95.69 76 GLY B C 1
ATOM 2802 O O . GLY B 1 76 ? 17.281 8.57 -13.078 1 95.69 76 GLY B O 1
ATOM 2803 N N . ILE B 1 77 ? 16.203 9.867 -11.57 1 95.62 77 ILE B N 1
ATOM 2804 C CA . ILE B 1 77 ? 17.406 10.594 -11.188 1 95.62 77 ILE B CA 1
ATOM 2805 C C . ILE B 1 77 ? 18.422 9.633 -10.586 1 95.62 77 ILE B C 1
ATOM 2807 O O . ILE B 1 77 ? 19.609 9.656 -10.953 1 95.62 77 ILE B O 1
ATOM 2811 N N . GLU B 1 78 ? 18 8.805 -9.672 1 96.19 78 GLU B N 1
ATOM 2812 C CA . GLU B 1 78 ? 18.859 7.836 -9.008 1 96.19 78 GLU B CA 1
ATOM 2813 C C . GLU B 1 78 ? 19.531 6.906 -10.016 1 96.19 78 GLU B C 1
ATOM 2815 O O . GLU B 1 78 ? 20.75 6.699 -9.977 1 96.19 78 GLU B O 1
ATOM 2820 N N . ALA B 1 79 ? 18.797 6.355 -10.93 1 95.06 79 ALA B N 1
ATOM 2821 C CA . ALA B 1 79 ? 19.312 5.461 -11.961 1 95.06 79 ALA B CA 1
ATOM 2822 C C . ALA B 1 79 ? 20.297 6.184 -12.867 1 95.06 79 ALA B C 1
ATOM 2824 O O . ALA B 1 79 ? 21.312 5.617 -13.258 1 95.06 79 ALA B O 1
ATOM 2825 N N . GLY B 1 80 ? 19.922 7.418 -13.211 1 95.5 80 GLY B N 1
ATOM 2826 C CA . GLY B 1 80 ? 20.812 8.219 -14.039 1 95.5 80 GLY B CA 1
ATOM 2827 C C . GLY B 1 80 ? 22.156 8.492 -13.383 1 95.5 80 GLY B C 1
ATOM 2828 O O . GLY B 1 80 ? 23.203 8.352 -14.023 1 95.5 80 GLY B O 1
ATOM 2829 N N . LEU B 1 81 ? 22.094 8.867 -12.133 1 95.25 81 LEU B N 1
ATOM 2830 C CA . LEU B 1 81 ? 23.328 9.133 -11.398 1 95.25 81 LEU B CA 1
ATOM 2831 C C . LEU B 1 81 ? 24.188 7.879 -11.305 1 95.25 81 LEU B C 1
ATOM 2833 O O . LEU B 1 81 ? 25.406 7.945 -11.453 1 95.25 81 LEU B O 1
ATOM 2837 N N . LYS B 1 82 ? 23.594 6.723 -11.016 1 94 82 LYS B N 1
ATOM 2838 C CA . LYS B 1 82 ? 24.328 5.457 -10.961 1 94 82 LYS B CA 1
ATOM 2839 C C . LYS B 1 82 ? 24.969 5.137 -12.297 1 94 82 LYS B C 1
ATOM 2841 O O . LYS B 1 82 ? 26.141 4.746 -12.352 1 94 82 LYS B O 1
ATOM 2846 N N . ALA B 1 83 ? 24.25 5.32 -13.32 1 94.5 83 ALA B N 1
ATOM 2847 C CA . ALA B 1 83 ? 24.75 5.031 -14.664 1 94.5 83 ALA B CA 1
ATOM 2848 C C . ALA B 1 83 ? 25.938 5.91 -15.008 1 94.5 83 ALA B C 1
ATOM 2850 O O . ALA B 1 83 ? 26.859 5.48 -15.711 1 94.5 83 ALA B O 1
ATOM 2851 N N . LEU B 1 84 ? 25.922 7.059 -14.477 1 94.88 84 LEU B N 1
ATOM 2852 C CA . LEU B 1 84 ? 26.984 8.023 -14.758 1 94.88 84 LEU B CA 1
ATOM 2853 C C . LEU B 1 84 ? 28.125 7.902 -13.758 1 94.88 84 LEU B C 1
ATOM 2855 O O . LEU B 1 84 ? 29.141 8.586 -13.883 1 94.88 84 LEU B O 1
ATOM 2859 N N . GLY B 1 85 ? 27.922 7.055 -12.719 1 93.75 85 GLY B N 1
ATOM 2860 C CA . GLY B 1 85 ? 28.922 6.906 -11.672 1 93.75 85 GLY B CA 1
ATOM 2861 C C . GLY B 1 85 ? 29 8.102 -10.734 1 93.75 85 GLY B C 1
ATOM 2862 O O . GLY B 1 85 ? 30.047 8.391 -10.164 1 93.75 85 GLY B O 1
ATOM 2863 N N . LYS B 1 86 ? 27.875 8.836 -10.641 1 91.94 86 LYS B N 1
ATOM 2864 C CA . LYS B 1 86 ? 27.875 10.094 -9.898 1 91.94 86 LYS B CA 1
ATOM 2865 C C . LYS B 1 86 ? 26.984 10.008 -8.664 1 91.94 86 LYS B C 1
ATOM 2867 O O . LYS B 1 86 ? 26.797 11 -7.953 1 91.94 86 LYS B O 1
ATOM 2872 N N . LYS B 1 87 ? 26.312 8.914 -8.438 1 88.5 87 LYS B N 1
ATOM 2873 C CA . LYS B 1 87 ? 25.438 8.812 -7.277 1 88.5 87 LYS B CA 1
ATOM 2874 C C . LYS B 1 87 ? 26.203 9.055 -5.98 1 88.5 87 LYS B C 1
ATOM 2876 O O . LYS B 1 87 ? 25.812 9.906 -5.176 1 88.5 87 LYS B O 1
ATOM 2881 N N . LYS B 1 88 ? 27.281 8.531 -5.668 1 88.56 88 LYS B N 1
ATOM 2882 C CA . LYS B 1 88 ? 28.109 8.664 -4.477 1 88.56 88 LYS B CA 1
ATOM 2883 C C . LYS B 1 88 ? 27.25 8.812 -3.221 1 88.56 88 LYS B C 1
ATOM 2885 O O . LYS B 1 88 ? 26.375 7.992 -2.961 1 88.56 88 LYS B O 1
ATOM 2890 N N . ASP B 1 89 ? 27.422 9.969 -2.562 1 88.69 89 ASP B N 1
ATOM 2891 C CA . ASP B 1 89 ? 26.688 10.164 -1.324 1 88.69 89 ASP B CA 1
ATOM 2892 C C . ASP B 1 89 ? 25.484 11.078 -1.547 1 88.69 89 ASP B C 1
ATOM 2894 O O . ASP B 1 89 ? 24.703 11.32 -0.624 1 88.69 89 ASP B O 1
ATOM 2898 N N . THR B 1 90 ? 25.266 11.438 -2.779 1 92.31 90 THR B N 1
ATOM 2899 C CA . THR B 1 90 ? 24.156 12.328 -3.082 1 92.31 90 THR B CA 1
ATOM 2900 C C . THR B 1 90 ? 22.828 11.641 -2.832 1 92.31 90 THR B C 1
ATOM 2902 O O . THR B 1 90 ? 22.609 10.516 -3.295 1 92.31 90 THR B O 1
ATOM 2905 N N . LYS B 1 91 ? 21.984 12.32 -2.096 1 95.38 91 LYS B N 1
ATOM 2906 C CA . LYS B 1 91 ? 20.672 11.742 -1.813 1 95.38 91 LYS B CA 1
ATOM 2907 C C . LYS B 1 91 ? 19.578 12.5 -2.555 1 95.38 91 LYS B C 1
ATOM 2909 O O . LYS B 1 91 ? 19.594 13.727 -2.613 1 95.38 91 LYS B O 1
ATOM 2914 N N . ILE B 1 92 ? 18.734 11.797 -3.193 1 96.88 92 ILE B N 1
ATOM 2915 C CA . ILE B 1 92 ? 17.531 12.359 -3.807 1 96.88 92 ILE B CA 1
ATOM 2916 C C . ILE B 1 92 ? 16.406 12.414 -2.779 1 96.88 92 ILE B C 1
ATOM 2918 O O . ILE B 1 92 ? 16.141 11.43 -2.082 1 96.88 92 ILE B O 1
ATOM 2922 N N . ILE B 1 93 ? 15.773 13.555 -2.654 1 96.81 93 ILE B N 1
ATOM 2923 C CA . ILE B 1 93 ? 14.711 13.75 -1.676 1 96.81 93 ILE B CA 1
ATOM 2924 C C . ILE B 1 93 ? 13.43 14.172 -2.387 1 96.81 93 ILE B C 1
ATOM 2926 O O . ILE B 1 93 ? 13.406 15.18 -3.094 1 96.81 93 ILE B O 1
ATOM 2930 N N . VAL B 1 94 ? 12.438 13.391 -2.213 1 97.12 94 VAL B N 1
ATOM 2931 C CA . VAL B 1 94 ? 11.109 13.805 -2.654 1 97.12 94 VAL B CA 1
ATOM 2932 C C . VAL B 1 94 ? 10.383 14.508 -1.512 1 97.12 94 VAL B C 1
ATOM 2934 O O . VAL B 1 94 ? 10.312 13.984 -0.396 1 97.12 94 VAL B O 1
ATOM 2937 N N . ILE B 1 95 ? 9.93 15.672 -1.701 1 95.94 95 ILE B N 1
ATOM 2938 C CA . ILE B 1 95 ? 9.07 16.406 -0.767 1 95.94 95 ILE B CA 1
ATOM 2939 C C . ILE B 1 95 ? 7.695 16.609 -1.388 1 95.94 95 ILE B C 1
ATOM 2941 O O . ILE B 1 95 ? 7.555 17.391 -2.344 1 95.94 95 ILE B O 1
ATOM 2945 N N . ALA B 1 96 ? 6.746 15.938 -0.88 1 96.19 96 ALA B N 1
ATOM 2946 C CA . ALA B 1 96 ? 5.43 15.922 -1.513 1 96.19 96 ALA B CA 1
ATOM 2947 C C . ALA B 1 96 ? 4.32 16.094 -0.477 1 96.19 96 ALA B C 1
ATOM 2949 O O . ALA B 1 96 ? 4.504 15.758 0.697 1 96.19 96 ALA B O 1
ATOM 2950 N N . GLY B 1 97 ? 3.166 16.656 -0.942 1 95.88 97 GLY B N 1
ATOM 2951 C CA . GLY B 1 97 ? 1.988 16.719 -0.091 1 95.88 97 GLY B CA 1
ATOM 2952 C C . GLY B 1 97 ? 1.28 15.391 0.062 1 95.88 97 GLY B C 1
ATOM 2953 O O . GLY B 1 97 ? 1.649 14.406 -0.584 1 95.88 97 GLY B O 1
ATOM 2954 N N . ASP B 1 98 ? 0.267 15.438 0.902 1 95.81 98 ASP B N 1
ATOM 2955 C CA . ASP B 1 98 ? -0.483 14.211 1.182 1 95.81 98 ASP B CA 1
ATOM 2956 C C . ASP B 1 98 ? -1.169 13.688 -0.078 1 95.81 98 ASP B C 1
ATOM 2958 O O . ASP B 1 98 ? -1.188 12.484 -0.324 1 95.81 98 ASP B O 1
ATOM 2962 N N . GLY B 1 99 ? -1.762 14.555 -0.914 1 94.56 99 GLY B N 1
ATOM 2963 C CA . GLY B 1 99 ? -2.418 14.109 -2.135 1 94.56 99 GLY B CA 1
ATOM 2964 C C . GLY B 1 99 ? -1.478 13.406 -3.094 1 94.56 99 GLY B C 1
ATOM 2965 O O . GLY B 1 99 ? -1.822 12.367 -3.652 1 94.56 99 GLY B O 1
ATOM 2966 N N . ALA B 1 100 ? -0.323 13.977 -3.23 1 95 100 ALA B N 1
ATOM 2967 C CA . ALA B 1 100 ? 0.679 13.406 -4.125 1 95 100 ALA B CA 1
ATOM 2968 C C . ALA B 1 100 ? 1.254 12.117 -3.551 1 95 100 ALA B C 1
ATOM 2970 O O . ALA B 1 100 ? 1.834 11.312 -4.281 1 95 100 ALA B O 1
ATOM 2971 N N . THR B 1 101 ? 1.071 11.891 -2.287 1 97.25 101 THR B N 1
ATOM 2972 C CA . THR B 1 101 ? 1.674 10.75 -1.616 1 97.25 101 THR B CA 1
ATOM 2973 C C . THR B 1 101 ? 0.647 9.633 -1.417 1 97.25 101 THR B C 1
ATOM 2975 O O . THR B 1 101 ? 0.845 8.508 -1.879 1 97.25 101 THR B O 1
ATOM 2978 N N . MET B 1 102 ? -0.482 9.984 -0.883 1 97.31 102 MET B N 1
ATOM 2979 C CA . MET B 1 102 ? -1.423 8.977 -0.397 1 97.31 102 MET B CA 1
ATOM 2980 C C . MET B 1 102 ? -2.471 8.656 -1.457 1 97.31 102 MET B C 1
ATOM 2982 O O . MET B 1 102 ? -3.195 7.664 -1.339 1 97.31 102 MET B O 1
ATOM 2986 N N . ASP B 1 103 ? -2.58 9.477 -2.465 1 95.88 103 ASP B N 1
ATOM 2987 C CA . ASP B 1 103 ? -3.621 9.297 -3.475 1 95.88 103 ASP B CA 1
ATOM 2988 C C . ASP B 1 103 ? -3.016 9.156 -4.867 1 95.88 103 ASP B C 1
ATOM 2990 O O . ASP B 1 103 ? -2.531 8.078 -5.23 1 95.88 103 ASP B O 1
ATOM 2994 N N . ILE B 1 104 ? -2.859 10.18 -5.555 1 93.19 104 ILE B N 1
ATOM 2995 C CA . ILE B 1 104 ? -2.641 10.133 -6.996 1 93.19 104 ILE B CA 1
ATOM 2996 C C . ILE B 1 104 ? -1.229 9.633 -7.289 1 93.19 104 ILE B C 1
ATOM 2998 O O . ILE B 1 104 ? -0.987 9.008 -8.32 1 93.19 104 ILE B O 1
ATOM 3002 N N . GLY B 1 105 ? -0.286 9.891 -6.441 1 94.06 105 GLY B N 1
ATOM 3003 C CA . GLY B 1 105 ? 1.101 9.523 -6.676 1 94.06 105 GLY B CA 1
ATOM 3004 C C . GLY B 1 105 ? 1.46 8.156 -6.113 1 94.06 105 GLY B C 1
ATOM 3005 O O . GLY B 1 105 ? 2.584 7.684 -6.289 1 94.06 105 GLY B O 1
ATOM 3006 N N . PHE B 1 106 ? 0.518 7.48 -5.523 1 95.94 106 PHE B N 1
ATOM 3007 C CA . PHE B 1 106 ? 0.817 6.293 -4.73 1 95.94 106 PHE B CA 1
ATOM 3008 C C . PHE B 1 106 ? 1.341 5.168 -5.617 1 95.94 106 PHE B C 1
ATOM 3010 O O . PHE B 1 106 ? 2.213 4.402 -5.207 1 95.94 106 PHE B O 1
ATOM 3017 N N . GLY B 1 107 ? 0.77 5.035 -6.809 1 94.38 107 GLY B N 1
ATOM 3018 C CA . GLY B 1 107 ? 1.249 4.016 -7.727 1 94.38 107 GLY B CA 1
ATOM 3019 C C . GLY B 1 107 ? 2.74 4.102 -7.988 1 94.38 107 GLY B C 1
ATOM 3020 O O . GLY B 1 107 ? 3.445 3.092 -7.938 1 94.38 107 GLY B O 1
ATOM 3021 N N . ALA B 1 108 ? 3.201 5.281 -8.242 1 95.25 108 ALA B N 1
ATOM 3022 C CA . ALA B 1 108 ? 4.621 5.492 -8.516 1 95.25 108 ALA B CA 1
ATOM 3023 C C . ALA B 1 108 ? 5.465 5.199 -7.273 1 95.25 108 ALA B C 1
ATOM 3025 O O . ALA B 1 108 ? 6.574 4.672 -7.383 1 95.25 108 ALA B O 1
ATOM 3026 N N . ILE B 1 109 ? 4.949 5.562 -6.133 1 97.62 109 ILE B N 1
ATOM 3027 C CA . ILE B 1 109 ? 5.664 5.297 -4.887 1 97.62 109 ILE B CA 1
ATOM 3028 C C . ILE B 1 109 ? 5.797 3.791 -4.68 1 97.62 109 ILE B C 1
ATOM 3030 O O . ILE B 1 109 ? 6.895 3.291 -4.41 1 97.62 109 ILE B O 1
ATOM 3034 N N . SER B 1 110 ? 4.723 3.105 -4.867 1 97.12 110 SER B N 1
ATOM 3035 C CA . SER B 1 110 ? 4.703 1.655 -4.699 1 97.12 110 SER B CA 1
ATOM 3036 C C . SER B 1 110 ? 5.746 0.984 -5.586 1 97.12 110 SER B C 1
ATOM 3038 O O . SER B 1 110 ? 6.512 0.139 -5.117 1 97.12 110 SER B O 1
ATOM 3040 N N . GLY B 1 111 ? 5.754 1.365 -6.871 1 95.94 111 GLY B N 1
ATOM 3041 C CA . GLY B 1 111 ? 6.723 0.794 -7.793 1 95.94 111 GLY B CA 1
ATOM 3042 C C . GLY B 1 111 ? 8.164 1.099 -7.414 1 95.94 111 GLY B C 1
ATOM 3043 O O . GLY B 1 111 ? 9.023 0.219 -7.473 1 95.94 111 GLY B O 1
ATOM 3044 N N . ALA B 1 112 ? 8.422 2.316 -7.027 1 97.12 112 ALA B N 1
ATOM 3045 C CA . ALA B 1 112 ? 9.781 2.744 -6.691 1 97.12 112 ALA B CA 1
ATOM 3046 C C . ALA B 1 112 ? 10.305 2.004 -5.461 1 97.12 112 ALA B C 1
ATOM 3048 O O . ALA B 1 112 ? 11.461 1.589 -5.426 1 97.12 112 ALA B O 1
ATOM 3049 N N . PHE B 1 113 ? 9.43 1.887 -4.449 1 97.81 113 PHE B N 1
ATOM 3050 C CA . PHE B 1 113 ? 9.836 1.209 -3.221 1 97.81 113 PHE B CA 1
ATOM 3051 C C . PHE B 1 113 ? 10.055 -0.278 -3.471 1 97.81 113 PHE B C 1
ATOM 3053 O O . PHE B 1 113 ? 11.023 -0.858 -2.975 1 97.81 113 PHE B O 1
ATOM 3060 N N . GLU B 1 114 ? 9.18 -0.892 -4.254 1 95.88 114 GLU B N 1
ATOM 3061 C CA . GLU B 1 114 ? 9.328 -2.303 -4.598 1 95.88 114 GLU B CA 1
ATOM 3062 C C . GLU B 1 114 ? 10.648 -2.559 -5.32 1 95.88 114 GLU B C 1
ATOM 3064 O O . GLU B 1 114 ? 11.305 -3.574 -5.082 1 95.88 114 GLU B O 1
ATOM 3069 N N . ARG B 1 115 ? 11.086 -1.628 -6.145 1 94.94 115 ARG B N 1
ATOM 3070 C CA . ARG B 1 115 ? 12.297 -1.805 -6.941 1 94.94 115 ARG B CA 1
ATOM 3071 C C . ARG B 1 115 ? 13.539 -1.413 -6.145 1 94.94 115 ARG B C 1
ATOM 3073 O O . ARG B 1 115 ? 14.664 -1.538 -6.641 1 94.94 115 ARG B O 1
ATOM 3080 N N . GLY B 1 116 ? 13.352 -0.831 -4.953 1 96 116 GLY B N 1
ATOM 3081 C CA . GLY B 1 116 ? 14.453 -0.595 -4.031 1 96 116 GLY B CA 1
ATOM 3082 C C . GLY B 1 116 ? 15.289 0.621 -4.395 1 96 116 GLY B C 1
ATOM 3083 O O . GLY B 1 116 ? 16.469 0.683 -4.074 1 96 116 GLY B O 1
ATOM 3084 N N . HIS B 1 117 ? 14.711 1.547 -5.105 1 96.44 117 HIS B N 1
ATOM 3085 C CA . HIS B 1 117 ? 15.445 2.758 -5.465 1 96.44 117 HIS B CA 1
ATOM 3086 C C . HIS B 1 117 ? 15.898 3.512 -4.223 1 96.44 117 HIS B C 1
ATOM 3088 O O . HIS B 1 117 ? 15.156 3.625 -3.248 1 96.44 117 HIS B O 1
ATOM 3094 N N . ASP B 1 118 ? 17.109 4.039 -4.285 1 97.56 118 ASP B N 1
ATOM 3095 C CA . ASP B 1 118 ? 17.719 4.691 -3.131 1 97.56 118 ASP B CA 1
ATOM 3096 C C . ASP B 1 118 ? 17.391 6.18 -3.1 1 97.56 118 ASP B C 1
ATOM 3098 O O . ASP B 1 118 ? 18.125 7 -3.652 1 97.56 118 ASP B O 1
ATOM 3102 N N . PHE B 1 119 ? 16.344 6.547 -2.463 1 98.06 119 PHE B N 1
ATOM 3103 C CA . PHE B 1 119 ? 15.938 7.926 -2.221 1 98.06 119 PHE B CA 1
ATOM 3104 C C . PHE B 1 119 ? 15.109 8.031 -0.946 1 98.06 119 PHE B C 1
ATOM 3106 O O . PHE B 1 119 ? 14.711 7.016 -0.371 1 98.06 119 PHE B O 1
ATOM 3113 N N . THR B 1 120 ? 14.93 9.234 -0.446 1 98.69 120 THR B N 1
ATOM 3114 C CA . THR B 1 120 ? 14.086 9.508 0.716 1 98.69 120 THR B CA 1
ATOM 3115 C C . THR B 1 120 ? 12.828 10.258 0.306 1 98.69 120 THR B C 1
ATOM 3117 O O . THR B 1 120 ? 12.891 11.25 -0.418 1 98.69 120 THR B O 1
ATOM 3120 N N . TYR B 1 121 ? 11.719 9.695 0.656 1 98.75 121 TYR B N 1
ATOM 3121 C CA . TYR B 1 121 ? 10.422 10.312 0.368 1 98.75 121 TYR B CA 1
ATOM 3122 C C . TYR B 1 121 ? 9.836 10.961 1.616 1 98.75 121 TYR B C 1
ATOM 3124 O O . TYR B 1 121 ? 9.57 10.281 2.611 1 98.75 121 TYR B O 1
ATOM 3132 N N . VAL B 1 122 ? 9.594 12.25 1.581 1 98.56 122 VAL B N 1
ATOM 3133 C CA . VAL B 1 122 ? 9.023 13 2.691 1 98.56 122 VAL B CA 1
ATOM 3134 C C . VAL B 1 122 ? 7.613 13.461 2.332 1 98.56 122 VAL B C 1
ATOM 3136 O O . VAL B 1 122 ? 7.426 14.242 1.395 1 98.56 122 VAL B O 1
ATOM 3139 N N . CYS B 1 123 ? 6.68 12.984 3.057 1 98.56 123 CYS B N 1
ATOM 3140 C CA . CYS B 1 123 ? 5.301 13.445 2.92 1 98.56 123 CYS B CA 1
ATOM 3141 C C . CYS B 1 123 ? 5.008 14.578 3.9 1 98.56 123 CYS B C 1
ATOM 3143 O O . CYS B 1 123 ? 5.059 14.383 5.113 1 98.56 123 CYS B O 1
ATOM 3145 N N . MET B 1 124 ? 4.781 15.734 3.367 1 97.38 124 MET B N 1
ATOM 3146 C CA . MET B 1 124 ? 4.223 16.812 4.172 1 97.38 124 MET B CA 1
ATOM 3147 C C . MET B 1 124 ? 2.709 16.672 4.293 1 97.38 124 MET B C 1
ATOM 3149 O O . MET B 1 124 ? 1.975 17.062 3.379 1 97.38 124 MET B O 1
ATOM 3153 N N . ASP B 1 125 ? 2.289 16.188 5.395 1 98.38 125 ASP B N 1
ATOM 3154 C CA . ASP B 1 125 ? 0.879 15.852 5.562 1 98.38 125 ASP B CA 1
ATOM 3155 C C . ASP B 1 125 ? 0.113 17 6.215 1 98.38 125 ASP B C 1
ATOM 3157 O O . ASP B 1 125 ? 0.069 17.109 7.441 1 98.38 125 ASP B O 1
ATOM 3161 N N . ASN B 1 126 ? -0.432 17.75 5.379 1 97.94 126 ASN B N 1
ATOM 3162 C CA . ASN B 1 126 ? -1.301 18.812 5.875 1 97.94 126 ASN B CA 1
ATOM 3163 C C . ASN B 1 126 ? -2.773 18.422 5.793 1 97.94 126 ASN B C 1
ATOM 3165 O O . ASN B 1 126 ? -3.656 19.266 5.922 1 97.94 126 ASN B O 1
ATOM 3169 N N . GLU B 1 127 ? -3.057 17.203 5.551 1 98.25 127 GLU B N 1
ATOM 3170 C CA . GLU B 1 127 ? -4.285 16.453 5.801 1 98.25 127 GLU B CA 1
ATOM 3171 C C . GLU B 1 127 ? -5.406 16.891 4.867 1 98.25 127 GLU B C 1
ATOM 3173 O O . GLU B 1 127 ? -6.578 16.859 5.242 1 98.25 127 GLU B O 1
ATOM 3178 N N . ALA B 1 128 ? -5.121 17.422 3.725 1 97.5 128 ALA B N 1
ATOM 3179 C CA . ALA B 1 128 ? -6.035 17.719 2.623 1 97.5 128 ALA B CA 1
ATOM 3180 C C . ALA B 1 128 ? -5.277 18.234 1.4 1 97.5 128 ALA B C 1
ATOM 3182 O O . ALA B 1 128 ? -4.098 18.562 1.492 1 97.5 128 ALA B O 1
ATOM 3183 N N . TYR B 1 129 ? -5.938 18.141 0.244 1 95.38 129 TYR B N 1
ATOM 3184 C CA . TYR B 1 129 ? -5.418 18.891 -0.892 1 95.38 129 TYR B CA 1
ATOM 3185 C C . TYR B 1 129 ? -5.57 20.391 -0.668 1 95.38 129 TYR B C 1
ATOM 3187 O O . TYR B 1 129 ? -6.586 20.984 -1.051 1 95.38 129 TYR B O 1
ATOM 3195 N N . MET B 1 130 ? -4.523 20.938 -0.146 1 93.88 130 MET B N 1
ATOM 3196 C CA . MET B 1 130 ? -4.633 22.344 0.27 1 93.88 130 MET B CA 1
ATOM 3197 C C . MET B 1 130 ? -4.582 23.266 -0.935 1 93.88 130 MET B C 1
ATOM 3199 O O . MET B 1 130 ? -5.363 24.219 -1.023 1 93.88 130 MET B O 1
ATOM 3203 N N . ASN B 1 131 ? -3.768 22.922 -1.866 1 88 131 ASN B N 1
ATOM 3204 C CA . ASN B 1 131 ? -3.592 23.766 -3.051 1 88 131 ASN B CA 1
ATOM 3205 C C . ASN B 1 131 ? -4.883 23.859 -3.859 1 88 131 ASN B C 1
ATOM 3207 O O . ASN B 1 131 ? -5.121 24.875 -4.527 1 88 131 ASN B O 1
ATOM 3211 N N . THR B 1 132 ? -5.758 22.844 -3.744 1 88.25 132 THR B N 1
ATOM 3212 C CA . THR B 1 132 ? -7.008 22.812 -4.5 1 88.25 132 THR B CA 1
ATOM 3213 C C . THR B 1 132 ? -8.156 23.359 -3.66 1 88.25 132 THR B C 1
ATOM 3215 O O . THR B 1 132 ? -9.328 23.234 -4.039 1 88.25 132 THR B O 1
ATOM 3218 N N . GLY B 1 133 ? -7.84 23.938 -2.586 1 92.25 133 GLY B N 1
ATOM 3219 C CA . GLY B 1 133 ? -8.883 24.562 -1.787 1 92.25 133 GLY B CA 1
ATOM 3220 C C . GLY B 1 133 ? -9.43 23.672 -0.701 1 92.25 133 GLY B C 1
ATOM 3221 O O . GLY B 1 133 ? -10.641 23.641 -0.457 1 92.25 133 GLY B O 1
ATOM 3222 N N . VAL B 1 134 ? -8.562 22.812 -0.128 1 95.88 134 VAL B N 1
ATOM 3223 C CA . VAL B 1 134 ? -8.883 21.984 1.032 1 95.88 134 VAL B CA 1
ATOM 3224 C C . VAL B 1 134 ? -9.773 20.812 0.61 1 95.88 134 VAL B C 1
ATOM 3226 O O . VAL B 1 134 ? -10.812 20.562 1.219 1 95.88 134 VAL B O 1
ATOM 3229 N N . GLN B 1 135 ? -9.445 20.188 -0.518 1 95.81 135 GLN B N 1
ATOM 3230 C CA . GLN B 1 135 ? -10.109 18.969 -0.973 1 95.81 135 GLN B CA 1
ATOM 3231 C C . GLN B 1 135 ? -9.703 17.766 -0.121 1 95.81 135 GLN B C 1
ATOM 3233 O O . GLN B 1 135 ? -8.539 17.641 0.26 1 95.81 135 GLN B O 1
ATOM 3238 N N . ARG B 1 136 ? -10.641 16.906 0.159 1 96.94 136 ARG B N 1
ATOM 3239 C CA . ARG B 1 136 ? -10.367 15.711 0.94 1 96.94 136 ARG B CA 1
ATOM 3240 C C . ARG B 1 136 ? -9.25 14.891 0.304 1 96.94 136 ARG B C 1
ATOM 3242 O O . ARG B 1 136 ? -9.188 14.758 -0.919 1 96.94 136 ARG B O 1
ATOM 3249 N N . SER B 1 137 ? -8.375 14.375 1.084 1 96.75 137 SER B N 1
ATOM 3250 C CA . SER B 1 137 ? -7.379 13.391 0.693 1 96.75 137 SER B CA 1
ATOM 3251 C C . SER B 1 137 ? -7.461 12.141 1.572 1 96.75 137 SER B C 1
ATOM 3253 O O . SER B 1 137 ? -8.219 12.117 2.547 1 96.75 137 SER B O 1
ATOM 3255 N N . SER B 1 138 ? -6.68 11.133 1.243 1 97.56 138 SER B N 1
ATOM 3256 C CA . SER B 1 138 ? -6.594 9.93 2.062 1 97.56 138 SER B CA 1
ATOM 3257 C C . SER B 1 138 ? -5.891 10.211 3.385 1 97.56 138 SER B C 1
ATOM 3259 O O . SER B 1 138 ? -5.828 9.344 4.258 1 97.56 138 SER B O 1
ATOM 3261 N N . GLY B 1 139 ? -5.438 11.453 3.584 1 97.31 139 GLY B N 1
ATOM 3262 C CA . GLY B 1 139 ? -4.816 11.875 4.832 1 97.31 139 GLY B CA 1
ATOM 3263 C C . GLY B 1 139 ? -5.746 12.68 5.719 1 97.31 139 GLY B C 1
ATOM 3264 O O . GLY B 1 139 ? -5.379 13.047 6.84 1 97.31 139 GLY B O 1
ATOM 3265 N N . THR B 1 140 ? -6.957 12.984 5.219 1 98.38 140 THR B N 1
ATOM 3266 C CA . THR B 1 140 ? -7.922 13.758 5.992 1 98.38 140 THR B CA 1
ATOM 3267 C C . THR B 1 140 ? -8.438 12.961 7.184 1 98.38 140 THR B C 1
ATOM 3269 O O . THR B 1 140 ? -8.859 11.812 7.031 1 98.38 140 THR B O 1
ATOM 3272 N N . PRO B 1 141 ? -8.367 13.523 8.383 1 97.88 141 PRO B N 1
ATOM 3273 C CA . PRO B 1 141 ? -8.773 12.766 9.57 1 97.88 141 PRO B CA 1
ATOM 3274 C C . PRO B 1 141 ? -10.289 12.562 9.656 1 97.88 141 PRO B C 1
ATOM 3276 O O . PRO B 1 141 ? -11.047 13.297 9.008 1 97.88 141 PRO B O 1
ATOM 3279 N N . TYR B 1 142 ? -10.664 11.664 10.477 1 97.69 142 TYR B N 1
ATOM 3280 C CA . TYR B 1 142 ? -12.055 11.344 10.766 1 97.69 142 TYR B CA 1
ATOM 3281 C C . TYR B 1 142 ? -12.812 12.578 11.234 1 97.69 142 TYR B C 1
ATOM 3283 O O . TYR B 1 142 ? -12.336 13.32 12.094 1 97.69 142 TYR B O 1
ATOM 3291 N N . ASP B 1 143 ? -13.883 12.961 10.555 1 98.19 143 ASP B N 1
ATOM 3292 C CA . ASP B 1 143 ? -14.883 13.969 10.883 1 98.19 143 ASP B CA 1
ATOM 3293 C C . ASP B 1 143 ? -14.383 15.375 10.547 1 98.19 143 ASP B C 1
ATOM 3295 O O . ASP B 1 143 ? -15.055 16.359 10.828 1 98.19 143 ASP B O 1
ATOM 3299 N N . ALA B 1 144 ? -13.172 15.516 9.969 1 98.38 144 ALA B N 1
ATOM 3300 C CA . ALA B 1 144 ? -12.711 16.828 9.547 1 98.38 144 ALA B CA 1
ATOM 3301 C C . ALA B 1 144 ? -13.586 17.391 8.438 1 98.38 144 ALA B C 1
ATOM 3303 O O . ALA B 1 144 ? -14.008 16.656 7.531 1 98.38 144 ALA B O 1
ATOM 3304 N N . SER B 1 145 ? -13.828 18.656 8.508 1 98 145 SER B N 1
ATOM 3305 C CA . SER B 1 145 ? -14.539 19.359 7.445 1 98 145 SER B CA 1
ATOM 3306 C C . SER B 1 145 ? -13.602 19.75 6.309 1 98 145 SER B C 1
ATOM 3308 O O . SER B 1 145 ? -12.539 20.312 6.543 1 98 145 SER B O 1
ATOM 3310 N N . THR B 1 146 ? -13.922 19.359 5.141 1 97.31 146 THR B N 1
ATOM 3311 C CA . THR B 1 146 ? -13.234 19.812 3.938 1 97.31 146 THR B CA 1
ATOM 3312 C C . THR B 1 146 ? -14.227 20.359 2.918 1 97.31 146 THR B C 1
ATOM 3314 O O . THR B 1 146 ? -15.438 20.297 3.133 1 97.31 146 THR B O 1
ATOM 3317 N N . THR B 1 147 ? -13.719 20.922 1.832 1 95.75 147 THR B N 1
ATOM 3318 C CA . THR B 1 147 ? -14.594 21.469 0.804 1 95.75 147 THR B CA 1
ATOM 3319 C C . THR B 1 147 ? -15.367 20.359 0.102 1 95.75 147 THR B C 1
ATOM 3321 O O . THR B 1 147 ? -16.484 20.594 -0.383 1 95.75 147 THR B O 1
ATOM 3324 N N . THR B 1 148 ? -14.875 19.109 0.07 1 95 148 THR B N 1
ATOM 3325 C CA . THR B 1 148 ? -15.539 18.031 -0.641 1 95 148 THR B CA 1
ATOM 3326 C C . THR B 1 148 ? -16.188 17.062 0.34 1 95 148 THR B C 1
ATOM 3328 O O . THR B 1 148 ? -16.891 16.125 -0.069 1 95 148 THR B O 1
ATOM 3331 N N . THR B 1 149 ? -15.992 17.234 1.637 1 95 149 THR B N 1
ATOM 3332 C CA . THR B 1 149 ? -16.656 16.453 2.672 1 95 149 THR B CA 1
ATOM 3333 C C . THR B 1 149 ? -17.156 17.359 3.793 1 95 149 THR B C 1
ATOM 3335 O O . THR B 1 149 ? -16.75 17.219 4.945 1 95 149 THR B O 1
ATOM 3338 N N . PRO B 1 150 ? -18.016 18.219 3.465 1 95.38 150 PRO B N 1
ATOM 3339 C CA . PRO B 1 150 ? -18.547 19.141 4.473 1 95.38 150 PRO B CA 1
ATOM 3340 C C . PRO B 1 150 ? -19.531 18.469 5.43 1 95.38 150 PRO B C 1
ATOM 3342 O O . PRO B 1 150 ? -20.219 17.531 5.043 1 95.38 150 PRO B O 1
ATOM 3345 N N . PRO B 1 151 ? -19.5 18.969 6.684 1 95.75 151 PRO B N 1
ATOM 3346 C CA . PRO B 1 151 ? -20.547 18.484 7.582 1 95.75 151 PRO B CA 1
ATOM 3347 C C . PRO B 1 151 ? -21.922 19.031 7.223 1 95.75 151 PRO B C 1
ATOM 3349 O O . PRO B 1 151 ? -22.031 20.078 6.566 1 95.75 151 PRO B O 1
ATOM 3352 N N . GLY B 1 152 ? -22.938 18.312 7.629 1 91.88 152 GLY B N 1
ATOM 3353 C CA . GLY B 1 152 ? -24.312 18.703 7.41 1 91.88 152 GLY B CA 1
ATOM 3354 C C . GLY B 1 152 ? -25.312 17.828 8.148 1 91.88 152 GLY B C 1
ATOM 3355 O O . GLY B 1 152 ? -25 17.297 9.219 1 91.88 152 GLY B O 1
ATOM 3356 N N . LYS B 1 153 ? -26.438 17.766 7.641 1 89.06 153 LYS B N 1
ATOM 3357 C CA . LYS B 1 153 ? -27.547 17.047 8.266 1 89.06 153 LYS B CA 1
ATOM 3358 C C . LYS B 1 153 ? -27.234 15.555 8.367 1 89.06 153 LYS B C 1
ATOM 3360 O O . LYS B 1 153 ? -27.641 14.891 9.32 1 89.06 153 LYS B O 1
ATOM 3365 N N . PHE B 1 154 ? -26.422 15.023 7.469 1 87.62 154 PHE B N 1
ATOM 3366 C CA . PHE B 1 154 ? -26.281 13.57 7.383 1 87.62 154 PHE B CA 1
ATOM 3367 C C . PHE B 1 154 ? -24.828 13.164 7.562 1 87.62 154 PHE B C 1
ATOM 3369 O O . PHE B 1 154 ? -24.469 12 7.383 1 87.62 154 PHE B O 1
ATOM 3376 N N . SER B 1 155 ? -24 14.086 7.828 1 93.25 155 SER B N 1
ATOM 3377 C CA . SER B 1 155 ? -22.578 13.773 7.898 1 93.25 155 SER B CA 1
ATOM 3378 C C . SER B 1 155 ? -21.859 14.68 8.891 1 93.25 155 SER B C 1
ATOM 3380 O O . SER B 1 155 ? -22.234 15.852 9.047 1 93.25 155 SER B O 1
ATOM 3382 N N . PHE B 1 156 ? -20.875 14.211 9.586 1 96.88 156 PHE B N 1
ATOM 3383 C CA . PHE B 1 156 ? -20.031 14.992 10.477 1 96.88 156 PHE B CA 1
ATOM 3384 C C . PHE B 1 156 ? -18.703 15.352 9.812 1 96.88 156 PHE B C 1
ATOM 3386 O O . PHE B 1 156 ? -17.734 15.688 10.484 1 96.88 156 PHE B O 1
ATOM 3393 N N . GLY B 1 157 ? -18.641 15.242 8.445 1 97.19 157 GLY B N 1
ATOM 3394 C CA . GLY B 1 157 ? -17.391 15.453 7.727 1 97.19 157 GLY B CA 1
ATOM 3395 C C . GLY B 1 157 ? -16.812 14.18 7.145 1 97.19 157 GLY B C 1
ATOM 3396 O O . GLY B 1 157 ? -17.547 13.273 6.766 1 97.19 157 GLY B O 1
ATOM 3397 N N . ASN B 1 158 ? -15.516 14.156 6.934 1 97.31 158 ASN B N 1
ATOM 3398 C CA . ASN B 1 158 ? -14.867 12.961 6.391 1 97.31 158 ASN B CA 1
ATOM 3399 C C . ASN B 1 158 ? -15.148 11.734 7.246 1 97.31 158 ASN B C 1
ATOM 3401 O O . ASN B 1 158 ? -14.773 11.688 8.414 1 97.31 158 ASN B O 1
ATOM 3405 N N . PRO B 1 159 ? -15.773 10.742 6.727 1 94.56 159 PRO B N 1
ATOM 3406 C CA . PRO B 1 159 ? -16.188 9.602 7.539 1 94.56 159 PRO B CA 1
ATOM 3407 C C . PRO B 1 159 ? -15.102 8.531 7.652 1 94.56 159 PRO B C 1
ATOM 3409 O O . PRO B 1 159 ? -15.32 7.477 8.258 1 94.56 159 PRO B O 1
ATOM 3412 N N . ARG B 1 160 ? -13.953 8.758 7.094 1 94 160 ARG B N 1
ATOM 3413 C CA . ARG B 1 160 ? -12.898 7.754 7.016 1 94 160 ARG B CA 1
ATOM 3414 C C . ARG B 1 160 ? -11.703 8.148 7.879 1 94 160 ARG B C 1
ATOM 3416 O O . ARG B 1 160 ? -11.391 9.328 8.016 1 94 160 ARG B O 1
ATOM 3423 N N . PRO B 1 161 ? -11.078 7.121 8.43 1 93.56 161 PRO B N 1
ATOM 3424 C CA . PRO B 1 161 ? -9.797 7.418 9.078 1 93.56 161 PRO B CA 1
ATOM 3425 C C . PRO B 1 161 ? -8.68 7.703 8.078 1 93.56 161 PRO B C 1
ATOM 3427 O O . PRO B 1 161 ? -8.828 7.434 6.887 1 93.56 161 PRO B O 1
ATOM 3430 N N . LYS B 1 162 ? -7.625 8.234 8.617 1 96.38 162 LYS B N 1
ATOM 3431 C CA . LYS B 1 162 ? -6.438 8.469 7.801 1 96.38 162 LYS B CA 1
ATOM 3432 C C . LYS B 1 162 ? -5.848 7.156 7.297 1 96.38 162 LYS B C 1
ATOM 3434 O O . LYS B 1 162 ? -5.777 6.172 8.039 1 96.38 162 LYS B O 1
ATOM 3439 N N . LYS B 1 163 ? -5.469 7.207 5.98 1 97.31 163 LYS B N 1
ATOM 3440 C CA . LYS B 1 163 ? -4.68 6.098 5.453 1 97.31 163 LYS B CA 1
ATOM 3441 C C . LYS B 1 163 ? -3.371 5.941 6.219 1 97.31 163 LYS B C 1
ATOM 3443 O O . LYS B 1 163 ? -2.666 6.922 6.461 1 97.31 163 LYS B O 1
ATOM 3448 N N . ASN B 1 164 ? -3.068 4.723 6.613 1 97.38 164 ASN B N 1
ATOM 3449 C CA . ASN B 1 164 ? -1.865 4.461 7.395 1 97.38 164 ASN B CA 1
ATOM 3450 C C . ASN B 1 164 ? -0.642 4.285 6.5 1 97.38 164 ASN B C 1
ATOM 3452 O O . ASN B 1 164 ? -0.078 3.191 6.418 1 97.38 164 ASN B O 1
ATOM 3456 N N . MET B 1 165 ? -0.197 5.336 5.969 1 98.31 165 MET B N 1
ATOM 3457 C CA . MET B 1 165 ? 0.879 5.305 4.984 1 98.31 165 MET B CA 1
ATOM 3458 C C . MET B 1 165 ? 2.154 4.73 5.59 1 98.31 165 MET B C 1
ATOM 3460 O O . MET B 1 165 ? 2.84 3.922 4.957 1 98.31 165 MET B O 1
ATOM 3464 N N . PRO B 1 166 ? 2.508 5.121 6.871 1 98.62 166 PRO B N 1
ATOM 3465 C CA . PRO B 1 166 ? 3.727 4.539 7.438 1 98.62 166 PRO B CA 1
ATOM 3466 C C . PRO B 1 166 ? 3.693 3.012 7.465 1 98.62 166 PRO B C 1
ATOM 3468 O O . PRO B 1 166 ? 4.664 2.361 7.066 1 98.62 166 PRO B O 1
ATOM 3471 N N . ALA B 1 167 ? 2.586 2.461 7.875 1 98.19 167 ALA B N 1
ATOM 3472 C CA . ALA B 1 167 ? 2.465 1.005 7.91 1 98.19 167 ALA B CA 1
ATOM 3473 C C . ALA B 1 167 ? 2.516 0.417 6.504 1 98.19 167 ALA B C 1
ATOM 3475 O O . ALA B 1 167 ? 3.123 -0.635 6.285 1 98.19 167 ALA B O 1
ATOM 3476 N N . ILE B 1 168 ? 1.892 1.063 5.598 1 98.56 168 ILE B N 1
ATOM 3477 C CA . ILE B 1 168 ? 1.845 0.61 4.211 1 98.56 168 ILE B CA 1
ATOM 3478 C C . ILE B 1 168 ? 3.25 0.626 3.613 1 98.56 168 ILE B C 1
ATOM 3480 O O . ILE B 1 168 ? 3.646 -0.312 2.918 1 98.56 168 ILE B O 1
ATOM 3484 N N . MET B 1 169 ? 4.012 1.701 3.904 1 98.62 169 MET B N 1
ATOM 3485 C CA . MET B 1 169 ? 5.371 1.799 3.371 1 98.62 169 MET B CA 1
ATOM 3486 C C . MET B 1 169 ? 6.277 0.75 4.004 1 98.62 169 MET B C 1
ATOM 3488 O O . MET B 1 169 ? 7.152 0.196 3.336 1 98.62 169 MET B O 1
ATOM 3492 N N . ALA B 1 170 ? 6.066 0.515 5.281 1 98.38 170 ALA B N 1
ATOM 3493 C CA . ALA B 1 170 ? 6.805 -0.565 5.93 1 98.38 170 ALA B CA 1
ATOM 3494 C C . ALA B 1 170 ? 6.516 -1.906 5.262 1 98.38 170 ALA B C 1
ATOM 3496 O O . ALA B 1 170 ? 7.43 -2.699 5.023 1 98.38 170 ALA B O 1
ATOM 3497 N N . ALA B 1 171 ? 5.312 -2.121 4.926 1 97.5 171 ALA B N 1
ATOM 3498 C CA . ALA B 1 171 ? 4.906 -3.369 4.281 1 97.5 171 ALA B CA 1
ATOM 3499 C C . ALA B 1 171 ? 5.488 -3.473 2.877 1 97.5 171 ALA B C 1
ATOM 3501 O O . ALA B 1 171 ? 5.586 -4.566 2.316 1 97.5 171 ALA B O 1
ATOM 3502 N N . HIS B 1 172 ? 5.832 -2.363 2.301 1 97.88 172 HIS B N 1
ATOM 3503 C CA . HIS B 1 172 ? 6.496 -2.355 1.001 1 97.88 172 HIS B CA 1
ATOM 3504 C C . HIS B 1 172 ? 7.969 -2.727 1.131 1 97.88 172 HIS B C 1
ATOM 3506 O O . HIS B 1 172 ? 8.688 -2.801 0.13 1 97.88 172 HIS B O 1
ATOM 3512 N N . GLY B 1 173 ? 8.461 -2.898 2.393 1 96.31 173 GLY B N 1
ATOM 3513 C CA . GLY B 1 173 ? 9.836 -3.314 2.617 1 96.31 173 GLY B CA 1
ATOM 3514 C C . GLY B 1 173 ? 10.789 -2.15 2.832 1 96.31 173 GLY B C 1
ATOM 3515 O O . GLY B 1 173 ? 12.008 -2.309 2.729 1 96.31 173 GLY B O 1
ATOM 3516 N N . SER B 1 174 ? 10.234 -0.942 3.035 1 98.19 174 SER B N 1
ATOM 3517 C CA . SER B 1 174 ? 11.109 0.189 3.332 1 98.19 174 SER B CA 1
ATOM 3518 C C . SER B 1 174 ? 12.016 -0.112 4.516 1 98.19 174 SER B C 1
ATOM 3520 O O . SER B 1 174 ? 11.547 -0.548 5.57 1 98.19 174 SER B O 1
ATOM 3522 N N . PRO B 1 175 ? 13.297 0.109 4.352 1 98.5 175 PRO B N 1
ATOM 3523 C CA . PRO B 1 175 ? 14.211 -0.195 5.457 1 98.5 175 PRO B CA 1
ATOM 3524 C C . PRO B 1 175 ? 14.055 0.76 6.637 1 98.5 175 PRO B C 1
ATOM 3526 O O . PRO B 1 175 ? 14.445 0.435 7.758 1 98.5 175 PRO B O 1
ATOM 3529 N N . TYR B 1 176 ? 13.508 1.981 6.371 1 98.81 176 TYR B N 1
ATOM 3530 C CA . TYR B 1 176 ? 13.305 2.971 7.426 1 98.81 176 TYR B CA 1
ATOM 3531 C C . TYR B 1 176 ? 12.07 3.812 7.156 1 98.81 176 TYR B C 1
ATOM 3533 O O . TYR B 1 176 ? 11.93 4.398 6.082 1 98.81 176 TYR B O 1
ATOM 3541 N N . VAL B 1 177 ? 11.156 3.812 8.055 1 98.94 177 VAL B N 1
ATOM 3542 C CA . VAL B 1 177 ? 9.945 4.629 8.047 1 98.94 177 VAL B CA 1
ATOM 3543 C C . VAL B 1 177 ? 9.844 5.406 9.359 1 98.94 177 VAL B C 1
ATOM 3545 O O . VAL B 1 177 ? 10.109 4.867 10.43 1 98.94 177 VAL B O 1
ATOM 3548 N N . ALA B 1 178 ? 9.477 6.676 9.25 1 98.94 178 ALA B N 1
ATOM 3549 C CA . ALA B 1 178 ? 9.305 7.441 10.484 1 98.94 178 ALA B CA 1
ATOM 3550 C C . ALA B 1 178 ? 8.156 8.438 10.367 1 98.94 178 ALA B C 1
ATOM 3552 O O . ALA B 1 178 ? 7.918 8.992 9.289 1 98.94 178 ALA B O 1
ATOM 3553 N N . THR B 1 179 ? 7.465 8.578 11.453 1 98.88 179 THR B N 1
ATOM 3554 C CA . THR B 1 179 ? 6.523 9.688 11.594 1 98.88 179 THR B CA 1
ATOM 3555 C C . THR B 1 179 ? 7.133 10.812 12.422 1 98.88 179 THR B C 1
ATOM 3557 O O . THR B 1 179 ? 7.867 10.562 13.383 1 98.88 179 THR B O 1
ATOM 3560 N N . THR B 1 180 ? 6.875 11.992 11.992 1 98.88 180 THR B N 1
ATOM 3561 C CA . THR B 1 180 ? 7.367 13.18 12.688 1 98.88 180 THR B CA 1
ATOM 3562 C C . THR B 1 180 ? 6.398 14.344 12.523 1 98.88 180 THR B C 1
ATOM 3564 O O . THR B 1 180 ? 5.25 14.156 12.125 1 98.88 180 THR B O 1
ATOM 3567 N N . SER B 1 181 ? 6.773 15.5 13.047 1 98.88 181 SER B N 1
ATOM 3568 C CA . SER B 1 181 ? 5.93 16.688 13.016 1 98.88 181 SER B CA 1
ATOM 3569 C C . SER B 1 181 ? 6.773 17.969 12.984 1 98.88 181 SER B C 1
ATOM 3571 O O . SER B 1 181 ? 7.805 18.047 13.648 1 98.88 181 SER B O 1
ATOM 3573 N N . ILE B 1 182 ? 6.297 18.906 12.266 1 98.31 182 ILE B N 1
ATOM 3574 C CA . ILE B 1 182 ? 7.008 20.172 12.242 1 98.31 182 ILE B CA 1
ATOM 3575 C C . ILE B 1 182 ? 6.965 20.812 13.625 1 98.31 182 ILE B C 1
ATOM 3577 O O . ILE B 1 182 ? 7.719 21.75 13.906 1 98.31 182 ILE B O 1
ATOM 3581 N N . GLY B 1 183 ? 6.109 20.359 14.5 1 98.38 183 GLY B N 1
ATOM 3582 C CA . GLY B 1 183 ? 6.074 20.812 15.875 1 98.38 183 GLY B CA 1
ATOM 3583 C C . GLY B 1 183 ? 7.293 20.406 16.688 1 98.38 183 GLY B C 1
ATOM 3584 O O . GLY B 1 183 ? 7.531 20.938 17.766 1 98.38 183 GLY B O 1
ATOM 3585 N N . PHE B 1 184 ? 8.039 19.547 16.203 1 98.31 184 PHE B N 1
ATOM 3586 C CA . PHE B 1 184 ? 9.258 19.047 16.828 1 98.31 184 PHE B CA 1
ATOM 3587 C C . PHE B 1 184 ? 10.422 19.078 15.836 1 98.31 184 PHE B C 1
ATOM 3589 O O . PHE B 1 184 ? 10.906 18.031 15.398 1 98.31 184 PHE B O 1
ATOM 3596 N N . PRO B 1 185 ? 10.922 20.266 15.602 1 97.38 185 PRO B N 1
ATOM 3597 C CA . PRO B 1 185 ? 11.906 20.469 14.531 1 97.38 185 PRO B CA 1
ATOM 3598 C C . PRO B 1 185 ? 13.148 19.609 14.711 1 97.38 185 PRO B C 1
ATOM 3600 O O . PRO B 1 185 ? 13.633 19 13.742 1 97.38 185 PRO B O 1
ATOM 3603 N N . ARG B 1 186 ? 13.703 19.5 15.898 1 98.06 186 ARG B N 1
ATOM 3604 C CA . ARG B 1 186 ? 14.906 18.719 16.125 1 98.06 186 ARG B CA 1
ATOM 3605 C C . ARG B 1 186 ? 14.672 17.25 15.789 1 98.06 186 ARG B C 1
ATOM 3607 O O . ARG B 1 186 ? 15.539 16.594 15.203 1 98.06 186 ARG B O 1
ATOM 3614 N N . ASP B 1 187 ? 13.547 16.781 16.219 1 98.56 187 ASP B N 1
ATOM 3615 C CA . ASP B 1 187 ? 13.18 15.398 15.906 1 98.56 187 ASP B CA 1
ATOM 3616 C C . ASP B 1 187 ? 13.078 15.18 14.398 1 98.56 187 ASP B C 1
ATOM 3618 O O . ASP B 1 187 ? 13.602 14.203 13.867 1 98.56 187 ASP B O 1
ATOM 3622 N N . MET B 1 188 ? 12.398 16.062 13.688 1 98.56 188 MET B N 1
ATOM 3623 C CA . MET B 1 188 ? 12.211 15.93 12.25 1 98.56 188 MET B CA 1
ATOM 3624 C C . MET B 1 188 ? 13.547 15.977 11.516 1 98.56 188 MET B C 1
ATOM 3626 O O . MET B 1 188 ? 13.812 15.141 10.648 1 98.56 188 MET B O 1
ATOM 3630 N N . ILE B 1 189 ? 14.359 16.953 11.914 1 98.38 189 ILE B N 1
ATOM 3631 C CA . ILE B 1 189 ? 15.664 17.094 11.289 1 98.38 189 ILE B CA 1
ATOM 3632 C C . ILE B 1 189 ? 16.484 15.812 11.5 1 98.38 189 ILE B C 1
ATOM 3634 O O . ILE B 1 189 ? 17.078 15.281 10.555 1 98.38 189 ILE B O 1
ATOM 3638 N N . ARG B 1 190 ? 16.5 15.289 12.656 1 98.69 190 ARG B N 1
ATOM 3639 C CA . ARG B 1 190 ? 17.25 14.078 12.977 1 98.69 190 ARG B CA 1
ATOM 3640 C C . ARG B 1 190 ? 16.734 12.883 12.18 1 98.69 190 ARG B C 1
ATOM 3642 O O . ARG B 1 190 ? 17.516 12.102 11.641 1 98.69 190 ARG B O 1
ATOM 3649 N N . LYS B 1 191 ? 15.445 12.727 12.125 1 98.88 191 LYS B N 1
ATOM 3650 C CA . LYS B 1 191 ? 14.852 11.578 11.445 1 98.88 191 LYS B CA 1
ATOM 3651 C C . LYS B 1 191 ? 15.062 11.664 9.938 1 98.88 191 LYS B C 1
ATOM 3653 O O . LYS B 1 191 ? 15.273 10.648 9.273 1 98.88 191 LYS B O 1
ATOM 3658 N N . VAL B 1 192 ? 14.977 12.844 9.391 1 98.69 192 VAL B N 1
ATOM 3659 C CA . VAL B 1 192 ? 15.273 13.008 7.973 1 98.69 192 VAL B CA 1
ATOM 3660 C C . VAL B 1 192 ? 16.734 12.656 7.707 1 98.69 192 VAL B C 1
ATOM 3662 O O . VAL B 1 192 ? 17.047 11.938 6.754 1 98.69 192 VAL B O 1
ATOM 3665 N N . LYS B 1 193 ? 17.625 13.188 8.531 1 98.5 193 LYS B N 1
ATOM 3666 C CA . LYS B 1 193 ? 19.031 12.844 8.375 1 98.5 193 LYS B CA 1
ATOM 3667 C C . LYS B 1 193 ? 19.234 11.336 8.398 1 98.5 193 LYS B C 1
ATOM 3669 O O . LYS B 1 193 ? 19.938 10.789 7.543 1 98.5 193 LYS B O 1
ATOM 3674 N N . LYS B 1 194 ? 18.703 10.727 9.391 1 98.75 194 LYS B N 1
ATOM 3675 C CA . LYS B 1 194 ? 18.828 9.273 9.484 1 98.75 194 LYS B CA 1
ATOM 3676 C C . LYS B 1 194 ? 18.312 8.594 8.227 1 98.75 194 LYS B C 1
ATOM 3678 O O . LYS B 1 194 ? 18.938 7.676 7.699 1 98.75 194 LYS B O 1
ATOM 3683 N N . ALA B 1 195 ? 17.156 9.016 7.785 1 98.75 195 ALA B N 1
ATOM 3684 C CA . ALA B 1 195 ? 16.562 8.438 6.578 1 98.75 195 ALA B CA 1
ATOM 3685 C C . ALA B 1 195 ? 17.531 8.531 5.402 1 98.75 195 ALA B C 1
ATOM 3687 O O . ALA B 1 195 ? 17.641 7.59 4.609 1 98.75 195 ALA B O 1
ATOM 3688 N N . THR B 1 196 ? 18.203 9.633 5.273 1 97.88 196 THR B N 1
ATOM 3689 C CA . THR B 1 196 ? 19.094 9.852 4.137 1 97.88 196 THR B CA 1
ATOM 3690 C C . THR B 1 196 ? 20.344 8.984 4.25 1 97.88 196 THR B C 1
ATOM 3692 O O . THR B 1 196 ? 21.031 8.734 3.252 1 97.88 196 THR B O 1
ATOM 3695 N N . GLU B 1 197 ? 20.641 8.523 5.41 1 97.44 197 GLU B N 1
ATOM 3696 C CA . GLU B 1 197 ? 21.844 7.73 5.645 1 97.44 197 GLU B CA 1
ATOM 3697 C C . GLU B 1 197 ? 21.562 6.238 5.477 1 97.44 197 GLU B C 1
ATOM 3699 O O . GLU B 1 197 ? 22.5 5.426 5.449 1 97.44 197 GLU B O 1
ATOM 3704 N N . VAL B 1 198 ? 20.359 5.902 5.367 1 97.56 198 VAL B N 1
ATOM 3705 C CA . VAL B 1 198 ? 19.969 4.516 5.16 1 97.56 198 VAL B CA 1
ATOM 3706 C C . VAL B 1 198 ? 19.844 4.227 3.666 1 97.56 198 VAL B C 1
ATOM 3708 O O . VAL B 1 198 ? 19.203 4.977 2.932 1 97.56 198 VAL B O 1
ATOM 3711 N N . MET B 1 199 ? 20.516 3.18 3.205 1 96.38 199 MET B N 1
ATOM 3712 C CA . MET B 1 199 ? 20.422 2.781 1.804 1 96.38 199 MET B CA 1
ATOM 3713 C C . MET B 1 199 ? 19.031 2.232 1.487 1 96.38 199 MET B C 1
ATOM 3715 O O . MET B 1 199 ? 18.469 1.477 2.277 1 96.38 199 MET B O 1
ATOM 3719 N N . GLY B 1 200 ? 18.484 2.605 0.214 1 96.81 200 GLY B N 1
ATOM 3720 C CA . GLY B 1 200 ? 17.172 2.162 -0.193 1 96.81 200 GLY B CA 1
ATOM 3721 C C . GLY B 1 200 ? 16.109 3.238 -0.048 1 96.81 200 GLY B C 1
ATOM 3722 O O . GLY B 1 200 ? 16.422 4.375 0.312 1 96.81 200 GLY B O 1
ATOM 3723 N N . PRO B 1 201 ? 14.891 2.889 -0.499 1 98.25 201 PRO B N 1
ATOM 3724 C CA . PRO B 1 201 ? 13.797 3.861 -0.377 1 98.25 201 PRO B CA 1
ATOM 3725 C C . PRO B 1 201 ? 13.312 4.023 1.062 1 98.25 201 PRO B C 1
ATOM 3727 O O . PRO B 1 201 ? 12.812 3.068 1.66 1 98.25 201 PRO B O 1
ATOM 3730 N N . THR B 1 202 ? 13.516 5.188 1.631 1 98.88 202 THR B N 1
ATOM 3731 C CA . THR B 1 202 ? 13.078 5.48 2.99 1 98.88 202 THR B CA 1
ATOM 3732 C C . THR B 1 202 ? 11.914 6.469 2.982 1 98.88 202 THR B C 1
ATOM 3734 O O . THR B 1 202 ? 11.703 7.184 1.999 1 98.88 202 THR B O 1
ATOM 3737 N N . TYR B 1 203 ? 11.109 6.473 4.09 1 98.94 203 TYR B N 1
ATOM 3738 C CA . TYR B 1 203 ? 9.867 7.238 4.102 1 98.94 203 TYR B CA 1
ATOM 3739 C C . TYR B 1 203 ? 9.719 8.023 5.398 1 98.94 203 TYR B C 1
ATOM 3741 O O . TYR B 1 203 ? 9.852 7.469 6.488 1 98.94 203 TYR B O 1
ATOM 3749 N N . ILE B 1 204 ? 9.484 9.305 5.281 1 98.94 204 ILE B N 1
ATOM 3750 C CA . ILE B 1 204 ? 9.195 10.203 6.395 1 98.94 204 ILE B CA 1
ATOM 3751 C C . ILE B 1 204 ? 7.785 10.766 6.254 1 98.94 204 ILE B C 1
ATOM 3753 O O . ILE B 1 204 ? 7.438 11.336 5.219 1 98.94 204 ILE B O 1
ATOM 3757 N N . HIS B 1 205 ? 6.996 10.547 7.203 1 98.94 205 HIS B N 1
ATOM 3758 C CA . HIS B 1 205 ? 5.645 11.094 7.262 1 98.94 205 HIS B CA 1
ATOM 3759 C C . HIS B 1 205 ? 5.555 12.234 8.266 1 98.94 205 HIS B C 1
ATOM 3761 O O . HIS B 1 205 ? 5.52 12 9.477 1 98.94 205 HIS B O 1
ATOM 3767 N N . ALA B 1 206 ? 5.473 13.461 7.773 1 98.81 206 ALA B N 1
ATOM 3768 C CA . ALA B 1 206 ? 5.578 14.633 8.641 1 98.81 206 ALA B CA 1
ATOM 3769 C C . ALA B 1 206 ? 4.234 15.344 8.758 1 98.81 206 ALA B C 1
ATOM 3771 O O . ALA B 1 206 ? 3.646 15.75 7.758 1 98.81 206 ALA B O 1
ATOM 3772 N N . HIS B 1 207 ? 3.785 15.477 9.984 1 98.75 207 HIS B N 1
ATOM 3773 C CA . HIS B 1 207 ? 2.588 16.266 10.273 1 98.75 207 HIS B CA 1
ATOM 3774 C C . HIS B 1 207 ? 2.842 17.75 10.062 1 98.75 207 HIS B C 1
ATOM 3776 O O . HIS B 1 207 ? 3.797 18.297 10.609 1 98.75 207 HIS B O 1
ATOM 3782 N N . ALA B 1 208 ? 2.01 18.359 9.266 1 98.12 208 ALA B N 1
ATOM 3783 C CA . ALA B 1 208 ? 2.219 19.766 8.906 1 98.12 208 ALA B CA 1
ATOM 3784 C C . ALA B 1 208 ? 0.895 20.531 8.867 1 98.12 208 ALA B C 1
ATOM 3786 O O . ALA B 1 208 ? 0.272 20.656 7.812 1 98.12 208 ALA B O 1
ATOM 3787 N N . PRO B 1 209 ? 0.497 21.141 9.953 1 97.94 209 PRO B N 1
ATOM 3788 C CA . PRO B 1 209 ? -0.788 21.844 10.016 1 97.94 209 PRO B CA 1
ATOM 3789 C C . PRO B 1 209 ? -0.833 23.062 9.102 1 97.94 209 PRO B C 1
ATOM 3791 O O . PRO B 1 209 ? 0.017 23.953 9.211 1 97.94 209 PRO B O 1
ATOM 3794 N N . CYS B 1 210 ? -1.756 23.062 8.234 1 96.88 210 CYS B N 1
ATOM 3795 C CA . CYS B 1 210 ? -1.972 24.188 7.344 1 96.88 210 CYS B CA 1
ATOM 3796 C C . CYS B 1 210 ? -2.873 25.234 7.996 1 96.88 210 CYS B C 1
ATOM 3798 O O . CYS B 1 210 ? -4.055 24.969 8.242 1 96.88 210 CYS B O 1
ATOM 3800 N N . THR B 1 211 ? -2.338 26.406 8.25 1 94.69 211 THR B N 1
ATOM 3801 C CA . THR B 1 211 ? -3.078 27.453 8.953 1 94.69 211 THR B CA 1
ATOM 3802 C C . THR B 1 211 ? -4.34 27.828 8.188 1 94.69 211 THR B C 1
ATOM 3804 O O . THR B 1 211 ? -5.43 27.875 8.758 1 94.69 211 THR B O 1
ATOM 3807 N N . THR B 1 212 ? -4.242 28.047 6.93 1 92.56 212 THR B N 1
ATOM 3808 C CA . THR B 1 212 ? -5.363 28.484 6.105 1 92.56 212 THR B CA 1
ATOM 3809 C C . THR B 1 212 ? -6.383 27.359 5.926 1 92.56 212 THR B C 1
ATOM 3811 O O . THR B 1 212 ? -7.582 27.578 6.102 1 92.56 212 THR B O 1
ATOM 3814 N N . GLY B 1 213 ? -5.922 26.219 5.664 1 95.06 213 GLY B N 1
ATOM 3815 C CA . GLY B 1 213 ? -6.809 25.094 5.383 1 95.06 213 GLY B CA 1
ATOM 3816 C C . GLY B 1 213 ? -7.508 24.562 6.621 1 95.06 213 GLY B C 1
ATOM 3817 O O . GLY B 1 213 ? -8.664 24.141 6.555 1 95.06 213 GLY B O 1
ATOM 3818 N N . TRP B 1 214 ? -6.789 24.562 7.727 1 97.31 214 TRP B N 1
ATOM 3819 C CA . TRP B 1 214 ? -7.352 24.047 8.977 1 97.31 214 TRP B CA 1
ATOM 3820 C C . TRP B 1 214 ? -8.141 25.141 9.703 1 97.31 214 TRP B C 1
ATOM 3822 O O . TRP B 1 214 ? -8.969 24.844 10.562 1 97.31 214 TRP B O 1
ATOM 3832 N N . GLY B 1 215 ? -7.816 26.391 9.383 1 96.19 215 GLY B N 1
ATOM 3833 C CA . GLY B 1 215 ? -8.547 27.516 9.953 1 96.19 215 GLY B CA 1
ATOM 3834 C C . GLY B 1 215 ? -8.125 27.844 11.367 1 96.19 215 GLY B C 1
ATOM 3835 O O . GLY B 1 215 ? -8.945 27.828 12.289 1 96.19 215 GLY B O 1
ATOM 3836 N N . PHE B 1 216 ? -6.902 28.25 11.531 1 96.81 216 PHE B N 1
ATOM 3837 C CA . PHE B 1 216 ? -6.395 28.719 12.82 1 96.81 216 PHE B CA 1
ATOM 3838 C C . PHE B 1 216 ? -5.441 29.891 12.625 1 96.81 216 PHE B C 1
ATOM 3840 O O . PHE B 1 216 ? -5.086 30.234 11.5 1 96.81 216 PHE B O 1
ATOM 3847 N N . ASP B 1 217 ? -5.082 30.578 13.68 1 95.75 217 ASP B N 1
ATOM 3848 C CA . ASP B 1 217 ? -4.18 31.719 13.633 1 95.75 217 ASP B CA 1
ATOM 3849 C C . ASP B 1 217 ? -2.793 31.312 13.141 1 95.75 217 ASP B C 1
ATOM 3851 O O . ASP B 1 217 ? -2.227 30.328 13.617 1 95.75 217 ASP B O 1
ATOM 3855 N N . THR B 1 218 ? -2.266 31.969 12.172 1 93.69 218 THR B N 1
ATOM 3856 C CA . THR B 1 218 ? -1.024 31.625 11.492 1 93.69 218 THR B CA 1
ATOM 3857 C C . THR B 1 218 ? 0.133 31.547 12.477 1 93.69 218 THR B C 1
ATOM 3859 O O . THR B 1 218 ? 1.127 30.859 12.219 1 93.69 218 THR B O 1
ATOM 3862 N N . SER B 1 219 ? 0.03 32.188 13.602 1 94.94 219 SER B N 1
ATOM 3863 C CA . SER B 1 219 ? 1.101 32.188 14.594 1 94.94 219 SER B CA 1
ATOM 3864 C C . SER B 1 219 ? 1.097 30.906 15.406 1 94.94 219 SER B C 1
ATOM 3866 O O . SER B 1 219 ? 2.027 30.641 16.172 1 94.94 219 SER B O 1
ATOM 3868 N N . LYS B 1 220 ? 0.097 30.062 15.188 1 96.38 220 LYS B N 1
ATOM 3869 C CA . LYS B 1 220 ? -0.099 28.906 16.062 1 96.38 220 LYS B CA 1
ATOM 3870 C C . LYS B 1 220 ? 0.275 27.609 15.367 1 96.38 220 LYS B C 1
ATOM 3872 O O . LYS B 1 220 ? -0.001 26.516 15.875 1 96.38 220 LYS B O 1
ATOM 3877 N N . THR B 1 221 ? 0.908 27.703 14.203 1 96.38 221 THR B N 1
ATOM 3878 C CA . THR B 1 221 ? 1.183 26.531 13.375 1 96.38 221 THR B CA 1
ATOM 3879 C C . THR B 1 221 ? 1.963 25.484 14.156 1 96.38 221 THR B C 1
ATOM 3881 O O . THR B 1 221 ? 1.536 24.328 14.258 1 96.38 221 THR B O 1
ATOM 3884 N N . LEU B 1 222 ? 3.039 25.812 14.758 1 97.06 222 LEU B N 1
ATOM 3885 C CA . LEU B 1 222 ? 3.883 24.875 15.477 1 97.06 222 LEU B CA 1
ATOM 3886 C C . LEU B 1 222 ? 3.201 24.391 16.75 1 97.06 222 LEU B C 1
ATOM 3888 O O . LEU B 1 222 ? 3.348 23.234 17.141 1 97.06 222 LEU B O 1
ATOM 3892 N N . GLU B 1 223 ? 2.465 25.328 17.375 1 97.25 223 GLU B N 1
ATOM 3893 C CA . GLU B 1 223 ? 1.734 24.969 18.594 1 97.25 223 GLU B CA 1
ATOM 3894 C C . GLU B 1 223 ? 0.689 23.891 18.312 1 97.25 223 GLU B C 1
ATOM 3896 O O . GLU B 1 223 ? 0.562 22.922 19.062 1 97.25 223 GLU B O 1
ATOM 3901 N N . ILE B 1 224 ? -0.037 24.078 17.25 1 98.06 224 ILE B N 1
ATOM 3902 C CA . ILE B 1 224 ? -1.076 23.125 16.875 1 98.06 224 ILE B CA 1
ATOM 3903 C C . ILE B 1 224 ? -0.438 21.797 16.5 1 98.06 224 ILE B C 1
ATOM 3905 O O . ILE B 1 224 ? -0.961 20.734 16.828 1 98.06 224 ILE B O 1
ATOM 3909 N N . ALA B 1 225 ? 0.693 21.844 15.805 1 98.56 225 ALA B N 1
ATOM 3910 C CA . ALA B 1 225 ? 1.438 20.641 15.477 1 98.56 225 ALA B CA 1
ATOM 3911 C C . ALA B 1 225 ? 1.831 19.875 16.734 1 98.56 225 ALA B C 1
ATOM 3913 O O . ALA B 1 225 ? 1.672 18.656 16.812 1 98.56 225 ALA B O 1
ATOM 3914 N N . LYS B 1 226 ? 2.285 20.578 17.734 1 98.19 226 LYS B N 1
ATOM 3915 C CA . LYS B 1 226 ? 2.666 19.953 19 1 98.19 226 LYS B CA 1
ATOM 3916 C C . LYS B 1 226 ? 1.457 19.344 19.703 1 98.19 226 LYS B C 1
ATOM 3918 O O . LYS B 1 226 ? 1.546 18.25 20.266 1 98.19 226 LYS B O 1
ATOM 3923 N N . LEU B 1 227 ? 0.393 20.062 19.656 1 98.25 227 LEU B N 1
ATOM 3924 C CA . LEU B 1 227 ? -0.827 19.625 20.328 1 98.25 227 LEU B CA 1
ATOM 3925 C C . LEU B 1 227 ? -1.314 18.297 19.766 1 98.25 227 LEU B C 1
ATOM 3927 O O . LEU B 1 227 ? -1.816 17.453 20.516 1 98.25 227 LEU B O 1
ATOM 3931 N N . ALA B 1 228 ? -1.22 18.125 18.469 1 98.69 228 ALA B N 1
ATOM 3932 C CA . ALA B 1 228 ? -1.613 16.859 17.844 1 98.69 228 ALA B CA 1
ATOM 3933 C C . ALA B 1 228 ? -0.852 15.695 18.453 1 98.69 228 ALA B C 1
ATOM 3935 O O . ALA B 1 228 ? -1.42 14.617 18.672 1 98.69 228 ALA B O 1
ATOM 3936 N N . VAL B 1 229 ? 0.446 15.883 18.688 1 98.69 229 VAL B N 1
ATOM 3937 C CA . VAL B 1 229 ? 1.293 14.844 19.281 1 98.69 229 VAL B CA 1
ATOM 3938 C C . VAL B 1 229 ? 0.942 14.664 20.75 1 98.69 229 VAL B C 1
ATOM 3940 O O . VAL B 1 229 ? 0.802 13.531 21.234 1 98.69 229 VAL B O 1
ATOM 3943 N N . GLU B 1 230 ? 0.683 15.734 21.453 1 98.56 230 GLU B N 1
ATOM 3944 C CA . GLU B 1 230 ? 0.427 15.711 22.891 1 98.56 230 GLU B CA 1
ATOM 3945 C C . GLU B 1 230 ? -0.931 15.086 23.188 1 98.56 230 GLU B C 1
ATOM 3947 O O . GLU B 1 230 ? -1.164 14.609 24.312 1 98.56 230 GLU B O 1
ATOM 3952 N N . THR B 1 231 ? -1.858 15.094 22.281 1 98.69 231 THR B N 1
ATOM 3953 C CA . THR B 1 231 ? -3.162 14.461 22.453 1 98.69 231 THR B CA 1
ATOM 3954 C C . THR B 1 231 ? -3.123 13 22 1 98.69 231 THR B C 1
ATOM 3956 O O . THR B 1 231 ? -4.141 12.305 22.031 1 98.69 231 THR B O 1
ATOM 3959 N N . CYS B 1 232 ? -2.041 12.547 21.469 1 98.69 232 CYS B N 1
ATOM 3960 C CA . CYS B 1 232 ? -1.788 11.18 21.031 1 98.69 232 CYS B CA 1
ATOM 3961 C C . CYS B 1 232 ? -2.572 10.859 19.766 1 98.69 232 CYS B C 1
ATOM 3963 O O . CYS B 1 232 ? -2.725 9.695 19.391 1 98.69 232 CYS B O 1
ATOM 3965 N N . LEU B 1 233 ? -3.053 11.914 19.094 1 98.69 233 LEU B N 1
ATOM 3966 C CA . LEU B 1 233 ? -3.711 11.695 17.797 1 98.69 233 LEU B CA 1
ATOM 3967 C C . LEU B 1 233 ? -2.682 11.516 16.688 1 98.69 233 LEU B C 1
ATOM 3969 O O . LEU B 1 233 ? -3 10.977 15.625 1 98.69 233 LEU B O 1
ATOM 3973 N N . TRP B 1 234 ? -1.437 12.008 16.938 1 98.69 234 TRP B N 1
ATOM 3974 C CA . TRP B 1 234 ? -0.342 11.844 15.984 1 98.69 234 TRP B CA 1
ATOM 3975 C C . TRP B 1 234 ? 0.86 11.18 16.641 1 98.69 234 TRP B C 1
ATOM 3977 O O . TRP B 1 234 ? 1.775 11.859 17.109 1 98.69 234 TRP B O 1
ATOM 3987 N N . PRO B 1 235 ? 0.913 9.875 16.656 1 98.69 235 PRO B N 1
ATOM 3988 C CA . PRO B 1 235 ? 2.076 9.195 17.234 1 98.69 235 PRO B CA 1
ATOM 3989 C C . PRO B 1 235 ? 3.357 9.445 16.438 1 98.69 235 PRO B C 1
ATOM 3991 O O . PRO B 1 235 ? 3.334 9.438 15.203 1 98.69 235 PRO B O 1
ATOM 3994 N N . MET B 1 236 ? 4.426 9.711 17.094 1 98.75 236 MET B N 1
ATOM 3995 C CA . MET B 1 236 ? 5.75 9.828 16.484 1 98.75 236 MET B CA 1
ATOM 3996 C C . MET B 1 236 ? 6.598 8.602 16.781 1 98.75 236 MET B C 1
ATOM 3998 O O . MET B 1 236 ? 6.891 8.312 17.953 1 98.75 236 MET B O 1
ATOM 4002 N N . TYR B 1 237 ? 6.988 7.914 15.773 1 98.81 237 TYR B N 1
ATOM 4003 C CA . TYR B 1 237 ? 7.734 6.676 15.953 1 98.81 237 TYR B CA 1
ATOM 4004 C C . TYR B 1 237 ? 8.633 6.402 14.75 1 98.81 237 TYR B C 1
ATOM 4006 O O . TYR B 1 237 ? 8.57 7.113 13.75 1 98.81 237 TYR B O 1
ATOM 4014 N N . GLU B 1 238 ? 9.547 5.5 14.891 1 98.88 238 GLU B N 1
ATOM 4015 C CA . GLU B 1 238 ? 10.445 5 13.852 1 98.88 238 GLU B CA 1
ATOM 4016 C C . GLU B 1 238 ? 10.289 3.496 13.656 1 98.88 238 GLU B C 1
ATOM 4018 O O . GLU B 1 238 ? 10.109 2.758 14.633 1 98.88 238 GLU B O 1
ATOM 4023 N N . MET B 1 239 ? 10.25 3.121 12.469 1 98.69 239 MET B N 1
ATOM 4024 C CA . MET B 1 239 ? 10.273 1.709 12.102 1 98.69 239 MET B CA 1
ATOM 4025 C C . MET B 1 239 ? 11.539 1.373 11.312 1 98.69 239 MET B C 1
ATOM 4027 O O . MET B 1 239 ? 11.898 2.092 10.383 1 98.69 239 MET B O 1
ATOM 4031 N N . GLU B 1 240 ? 12.203 0.369 11.695 1 98.56 240 GLU B N 1
ATOM 4032 C CA . GLU B 1 240 ? 13.328 -0.202 10.961 1 98.56 240 GLU B CA 1
ATOM 4033 C C . GLU B 1 240 ? 13.039 -1.638 10.531 1 98.56 240 GLU B C 1
ATOM 4035 O O . GLU B 1 240 ? 12.789 -2.504 11.375 1 98.56 240 GLU B O 1
ATOM 4040 N N . ASN B 1 241 ? 13.039 -1.859 9.273 1 96.75 241 ASN B N 1
ATOM 4041 C CA . ASN B 1 241 ? 12.75 -3.162 8.688 1 96.75 241 ASN B CA 1
ATOM 4042 C C . ASN B 1 241 ? 11.438 -3.732 9.203 1 96.75 241 ASN B C 1
ATOM 4044 O O . ASN B 1 241 ? 11.367 -4.898 9.594 1 96.75 241 ASN B O 1
ATOM 4048 N N . GLY B 1 242 ? 10.469 -2.809 9.344 1 95.69 242 GLY B N 1
ATOM 4049 C CA . GLY B 1 242 ? 9.094 -3.211 9.625 1 95.69 242 GLY B CA 1
ATOM 4050 C C . GLY B 1 242 ? 8.781 -3.268 11.109 1 95.69 242 GLY B C 1
ATOM 4051 O O . GLY B 1 242 ? 7.633 -3.504 11.492 1 95.69 242 GLY B O 1
ATOM 4052 N N . GLU B 1 243 ? 9.781 -3.027 11.922 1 96.81 243 GLU B N 1
ATOM 4053 C CA . GLU B 1 243 ? 9.578 -3.096 13.367 1 96.81 243 GLU B CA 1
ATOM 4054 C C . GLU B 1 243 ? 9.711 -1.718 14.008 1 96.81 243 GLU B C 1
ATOM 4056 O O . GLU B 1 243 ? 10.625 -0.957 13.672 1 96.81 243 GLU B O 1
ATOM 4061 N N . ILE B 1 244 ? 8.781 -1.391 14.875 1 98 244 ILE B N 1
ATOM 4062 C CA . ILE B 1 244 ? 8.883 -0.138 15.617 1 98 244 ILE B CA 1
ATOM 4063 C C . ILE B 1 244 ? 10.094 -0.184 16.547 1 98 244 ILE B C 1
ATOM 4065 O O . ILE B 1 244 ? 10.203 -1.073 17.391 1 98 244 ILE B O 1
ATOM 4069 N N . THR B 1 245 ? 10.984 0.701 16.391 1 98.5 245 THR B N 1
ATOM 4070 C CA . THR B 1 245 ? 12.227 0.678 17.156 1 98.5 245 THR B CA 1
ATOM 4071 C C . THR B 1 245 ? 12.281 1.843 18.141 1 98.5 245 THR B C 1
ATOM 4073 O O . THR B 1 245 ? 13 1.784 19.141 1 98.5 245 THR B O 1
ATOM 4076 N N . GLN B 1 246 ? 11.602 2.928 17.828 1 98.44 246 GLN B N 1
ATOM 4077 C CA . GLN B 1 246 ? 11.555 4.105 18.672 1 98.44 246 GLN B CA 1
ATOM 4078 C C . GLN B 1 246 ? 10.156 4.73 18.672 1 98.44 246 GLN B C 1
ATOM 4080 O O . GLN B 1 246 ? 9.477 4.738 17.656 1 98.44 246 GLN B O 1
ATOM 4085 N N . VAL B 1 247 ? 9.734 5.184 19.828 1 98.62 247 VAL B N 1
ATOM 4086 C CA . VAL B 1 247 ? 8.453 5.871 19.984 1 98.62 247 VAL B CA 1
ATOM 4087 C C . VAL B 1 247 ? 8.609 7.039 20.953 1 98.62 247 VAL B C 1
ATOM 4089 O O . VAL B 1 247 ? 9.273 6.914 21.984 1 98.62 247 VAL B O 1
ATOM 4092 N N . ARG B 1 248 ? 8.125 8.156 20.562 1 98.25 248 ARG B N 1
ATOM 4093 C CA . ARG B 1 248 ? 8.086 9.266 21.516 1 98.25 248 ARG B CA 1
ATOM 4094 C C . ARG B 1 248 ? 6.992 9.055 22.562 1 98.25 248 ARG B C 1
ATOM 4096 O O . ARG B 1 248 ? 5.812 8.953 22.219 1 98.25 248 ARG B O 1
ATOM 4103 N N . LYS B 1 249 ? 7.375 9.047 23.766 1 98.25 249 LYS B N 1
ATOM 4104 C CA . LYS B 1 249 ? 6.406 8.875 24.844 1 98.25 249 LYS B CA 1
ATOM 4105 C C . LYS B 1 249 ? 5.734 10.203 25.203 1 98.25 249 LYS B C 1
ATOM 4107 O O . LYS B 1 249 ? 6.324 11.266 25.016 1 98.25 249 LYS B O 1
ATOM 4112 N N . ILE B 1 250 ? 4.586 10.055 25.594 1 97.88 250 ILE B N 1
ATOM 4113 C CA . ILE B 1 250 ? 3.803 11.195 26.062 1 97.88 250 ILE B CA 1
ATOM 4114 C C . ILE B 1 250 ? 3.42 10.984 27.516 1 97.88 250 ILE B C 1
ATOM 4116 O O . ILE B 1 250 ? 2.582 10.141 27.844 1 97.88 250 ILE B O 1
ATOM 4120 N N . LYS B 1 251 ? 3.922 11.664 28.438 1 95.31 251 LYS B N 1
ATOM 4121 C CA . LYS B 1 251 ? 3.752 11.461 29.875 1 95.31 251 LYS B CA 1
ATOM 4122 C C . LYS B 1 251 ? 2.32 11.773 30.297 1 95.31 251 LYS B C 1
ATOM 4124 O O . LYS B 1 251 ? 1.702 10.992 31.031 1 95.31 251 LYS B O 1
ATOM 4129 N N . ASN B 1 252 ? 1.78 12.867 29.953 1 96 252 ASN B N 1
ATOM 4130 C CA . ASN B 1 252 ? 0.439 13.312 30.312 1 96 252 ASN B CA 1
ATOM 4131 C C . ASN B 1 252 ? -0.37 13.711 29.078 1 96 252 ASN B C 1
ATOM 4133 O O . ASN B 1 252 ? -0.542 14.898 28.797 1 96 252 ASN B O 1
ATOM 4137 N N . PRO B 1 253 ? -0.882 12.703 28.422 1 97.81 253 PRO B N 1
ATOM 4138 C CA . PRO B 1 253 ? -1.651 13.031 27.219 1 97.81 253 PRO B CA 1
ATOM 4139 C C . PRO B 1 253 ? -2.801 14 27.5 1 97.81 253 PRO B C 1
ATOM 4141 O O . PRO B 1 253 ? -3.508 13.844 28.5 1 97.81 253 PRO B O 1
ATOM 4144 N N . ARG B 1 254 ? -2.928 15 26.656 1 98.31 254 ARG B N 1
ATOM 4145 C CA . ARG B 1 254 ? -4.02 15.961 26.75 1 98.31 254 ARG B CA 1
ATOM 4146 C C . ARG B 1 254 ? -5.285 15.422 26.094 1 98.31 254 ARG B C 1
ATOM 4148 O O . ARG B 1 254 ? -5.215 14.562 25.203 1 98.31 254 ARG B O 1
ATOM 4155 N N . PRO B 1 255 ? -6.473 15.883 26.562 1 98.44 255 PRO B N 1
ATOM 4156 C CA . PRO B 1 255 ? -7.695 15.477 25.875 1 98.44 255 PRO B CA 1
ATOM 4157 C C . PRO B 1 255 ? -7.75 15.961 24.422 1 98.44 255 PRO B C 1
ATOM 4159 O O . PRO B 1 255 ? -7.301 17.078 24.125 1 98.44 255 PRO B O 1
ATOM 4162 N N . VAL B 1 256 ? -8.375 15.195 23.578 1 98.75 256 VAL B N 1
ATOM 4163 C CA . VAL B 1 256 ? -8.383 15.5 22.141 1 98.75 256 VAL B CA 1
ATOM 4164 C C . VAL B 1 256 ? -9.164 16.797 21.906 1 98.75 256 VAL B C 1
ATOM 4166 O O . VAL B 1 256 ? -8.93 17.484 20.906 1 98.75 256 VAL B O 1
ATOM 4169 N N . GLU B 1 257 ? -10.062 17.125 22.766 1 98.56 257 GLU B N 1
ATOM 4170 C CA . GLU B 1 257 ? -10.875 18.328 22.609 1 98.56 257 GLU B CA 1
ATOM 4171 C C . GLU B 1 257 ? -10.008 19.578 22.5 1 98.56 257 GLU B C 1
ATOM 4173 O O . GLU B 1 257 ? -10.359 20.531 21.797 1 98.56 257 GLU B O 1
ATOM 4178 N N . GLU B 1 258 ? -8.898 19.594 23.203 1 98.44 258 GLU B N 1
ATOM 4179 C CA . GLU B 1 258 ? -7.996 20.734 23.172 1 98.44 258 GLU B CA 1
ATOM 4180 C C . GLU B 1 258 ? -7.422 20.953 21.781 1 98.44 258 GLU B C 1
ATOM 4182 O O . GLU B 1 258 ? -7.188 22.094 21.375 1 98.44 258 GLU B O 1
ATOM 4187 N N . TYR B 1 259 ? -7.223 19.875 21.156 1 98.56 259 TYR B N 1
ATOM 4188 C CA . TYR B 1 259 ? -6.715 19.922 19.781 1 98.56 259 TYR B CA 1
ATOM 4189 C C . TYR B 1 259 ? -7.824 20.297 18.797 1 98.56 259 TYR B C 1
ATOM 4191 O O . TYR B 1 259 ? -7.625 21.141 17.922 1 98.56 259 TYR B O 1
ATOM 4199 N N . LEU B 1 260 ? -8.984 19.719 18.953 1 98.56 260 LEU B N 1
ATOM 4200 C CA . LEU B 1 260 ? -10.086 19.891 18.031 1 98.56 260 LEU B CA 1
ATOM 4201 C C . LEU B 1 260 ? -10.648 21.297 18.094 1 98.56 260 LEU B C 1
ATOM 4203 O O . LEU B 1 260 ? -11.023 21.875 17.078 1 98.56 260 LEU B O 1
ATOM 4207 N N . ARG B 1 261 ? -10.578 21.969 19.219 1 97.5 261 ARG B N 1
ATOM 4208 C CA . ARG B 1 261 ? -11.227 23.25 19.469 1 97.5 261 ARG B CA 1
ATOM 4209 C C . ARG B 1 261 ? -10.469 24.391 18.797 1 97.5 261 ARG B C 1
ATOM 4211 O O . ARG B 1 261 ? -11.062 25.406 18.438 1 97.5 261 ARG B O 1
ATOM 4218 N N . VAL B 1 262 ? -9.258 24.219 18.531 1 97.06 262 VAL B N 1
ATOM 4219 C CA . VAL B 1 262 ? -8.445 25.344 18.109 1 97.06 262 VAL B CA 1
ATOM 4220 C C . VAL B 1 262 ? -8.422 25.438 16.578 1 97.06 262 VAL B C 1
ATOM 4222 O O . VAL B 1 262 ? -7.758 26.297 16.016 1 97.06 262 VAL B O 1
ATOM 4225 N N . GLN B 1 263 ? -9.148 24.547 15.945 1 96.56 263 GLN B N 1
ATOM 4226 C CA . GLN B 1 263 ? -9.172 24.531 14.484 1 96.56 263 GLN B CA 1
ATOM 4227 C C . GLN B 1 263 ? -10.594 24.594 13.953 1 96.56 263 GLN B C 1
ATOM 4229 O O . GLN B 1 263 ? -11.508 24 14.523 1 96.56 263 GLN B O 1
ATOM 4234 N N . LYS B 1 264 ? -10.812 25.281 12.867 1 97.69 264 LYS B N 1
ATOM 4235 C CA . LYS B 1 264 ? -12.141 25.484 12.289 1 97.69 264 LYS B CA 1
ATOM 4236 C C . LYS B 1 264 ? -12.695 24.188 11.727 1 97.69 264 LYS B C 1
ATOM 4238 O O . LYS B 1 264 ? -13.906 23.969 11.734 1 97.69 264 LYS B O 1
ATOM 4243 N N . ARG B 1 265 ? -11.82 23.344 11.242 1 97.81 265 ARG B N 1
ATOM 4244 C CA . ARG B 1 265 ? -12.25 22.156 10.492 1 97.81 265 ARG B CA 1
ATOM 4245 C C . ARG B 1 265 ? -12.977 21.172 11.398 1 97.81 265 ARG B C 1
ATOM 4247 O O . ARG B 1 265 ? -13.547 20.188 10.922 1 97.81 265 ARG B O 1
ATOM 4254 N N . PHE B 1 266 ? -13.008 21.375 12.727 1 98.31 266 PHE B N 1
ATOM 4255 C CA . PHE B 1 266 ? -13.711 20.484 13.641 1 98.31 266 PHE B CA 1
ATOM 4256 C C . PHE B 1 266 ? -14.766 21.25 14.438 1 98.31 266 PHE B C 1
ATOM 4258 O O . PHE B 1 266 ? -15.398 20.688 15.344 1 98.31 266 PHE B O 1
ATOM 4265 N N . LYS B 1 267 ? -14.977 22.5 14.148 1 97.44 267 LYS B N 1
ATOM 4266 C CA . LYS B 1 267 ? -15.875 23.344 14.914 1 97.44 267 LYS B CA 1
ATOM 4267 C C . LYS B 1 267 ? -17.281 22.75 14.984 1 97.44 267 LYS B C 1
ATOM 4269 O O . LYS B 1 267 ? -17.953 22.844 16.016 1 97.44 267 LYS B O 1
ATOM 4274 N N . HIS B 1 268 ? -17.719 22.172 13.945 1 97.94 268 HIS B N 1
ATOM 4275 C CA . HIS B 1 268 ? -19.062 21.625 13.836 1 97.94 268 HIS B CA 1
ATOM 4276 C C . HIS B 1 268 ? -19.312 20.547 14.883 1 97.94 268 HIS B C 1
ATOM 4278 O O . HIS B 1 268 ? -20.453 20.312 15.289 1 97.94 268 HIS B O 1
ATOM 4284 N N . LEU B 1 269 ? -18.281 19.859 15.367 1 98.12 269 LEU B N 1
ATOM 4285 C CA . LEU B 1 269 ? -18.438 18.797 16.344 1 98.12 269 LEU B CA 1
ATOM 4286 C C . LEU B 1 269 ? -18.922 19.359 17.688 1 98.12 269 LEU B C 1
ATOM 4288 O O . LEU B 1 269 ? -19.516 18.641 18.484 1 98.12 269 LEU B O 1
ATOM 4292 N N . PHE B 1 270 ? -18.641 20.578 17.922 1 97.69 270 PHE B N 1
ATOM 4293 C CA . PHE B 1 270 ? -18.969 21.203 19.203 1 97.69 270 PHE B CA 1
ATOM 4294 C C . PHE B 1 270 ? -20.328 21.875 19.156 1 97.69 270 PHE B C 1
ATOM 4296 O O . PHE B 1 270 ? -20.859 22.312 20.172 1 97.69 270 PHE B O 1
ATOM 4303 N N . THR B 1 271 ? -20.969 21.922 18 1 96.06 271 THR B N 1
ATOM 4304 C CA . THR B 1 271 ? -22.234 22.641 17.875 1 96.06 271 THR B CA 1
ATOM 4305 C C . THR B 1 271 ? -23.328 21.719 17.375 1 96.06 271 THR B C 1
ATOM 4307 O O . THR B 1 271 ? -24.516 21.938 17.656 1 96.06 271 THR B O 1
ATOM 4310 N N . MET B 1 272 ? -23.047 20.703 16.734 1 96.31 272 MET B N 1
ATOM 4311 C CA . MET B 1 272 ? -24.016 19.812 16.125 1 96.31 272 MET B CA 1
ATOM 4312 C C . MET B 1 272 ? -24.484 18.75 17.125 1 96.31 272 MET B C 1
ATOM 4314 O O . MET B 1 272 ? -23.703 18.281 17.953 1 96.31 272 MET B O 1
ATOM 4318 N N . VAL B 1 273 ? -25.734 18.359 16.938 1 95.94 273 VAL B N 1
ATOM 4319 C CA . VAL B 1 273 ? -26.266 17.234 17.719 1 95.94 273 VAL B CA 1
ATOM 4320 C C . VAL B 1 273 ? -25.516 15.961 17.359 1 95.94 273 VAL B C 1
ATOM 4322 O O . VAL B 1 273 ? -25.344 15.648 16.172 1 95.94 273 VAL B O 1
ATOM 4325 N N . GLY B 1 274 ? -25.031 15.336 18.344 1 96.12 274 GLY B N 1
ATOM 4326 C CA . GLY B 1 274 ? -24.266 14.117 18.109 1 96.12 274 GLY B CA 1
ATOM 4327 C C . GLY B 1 274 ? -22.766 14.344 18.078 1 96.12 274 GLY B C 1
ATOM 4328 O O . GLY B 1 274 ? -21.984 13.391 18.047 1 96.12 274 GLY B O 1
ATOM 4329 N N . GLY B 1 275 ? -22.391 15.609 18.031 1 97.06 275 GLY B N 1
ATOM 4330 C CA . GLY B 1 275 ? -20.984 15.961 17.984 1 97.06 275 GLY B CA 1
ATOM 4331 C C . GLY B 1 275 ? -20.188 15.414 19.156 1 97.06 275 GLY B C 1
ATOM 4332 O O . GLY B 1 275 ? -19.047 14.977 18.984 1 97.06 275 GLY B O 1
ATOM 4333 N N . GLU B 1 276 ? -20.797 15.414 20.328 1 97.12 276 GLU B N 1
ATOM 4334 C CA . GLU B 1 276 ? -20.125 14.914 21.516 1 97.12 276 GLU B CA 1
ATOM 4335 C C . GLU B 1 276 ? -19.781 13.438 21.375 1 97.12 276 GLU B C 1
ATOM 4337 O O . GLU B 1 276 ? -18.734 12.992 21.844 1 97.12 276 GLU B O 1
ATOM 4342 N N . ASP B 1 277 ? -20.672 12.711 20.781 1 97.81 277 ASP B N 1
ATOM 4343 C CA . ASP B 1 277 ? -20.422 11.297 20.562 1 97.81 277 ASP B CA 1
ATOM 4344 C C . ASP B 1 277 ? -19.266 11.102 19.578 1 97.81 277 ASP B C 1
ATOM 4346 O O . ASP B 1 277 ? -18.469 10.164 19.719 1 97.81 277 ASP B O 1
ATOM 4350 N N . GLU B 1 278 ? -19.219 11.945 18.562 1 98 278 GLU B N 1
ATOM 4351 C CA . GLU B 1 278 ? -18.125 11.883 17.594 1 98 278 GLU B CA 1
ATOM 4352 C C . GLU B 1 278 ? -16.797 12.203 18.266 1 98 278 GLU B C 1
ATOM 4354 O O . GLU B 1 278 ? -15.773 11.562 17.969 1 98 278 GLU B O 1
ATOM 4359 N N . ILE B 1 279 ? -16.781 13.156 19.172 1 98.56 279 ILE B N 1
ATOM 4360 C CA . ILE B 1 279 ? -15.57 13.523 19.891 1 98.56 279 ILE B CA 1
ATOM 4361 C C . ILE B 1 279 ? -15.086 12.352 20.734 1 98.56 279 ILE B C 1
ATOM 4363 O O . ILE B 1 279 ? -13.883 12.094 20.828 1 98.56 279 ILE B O 1
ATOM 4367 N N . LYS B 1 280 ? -16 11.609 21.266 1 98.62 280 LYS B N 1
ATOM 4368 C CA . LYS B 1 280 ? -15.641 10.414 22.031 1 98.62 280 LYS B CA 1
ATOM 4369 C C . LYS B 1 280 ? -14.969 9.375 21.156 1 98.62 280 LYS B C 1
ATOM 4371 O O . LYS B 1 280 ? -14.039 8.688 21.578 1 98.62 280 LYS B O 1
ATOM 4376 N N . LYS B 1 281 ? -15.5 9.25 19.953 1 98.25 281 LYS B N 1
ATOM 4377 C CA . LYS B 1 281 ? -14.867 8.328 19.016 1 98.25 281 LYS B CA 1
ATOM 4378 C C . LYS B 1 281 ? -13.438 8.758 18.703 1 98.25 281 LYS B C 1
ATOM 4380 O O . LYS B 1 281 ? -12.539 7.918 18.578 1 98.25 281 LYS B O 1
ATOM 4385 N N . ILE B 1 282 ? -13.227 10.047 18.531 1 98.56 282 ILE B N 1
ATOM 4386 C CA . ILE B 1 282 ? -11.891 10.57 18.25 1 98.56 282 ILE B CA 1
ATOM 4387 C C . ILE B 1 282 ? -10.984 10.344 19.453 1 98.56 282 ILE B C 1
ATOM 4389 O O . ILE B 1 282 ? -9.82 9.977 19.312 1 98.56 282 ILE B O 1
ATOM 4393 N N . GLN B 1 283 ? -11.539 10.516 20.672 1 98.75 283 GLN B N 1
ATOM 4394 C CA . GLN B 1 283 ? -10.781 10.203 21.875 1 98.75 283 GLN B CA 1
ATOM 4395 C C . GLN B 1 283 ? -10.391 8.727 21.906 1 98.75 283 GLN B C 1
ATOM 4397 O O . GLN B 1 283 ? -9.266 8.383 22.281 1 98.75 283 GLN B O 1
ATOM 4402 N N . ALA B 1 284 ? -11.289 7.895 21.516 1 98.44 284 ALA B N 1
ATOM 4403 C CA . ALA B 1 284 ? -11.008 6.461 21.469 1 98.44 284 ALA B CA 1
ATOM 4404 C C . ALA B 1 284 ? -9.852 6.156 20.516 1 98.44 284 ALA B C 1
ATOM 4406 O O . ALA B 1 284 ? -9.07 5.234 20.75 1 98.44 284 ALA B O 1
ATOM 4407 N N . MET B 1 285 ? -9.742 6.902 19.438 1 98 285 MET B N 1
ATOM 4408 C CA . MET B 1 285 ? -8.633 6.738 18.5 1 98 285 MET B CA 1
ATOM 4409 C C . MET B 1 285 ? -7.305 7.098 19.156 1 98 285 MET B C 1
ATOM 4411 O O . MET B 1 285 ? -6.301 6.406 18.969 1 98 285 MET B O 1
ATOM 4415 N N . ALA B 1 286 ? -7.316 8.18 19.891 1 98.56 286 ALA B N 1
ATOM 4416 C CA . ALA B 1 286 ? -6.125 8.547 20.641 1 98.56 286 ALA B CA 1
ATOM 4417 C C . ALA B 1 286 ? -5.758 7.461 21.641 1 98.56 286 ALA B C 1
ATOM 4419 O O . ALA B 1 286 ? -4.582 7.117 21.797 1 98.56 286 ALA B O 1
ATOM 4420 N N . ASP B 1 287 ? -6.754 6.926 22.328 1 98.5 287 ASP B N 1
ATOM 4421 C CA . ASP B 1 287 ? -6.535 5.859 23.297 1 98.5 287 ASP B CA 1
ATOM 4422 C C . ASP B 1 287 ? -5.953 4.617 22.625 1 98.5 287 ASP B C 1
ATOM 4424 O O . ASP B 1 287 ? -5.07 3.961 23.188 1 98.5 287 ASP B O 1
ATOM 4428 N N . TRP B 1 288 ? -6.465 4.332 21.516 1 97.44 288 TRP B N 1
ATOM 4429 C CA . TRP B 1 288 ? -5.93 3.209 20.75 1 97.44 288 TRP B CA 1
ATOM 4430 C C . TRP B 1 288 ? -4.457 3.432 20.422 1 97.44 288 TRP B C 1
ATOM 4432 O O . TRP B 1 288 ? -3.641 2.516 20.531 1 97.44 288 TRP B O 1
ATOM 4442 N N . ASN B 1 289 ? -4.141 4.625 19.969 1 98.19 289 ASN B N 1
ATOM 4443 C CA . ASN B 1 289 ? -2.748 4.949 19.672 1 98.19 289 ASN B CA 1
ATOM 4444 C C . ASN B 1 289 ? -1.846 4.734 20.875 1 98.19 289 ASN B C 1
ATOM 4446 O O . ASN B 1 289 ? -0.741 4.207 20.75 1 98.19 289 ASN B O 1
ATOM 4450 N N . ILE B 1 290 ? -2.314 5.195 22.031 1 98.44 290 ILE B N 1
ATOM 4451 C CA . ILE B 1 290 ? -1.552 5.059 23.266 1 98.44 290 ILE B CA 1
ATOM 4452 C C . ILE B 1 290 ? -1.22 3.59 23.516 1 98.44 290 ILE B C 1
ATOM 4454 O O . ILE B 1 290 ? -0.066 3.242 23.766 1 98.44 290 ILE B O 1
ATOM 4458 N N . LYS B 1 291 ? -2.193 2.762 23.375 1 97.44 291 LYS B N 1
ATOM 4459 C CA . LYS B 1 291 ? -2.016 1.335 23.625 1 97.44 291 LYS B CA 1
ATOM 4460 C C . LYS B 1 291 ? -1.184 0.684 22.531 1 97.44 291 LYS B C 1
ATOM 4462 O O . LYS B 1 291 ? -0.236 -0.052 22.812 1 97.44 291 LYS B O 1
ATOM 4467 N N . HIS B 1 292 ? -1.489 0.965 21.312 1 95.81 292 HIS B N 1
ATOM 4468 C CA . HIS B 1 292 ? -0.891 0.301 20.172 1 95.81 292 HIS B CA 1
ATOM 4469 C C . HIS B 1 292 ? 0.589 0.648 20.031 1 95.81 292 HIS B C 1
ATOM 4471 O O . HIS B 1 292 ? 1.41 -0.221 19.734 1 95.81 292 HIS B O 1
ATOM 4477 N N . PHE B 1 293 ? 0.919 1.911 20.219 1 97.69 293 PHE B N 1
ATOM 4478 C CA . PHE B 1 293 ? 2.295 2.35 20.016 1 97.69 293 PHE B CA 1
ATOM 4479 C C . PHE B 1 293 ? 3.035 2.436 21.344 1 97.69 293 PHE B C 1
ATOM 4481 O O . PHE B 1 293 ? 4.23 2.732 21.375 1 97.69 293 PHE B O 1
ATOM 4488 N N . GLY B 1 294 ? 2.318 2.18 22.438 1 97.38 294 GLY B N 1
ATOM 4489 C CA . GLY B 1 294 ? 2.951 2.299 23.734 1 97.38 294 GLY B CA 1
ATOM 4490 C C . GLY B 1 294 ? 3.422 3.709 24.047 1 97.38 294 GLY B C 1
ATOM 4491 O O . GLY B 1 294 ? 4.574 3.912 24.438 1 97.38 294 GLY B O 1
ATOM 4492 N N . LEU B 1 295 ? 2.557 4.652 23.859 1 97.62 295 LEU B N 1
ATOM 4493 C CA . LEU B 1 295 ? 2.945 6.051 24 1 97.62 295 LEU B CA 1
ATOM 4494 C C . LEU B 1 295 ? 3.135 6.418 25.453 1 97.62 295 LEU B C 1
ATOM 4496 O O . LEU B 1 295 ? 3.701 7.469 25.781 1 97.62 295 LEU B O 1
ATOM 4500 N N . GLN B 1 296 ? 2.617 5.645 26.391 1 94 296 GLN B N 1
ATOM 4501 C CA . GLN B 1 296 ? 2.824 5.875 27.812 1 94 296 GLN B CA 1
ATOM 4502 C C . GLN B 1 296 ? 3.6 4.727 28.453 1 94 296 GLN B C 1
ATOM 4504 O O . GLN B 1 296 ? 3.523 3.586 27.984 1 94 296 GLN B O 1
#

Solvent-accessible surface area (backbone atoms only — not comparable to full-atom values): 29163 Å² total; per-residue (Å²): 130,83,79,72,69,82,70,61,45,49,51,86,84,47,70,57,57,77,47,36,26,56,58,50,47,52,34,36,42,33,52,22,54,43,81,58,31,34,39,29,29,20,57,44,55,56,40,60,24,34,43,48,82,91,48,66,27,59,70,40,58,71,46,79,42,55,46,38,36,34,40,47,52,48,41,50,51,46,53,50,27,51,74,69,71,61,32,85,85,54,36,40,34,32,50,29,40,30,36,35,47,64,43,70,8,28,38,32,39,53,54,32,40,56,70,47,38,59,31,29,39,34,31,43,35,46,40,24,28,52,72,77,62,23,28,67,32,49,45,22,46,62,36,34,41,28,72,75,27,54,56,58,98,87,37,66,18,28,88,38,65,49,58,44,56,66,56,29,45,28,37,47,62,21,51,35,31,34,37,39,30,58,40,39,52,70,60,35,18,51,52,37,29,50,37,62,71,45,84,30,27,18,41,38,42,28,42,23,47,33,22,80,68,38,42,41,63,38,89,40,29,47,56,53,33,37,37,36,42,42,26,32,72,42,72,35,34,32,27,50,69,64,37,79,76,46,60,59,67,44,93,73,63,43,65,48,61,70,52,43,68,63,24,52,32,38,46,62,40,81,71,42,91,64,15,67,60,53,51,49,52,54,41,49,50,16,51,47,39,34,65,74,62,51,23,102,129,84,77,72,71,81,68,62,44,47,51,85,84,47,69,57,60,77,47,36,27,57,59,50,46,51,34,34,42,33,52,22,54,43,80,57,33,36,38,28,29,18,56,43,54,57,40,61,25,34,43,48,84,89,48,64,27,58,72,40,59,71,46,75,49,56,46,39,37,36,40,46,50,48,42,49,51,47,52,49,26,51,75,69,71,62,32,87,84,54,36,39,34,31,50,29,41,30,37,35,46,64,42,71,9,29,40,31,40,52,53,34,40,58,70,47,37,62,33,29,40,34,30,44,34,45,39,26,29,52,71,77,62,24,29,69,32,49,46,23,44,62,37,33,41,28,72,74,27,52,56,59,97,88,37,65,17,29,88,38,67,49,59,45,56,65,56,28,44,27,36,49,62,22,52,35,30,32,37,39,30,57,40,40,52,71,60,35,19,49,52,37,27,51,37,62,71,43,85,30,28,16,40,38,43,28,41,24,47,34,23,79,67,38,42,40,62,38,89,39,27,47,57,53,33,36,38,37,42,44,26,32,71,43,74,34,34,32,27,50,69,63,37,80,76,46,61,60,67,44,92,75,64,43,65,49,63,69,50,44,68,62,25,52,31,39,47,62,41,81,70,43,91,63,17,65,60,52,50,48,54,53,40,48,51,16,52,47,40,33,66,74,63,50,24,103

Sequence (592 aa):
MSRTAPKTYITSGHSACPGCCDAFAAKFTLMGAGPDSIVVNPTGCLEVTSTPFPLSSWQVPWIHSLFENGAAVASGIEAGLKALGKKKDTKIIVIAGDGATMDIGFGAISGAFERGHDFTYVCMDNEAYMNTGVQRSSGTPYDASTTTTPPGKFSFGNPRPKKNMPAIMAAHGSPYVATTSIGFPRDMIRKVKKATEVMGPTYIHAHAPCTTGWGFDTSKTLEIAKLAVETCLWPMYEMENGEITQVRKIKNPRPVEEYLRVQKRFKHLFTMVGGEDEIKKIQAMADWNIKHFGLQMSRTAPKTYITSGHSACPGCCDAFAAKFTLMGAGPDSIVVNPTGCLEVTSTPFPLSSWQVPWIHSLFENGAAVASGIEAGLKALGKKKDTKIIVIAGDGATMDIGFGAISGAFERGHDFTYVCMDNEAYMNTGVQRSSGTPYDASTTTTPPGKFSFGNPRPKKNMPAIMAAHGSPYVATTSIGFPRDMIRKVKKATEVMGPTYIHAHAPCTTGWGFDTSKTLEIAKLAVETCLWPMYEMENGEITQVRKIKNPRPVEEYLRVQKRFKHLFTMVGGEDEIKKIQAMADWNIKHFGLQ

Foldseek 3Di:
DPPPPQDFQFAPDFQADQLFLLVLLSRLLDSQLDQLEAEEEEDARNCCRQCDPPHHRGNHHYDYDYLAASLVVLLVVQVVCVVVVNPPLRAYEYEYEQCNPVPRNVVNVLVNQLVFRFHEYEYAYQQARVRVQGHGDLSHAALFAGPPFHDDDVGSGDHDHHDPVQLVSLVSQAQKEWEEESLDSVVSSNRSNVSSVDGTYYYYYYYGHGCVNQPADSVCRSVLRVLCVLQQVGWTFMDGSNHTDGTAAHDHRDQCCVNLVRTPRNPCLVVDVCSVVVSVVSSVSSVCSCVVVVND/DPPPPQDFQFAPDFQADQLFLLSLLSRLLDSQLDQLEAEEEEDARNCCRQCDPPHHRGNHHYDYDYLAASLVVLLVVQVVCVVVVNPPLRAYEYEYEQCNPVPRNVVNVLVNQLVFRFHEYEYAYQQARVRVQGHHDLSHAALFAGPPFHDDDVGSGDHDHHDPVQLVSLVSQAQKEWEEESLCSVVSSNRSNVSSVDGTYYYYYYYGHGCVNQPADSVCRSVLRVLCVLQQVGWTFMDGSNHTDGTAAHDHRDQCCVNLVRTPRNVCLVPDVCSVVVSVVSSVSSVCSCVVVVND